Protein AF-0000000080611337 (afdb_homodimer)

InterPro domains:
  IPR013216 Methyltransferase type 11 [PF08241] (47-143)
  IPR029063 S-adenosyl-L-methionine-dependent methyltransferase superfamily [G3DSA:3.40.50.150] (23-252)
  IPR029063 S-adenosyl-L-methionine-dependent methyltransferase superfamily [SSF53335] (32-244)

Sequence (506 aa):
MTTQQQVNQAQYQNKSEAYLNSQVHAQGIEFEKMQNLIQQHQFKRVLDLGCGGGHVTYQIAAFTEQVIAYDITPEMVNLVTTQSQQKGFDHVIGQVGAAEQLDFPVEHFDCVISRYSAHHWQSITQAIHEIYRVLRADGKVILFDIIGNSNPILDTFIQTIETIRDPSHVRNYSLAEWVKIVEQAGFKVETIEKQSLQLNFQSWVERMQTPVESIHTIRYLQSKAADQVRQYYQIQQDGTFTSEAVYLVLSKTMTTQQQVNQAQYQNKSEAYLNSQVHAQGIEFEKMQNLIQQHQFKRVLDLGCGGGHVTYQIAAFTEQVIAYDITPEMVNLVTTQSQQKGFDHVIGQVGAAEQLDFPVEHFDCVISRYSAHHWQSITQAIHEIYRVLRADGKVILFDIIGNSNPILDTFIQTIETIRDPSHVRNYSLAEWVKIVEQAGFKVETIEKQSLQLNFQSWVERMQTPVESIHTIRYLQSKAADQVRQYYQIQQDGTFTSEAVYLVLSKT

Solvent-accessible surface area (backbone atoms only — not comparable to full-atom values): 25635 Å² total; per-residue (Å²): 131,49,41,58,67,51,32,38,31,64,62,47,61,85,30,47,67,47,54,54,62,31,60,72,73,70,49,54,82,59,54,59,56,53,40,49,53,34,56,75,67,62,35,38,37,32,35,27,45,41,29,52,62,20,61,66,51,70,67,40,49,90,62,37,70,29,34,38,35,25,16,66,32,61,61,33,23,50,49,31,35,52,53,31,46,74,73,68,38,76,48,46,42,59,41,69,40,49,70,59,55,62,96,62,58,71,48,62,25,37,28,41,36,33,54,73,34,68,38,46,45,88,44,59,68,48,20,49,42,37,50,54,45,26,34,27,77,89,18,42,34,38,42,33,36,58,42,37,45,89,50,51,62,52,22,45,51,56,50,29,48,46,30,63,46,36,72,40,52,27,46,47,52,20,70,68,52,49,54,50,53,44,44,72,62,47,38,38,80,76,41,81,42,77,44,81,42,76,43,56,36,67,64,58,37,56,47,58,64,38,51,69,42,32,52,54,32,46,52,51,49,60,73,54,47,24,40,68,47,36,60,71,28,50,54,43,94,80,55,25,30,37,48,43,29,38,42,37,34,33,31,61,109,134,48,40,57,66,50,32,40,32,65,63,46,61,85,32,48,67,49,55,55,63,30,61,72,73,68,49,55,82,60,55,59,55,53,41,49,53,35,58,75,69,61,36,38,37,34,36,27,44,40,28,50,62,20,61,66,50,68,68,39,49,88,62,37,69,31,35,38,35,25,15,66,35,59,60,35,23,51,50,32,34,53,52,30,44,75,71,67,39,77,48,47,41,59,41,71,41,49,69,59,55,62,96,63,57,70,48,62,24,37,29,40,36,31,54,73,34,69,38,45,45,88,45,59,67,49,21,49,41,38,51,56,46,27,35,26,77,88,18,39,35,38,42,34,36,60,41,37,45,90,51,51,61,53,22,44,51,56,49,28,49,48,29,62,45,35,71,40,52,27,47,46,51,20,69,68,52,49,53,50,54,46,44,73,62,46,37,38,82,76,43,80,44,78,43,81,43,78,41,55,34,66,62,59,38,55,50,59,64,38,53,68,43,34,53,51,31,45,52,52,48,61,72,54,48,24,42,71,46,36,61,72,28,50,53,44,95,82,55,25,29,38,50,44,28,36,43,36,33,32,32,58,109

Secondary structure (DSSP, 8-state):
---HHHHHHHHHTT-HHHHHT-HHHH--HHHHHHHHHHHHHT--EEEEET-TTSHHHHHHGGG-SEEEEEES-HHHHHHHHHHHHHTT-TTEEEEE--TT---S-TT-EEEEEEES-GGG-S-HHHHHHHHHHHEEEEEEEEEEEE---SSHHHHHHHHHHHHHH-TT------HHHHHHHHHHTTEEEEEEEEEEEEE-HHHHHHHTT--HHHHHHHHHHHHH--HHHHHHHT--TTS-EEEEEEEEEEEE-/---HHHHHHHHHTT-HHHHHT-HHHH--HHHHHHHHHHHHHT--EEEEET-TTSHHHHHHGGG-SEEEEEES-HHHHHHHHHHHHHTT-TTEEEEE--TT---S-TT-EEEEEEES-GGG-S-HHHHHHHHHHHEEEEEEEEEEEE---SSHHHHHHHHHHHHHH-TT------HHHHHHHHHHTTEEEEEEEEEEEEE-HHHHHHHTT--HHHHHHHHHHHHH--HHHHHHHT--TTS-EEEEEEEEEEEE-

Foldseek 3Di:
DQDLLNLVQVQQVPLQVLVLPDPLLLDDPCLVVVQCVCQVVQWAEEEAAQCRQNSNVVSRLVSYNAYEDEEQYPNNQVNNCVVCVVVVRPRYHYDHDALLDDPAAFQAGQEYEYAAPLQLHPDNLSSLLVVNRNHHQNHKYKYKHFAADPPCLQRVLVQVLVCQLRVSGRGRHHPVRVVVSNVVSQKDWDDKDKDKDWDDLVSSSVSSVRDPVSSVVNVVCLVVRDPVNCVVQVQDPNRITMTMMIIIMIHGD/DQDLLNLVQVQQVPLQVLVLPDPLLLDDPCLVVVQCVCQVVQWAEEEAAQCRNNSNVVSRLVSYNAYEDEEQYPNNQVNNCVVCVVVVRPRYHYDHDALLDDPAAFQAGQEYEYAAPLQLHPDNLSSLLVVNRNHHQNHKYKYKHFAADPPCLQRVLVQVLVCQLRVSGRGRHHPVRVVVSNVVSQKDWDDKDKDKDWADLVSSSVSSVRDPVSSVVNVVCLVVRDPVNCVVQVQDPNRITMTMMIIIMIHGD

Structure (mmCIF, N/CA/C/O backbone):
data_AF-0000000080611337-model_v1
#
loop_
_entity.id
_entity.type
_entity.pdbx_description
1 polymer 'Methyltransferase type 11 domain-containing protein'
#
loop_
_atom_site.group_PDB
_atom_site.id
_atom_site.type_symbol
_atom_site.label_atom_id
_atom_site.label_alt_id
_atom_site.label_comp_id
_atom_site.label_asym_id
_atom_site.label_entity_id
_atom_site.label_seq_id
_atom_site.pdbx_PDB_ins_code
_atom_site.Cartn_x
_atom_site.Cartn_y
_atom_site.Cartn_z
_atom_site.occupancy
_atom_site.B_iso_or_equiv
_atom_site.auth_seq_id
_atom_site.auth_comp_id
_atom_site.auth_asym_id
_atom_site.auth_atom_id
_atom_site.pdbx_PDB_model_num
ATOM 1 N N . MET A 1 1 ? 7.766 -0.625 -24.719 1 70.44 1 MET A N 1
ATOM 2 C CA . MET A 1 1 ? 6.918 -0.298 -23.578 1 70.44 1 MET A CA 1
ATOM 3 C C . MET A 1 1 ? 6.941 -1.419 -22.547 1 70.44 1 MET A C 1
ATOM 5 O O . MET A 1 1 ? 6.727 -2.584 -22.891 1 70.44 1 MET A O 1
ATOM 9 N N . THR A 1 2 ? 7.492 -1.121 -21.453 1 81.25 2 THR A N 1
ATOM 10 C CA . THR A 1 2 ? 7.602 -2.141 -20.422 1 81.25 2 THR A CA 1
ATOM 11 C C . THR A 1 2 ? 6.301 -2.258 -19.641 1 81.25 2 THR A C 1
ATOM 13 O O . THR A 1 2 ? 5.891 -1.312 -18.953 1 81.25 2 THR A O 1
ATOM 16 N N . THR A 1 3 ? 5.559 -3.367 -19.766 1 78.62 3 THR A N 1
ATOM 17 C CA . THR A 1 3 ? 4.328 -3.664 -19.047 1 78.62 3 THR A CA 1
ATOM 18 C C . THR A 1 3 ? 4.637 -4.332 -17.703 1 78.62 3 THR A C 1
ATOM 20 O O . THR A 1 3 ? 5.773 -4.734 -17.453 1 78.62 3 THR A O 1
ATOM 23 N N . GLN A 1 4 ? 3.672 -4.336 -16.828 1 78.38 4 GLN A N 1
ATOM 24 C CA . GLN A 1 4 ? 3.846 -5.074 -15.578 1 78.38 4 GLN A CA 1
ATOM 25 C C . GLN A 1 4 ? 4.168 -6.539 -15.852 1 78.38 4 GLN A C 1
ATOM 27 O O . GLN A 1 4 ? 4.934 -7.16 -15.109 1 78.38 4 GLN A O 1
ATOM 32 N N . GLN A 1 5 ? 3.549 -7.047 -16.906 1 77 5 GLN A N 1
ATOM 33 C CA . GLN A 1 5 ? 3.863 -8.414 -17.297 1 77 5 GLN A CA 1
ATOM 34 C C . GLN A 1 5 ? 5.34 -8.562 -17.656 1 77 5 GLN A C 1
ATOM 36 O O . GLN A 1 5 ? 5.977 -9.547 -17.281 1 77 5 GLN A O 1
ATOM 41 N N . GLN A 1 6 ? 5.781 -7.555 -18.312 1 77.69 6 GLN A N 1
ATOM 42 C CA . GLN A 1 6 ? 7.188 -7.594 -18.688 1 77.69 6 GLN A CA 1
ATOM 43 C C . GLN A 1 6 ? 8.094 -7.449 -17.469 1 77.69 6 GLN A C 1
ATOM 45 O O . GLN A 1 6 ? 9.164 -8.055 -17.422 1 77.69 6 GLN A O 1
ATOM 50 N N . VAL A 1 7 ? 7.68 -6.711 -16.562 1 80.69 7 VAL A N 1
ATOM 51 C CA . VAL A 1 7 ? 8.422 -6.602 -15.305 1 80.69 7 VAL A CA 1
ATOM 52 C C . VAL A 1 7 ? 8.477 -7.965 -14.617 1 80.69 7 VAL A C 1
ATOM 54 O O . VAL A 1 7 ? 9.531 -8.383 -14.148 1 80.69 7 VAL A O 1
ATOM 57 N N . ASN A 1 8 ? 7.336 -8.648 -14.555 1 77.56 8 ASN A N 1
ATOM 58 C CA . ASN A 1 8 ? 7.262 -9.984 -13.977 1 77.56 8 ASN A CA 1
ATOM 59 C C . ASN A 1 8 ? 8.195 -10.953 -14.688 1 77.56 8 ASN A C 1
ATOM 61 O O . ASN A 1 8 ? 8.93 -11.711 -14.039 1 77.56 8 ASN A O 1
ATOM 65 N N . GLN A 1 9 ? 8.156 -10.859 -15.953 1 75.88 9 GLN A N 1
ATOM 66 C CA . GLN A 1 9 ? 9 -11.742 -16.75 1 75.88 9 GLN A CA 1
ATOM 67 C C . GLN A 1 9 ? 10.477 -11.5 -16.469 1 75.88 9 GLN A C 1
ATOM 69 O O . GLN A 1 9 ? 11.25 -12.445 -16.281 1 75.88 9 GLN A O 1
ATOM 74 N N . ALA A 1 10 ? 10.781 -10.289 -16.469 1 78.38 10 ALA A N 1
ATOM 75 C CA . ALA A 1 10 ? 12.18 -9.93 -16.234 1 78.38 10 ALA A CA 1
ATOM 76 C C . ALA A 1 10 ? 12.625 -10.375 -14.844 1 78.38 10 ALA A C 1
ATOM 78 O O . ALA A 1 10 ? 13.773 -10.789 -14.656 1 78.38 10 ALA A O 1
ATOM 79 N N . GLN A 1 11 ? 11.727 -10.305 -13.938 1 76.31 11 GLN A N 1
ATOM 80 C CA . GLN A 1 11 ? 12.047 -10.633 -12.555 1 76.31 11 GLN A CA 1
ATOM 81 C C . GLN A 1 11 ? 12.289 -12.133 -12.383 1 76.31 11 GLN A C 1
ATOM 83 O O . GLN A 1 11 ? 13.172 -12.531 -11.625 1 76.31 11 GLN A O 1
ATOM 88 N N . TYR A 1 12 ? 11.617 -12.961 -13.07 1 74.38 12 TYR A N 1
ATOM 89 C CA . TYR A 1 12 ? 11.625 -14.383 -12.75 1 74.38 12 TYR A CA 1
ATOM 90 C C . TYR A 1 12 ? 12.391 -15.172 -13.812 1 74.38 12 TYR A C 1
ATOM 92 O O . TYR A 1 12 ? 12.648 -16.359 -13.641 1 74.38 12 TYR A O 1
ATOM 100 N N . GLN A 1 13 ? 12.688 -14.516 -14.828 1 61.69 13 GLN A N 1
ATOM 101 C CA . GLN A 1 13 ? 13.391 -15.203 -15.906 1 61.69 13 GLN A CA 1
ATOM 102 C C . GLN A 1 13 ? 14.664 -15.875 -15.398 1 61.69 13 GLN A C 1
ATOM 104 O O . GLN A 1 13 ? 14.969 -17 -15.781 1 61.69 13 GLN A O 1
ATOM 109 N N . ASN A 1 14 ? 15.484 -15.258 -14.516 1 57.78 14 ASN A N 1
ATOM 110 C CA . ASN A 1 14 ? 16.766 -15.82 -14.117 1 57.78 14 ASN A CA 1
ATOM 111 C C . ASN A 1 14 ? 16.703 -16.406 -12.711 1 57.78 14 ASN A C 1
ATOM 113 O O . ASN A 1 14 ? 17.734 -16.781 -12.141 1 57.78 14 ASN A O 1
ATOM 117 N N . LYS A 1 15 ? 15.523 -16.547 -12.211 1 63.66 15 LYS A N 1
ATOM 118 C CA . LYS A 1 15 ? 15.414 -16.984 -10.82 1 63.66 15 LYS A CA 1
ATOM 119 C C . LYS A 1 15 ? 14.789 -18.375 -10.742 1 63.66 15 LYS A C 1
ATOM 121 O O . LYS A 1 15 ? 14.555 -18.906 -9.648 1 63.66 15 LYS A O 1
ATOM 126 N N . SER A 1 16 ? 14.68 -19.031 -11.789 1 53.75 16 SER A N 1
ATOM 127 C CA . SER A 1 16 ? 13.883 -20.25 -11.906 1 53.75 16 SER A CA 1
ATOM 128 C C . SER A 1 16 ? 14.43 -21.344 -11 1 53.75 16 SER A C 1
ATOM 130 O O . SER A 1 16 ? 13.664 -22.016 -10.305 1 53.75 16 SER A O 1
ATOM 132 N N . GLU A 1 17 ? 15.75 -21.438 -10.906 1 49.56 17 GLU A N 1
ATOM 133 C CA . GLU A 1 17 ? 16.297 -22.562 -10.141 1 49.56 17 GLU A CA 1
ATOM 134 C C . GLU A 1 17 ? 16.188 -22.312 -8.641 1 49.56 17 GLU A C 1
ATOM 136 O O . GLU A 1 17 ? 15.906 -23.234 -7.875 1 49.56 17 GLU A O 1
ATOM 141 N N . ALA A 1 18 ? 16.438 -21.141 -8.258 1 51.47 18 ALA A N 1
ATOM 142 C CA . ALA A 1 18 ? 16.375 -20.812 -6.832 1 51.47 18 ALA A CA 1
ATOM 143 C C . ALA A 1 18 ? 14.953 -20.922 -6.309 1 51.47 18 ALA A C 1
ATOM 145 O O . ALA A 1 18 ? 14.727 -21.375 -5.184 1 51.47 18 ALA A O 1
ATOM 146 N N . TYR A 1 19 ? 14.172 -20.609 -7.09 1 50.97 19 TYR A N 1
ATOM 147 C CA . TYR A 1 19 ? 12.758 -20.719 -6.75 1 50.97 19 TYR A CA 1
ATOM 148 C C . TYR A 1 19 ? 12.336 -22.172 -6.609 1 50.97 19 TYR A C 1
ATOM 150 O O . TYR A 1 19 ? 11.547 -22.516 -5.727 1 50.97 19 TYR A O 1
ATOM 158 N N . LEU A 1 20 ? 12.898 -23 -7.406 1 46.81 20 LEU A N 1
ATOM 159 C CA . LEU A 1 20 ? 12.617 -24.438 -7.363 1 46.81 20 LEU A CA 1
ATOM 160 C C . LEU A 1 20 ? 13.055 -25.031 -6.031 1 46.81 20 LEU A C 1
ATOM 162 O O . LEU A 1 20 ? 12.398 -25.938 -5.508 1 46.81 20 LEU A O 1
ATOM 166 N N . ASN A 1 21 ? 14.102 -24.359 -5.484 1 45.72 21 ASN A N 1
ATOM 167 C CA . ASN A 1 21 ? 14.695 -24.984 -4.312 1 45.72 21 ASN A CA 1
ATOM 168 C C . ASN A 1 21 ? 14.25 -24.312 -3.02 1 45.72 21 ASN A C 1
ATOM 170 O O . ASN A 1 21 ? 14.758 -24.625 -1.942 1 45.72 21 ASN A O 1
ATOM 174 N N . SER A 1 22 ? 13.273 -23.5 -3.246 1 52.31 22 SER A N 1
ATOM 175 C CA . SER A 1 22 ? 12.906 -22.844 -1.996 1 52.31 22 SER A CA 1
ATOM 176 C C . SER A 1 22 ? 12.07 -23.766 -1.11 1 52.31 22 SER A C 1
ATOM 178 O O . SER A 1 22 ? 11.039 -24.266 -1.538 1 52.31 22 SER A O 1
ATOM 180 N N . GLN A 1 23 ? 12.695 -24.219 0.014 1 48.44 23 GLN A N 1
ATOM 181 C CA . GLN A 1 23 ? 12.07 -25.125 0.982 1 48.44 23 GLN A CA 1
ATOM 182 C C . GLN A 1 23 ? 10.703 -24.594 1.413 1 48.44 23 GLN A C 1
ATOM 184 O O . GLN A 1 23 ? 9.758 -25.375 1.555 1 48.44 23 GLN A O 1
ATOM 189 N N . VAL A 1 24 ? 10.578 -23.297 1.526 1 49.25 24 VAL A N 1
ATOM 190 C CA . VAL A 1 24 ? 9.336 -22.734 2.037 1 49.25 24 VAL A CA 1
ATOM 191 C C . VAL A 1 24 ? 8.211 -22.969 1.036 1 49.25 24 VAL A C 1
ATOM 193 O O . VAL A 1 24 ? 7.086 -23.312 1.427 1 49.25 24 VAL A O 1
ATOM 196 N N . HIS A 1 25 ? 8.578 -22.938 -0.204 1 54.62 25 HIS A N 1
ATOM 197 C CA . HIS A 1 25 ? 7.559 -23.125 -1.226 1 54.62 25 HIS A CA 1
ATOM 198 C C . HIS A 1 25 ? 7.309 -24.609 -1.48 1 54.62 25 HIS A C 1
ATOM 200 O O . HIS A 1 25 ? 6.203 -25 -1.866 1 54.62 25 HIS A O 1
ATOM 206 N N . ALA A 1 26 ? 8.352 -25.312 -1.218 1 53.81 26 ALA A N 1
ATOM 207 C CA . ALA A 1 26 ? 8.266 -26.75 -1.532 1 53.81 26 ALA A CA 1
ATOM 208 C C . ALA A 1 26 ? 7.543 -27.5 -0.424 1 53.81 26 ALA A C 1
ATOM 210 O O . ALA A 1 26 ? 7.082 -28.625 -0.634 1 53.81 26 ALA A O 1
ATOM 211 N N . GLN A 1 27 ? 7.543 -26.766 0.723 1 63 27 GLN A N 1
ATOM 212 C CA . GLN A 1 27 ? 6.918 -27.422 1.866 1 63 27 GLN A CA 1
ATOM 213 C C . GLN A 1 27 ? 5.719 -26.625 2.371 1 63 27 GLN A C 1
ATOM 215 O O . GLN A 1 27 ? 5.742 -25.391 2.363 1 63 27 GLN A O 1
ATOM 220 N N . GLY A 1 28 ? 4.484 -27.219 2.145 1 70.12 28 GLY A N 1
ATOM 221 C CA . GLY A 1 28 ? 3.295 -26.531 2.609 1 70.12 28 GLY A CA 1
ATOM 222 C C . GLY A 1 28 ? 2.16 -27.469 2.973 1 70.12 28 GLY A C 1
ATOM 223 O O . GLY A 1 28 ? 1.841 -28.391 2.215 1 70.12 28 GLY A O 1
ATOM 224 N N . ILE A 1 29 ? 1.697 -27.219 4.047 1 81.19 29 ILE A N 1
ATOM 225 C CA . ILE A 1 29 ? 0.606 -28.047 4.531 1 81.19 29 ILE A CA 1
ATOM 226 C C . ILE A 1 29 ? -0.584 -27.953 3.582 1 81.19 29 ILE A C 1
ATOM 228 O O . ILE A 1 29 ? -1.453 -28.828 3.57 1 81.19 29 ILE A O 1
ATOM 232 N N . GLU A 1 30 ? -0.509 -26.938 2.645 1 90.62 30 GLU A N 1
ATOM 233 C CA . GLU A 1 30 ? -1.649 -26.703 1.761 1 90.62 30 GLU A CA 1
ATOM 234 C C . GLU A 1 30 ? -1.658 -27.703 0.606 1 90.62 30 GLU A C 1
ATOM 236 O O . GLU A 1 30 ? -2.691 -27.922 -0.034 1 90.62 30 GLU A O 1
ATOM 241 N N . PHE A 1 31 ? -0.544 -28.359 0.285 1 94.19 31 PHE A N 1
ATOM 242 C CA . PHE A 1 31 ? -0.482 -29.297 -0.833 1 94.19 31 PHE A CA 1
ATOM 243 C C . PHE A 1 31 ? -1.383 -30.5 -0.583 1 94.19 31 PHE A C 1
ATOM 245 O O . PHE A 1 31 ? -2.059 -30.984 -1.497 1 94.19 31 PHE A O 1
ATOM 252 N N . GLU A 1 32 ? -1.329 -30.938 0.642 1 93.88 32 GLU A N 1
ATOM 253 C CA . GLU A 1 32 ? -2.197 -32.062 0.99 1 93.88 32 GLU A CA 1
ATOM 254 C C . GLU A 1 32 ? -3.666 -31.703 0.779 1 93.88 32 GLU A C 1
ATOM 256 O O . GLU A 1 32 ? -4.449 -32.531 0.305 1 93.88 32 GLU A O 1
ATOM 261 N N . LYS A 1 33 ? -4.008 -30.531 1.148 1 95.88 33 LYS A N 1
ATOM 262 C CA . LYS A 1 33 ? -5.383 -30.078 0.967 1 95.88 33 LYS A CA 1
ATOM 263 C C . LYS A 1 33 ? -5.746 -30 -0.513 1 95.88 33 LYS A C 1
ATOM 265 O O . LYS A 1 33 ? -6.863 -30.359 -0.9 1 95.88 33 LYS A O 1
ATOM 270 N N . MET A 1 34 ? -4.82 -29.562 -1.353 1 97.5 34 MET A N 1
ATOM 271 C CA . MET A 1 34 ? -5.039 -29.5 -2.795 1 97.5 34 MET A CA 1
ATOM 272 C C . MET A 1 34 ? -5.273 -30.906 -3.367 1 97.5 34 MET A C 1
ATOM 274 O O . MET A 1 34 ? -6.227 -31.125 -4.117 1 97.5 34 MET A O 1
ATOM 278 N N . GLN A 1 35 ? -4.426 -31.828 -2.951 1 97.12 35 GLN A N 1
ATOM 279 C CA . GLN A 1 35 ? -4.52 -33.188 -3.432 1 97.12 35 GLN A CA 1
ATOM 280 C C . GLN A 1 35 ? -5.844 -33.844 -3.025 1 97.12 35 GLN A C 1
ATOM 282 O O . GLN A 1 35 ? -6.512 -34.469 -3.846 1 97.12 35 GLN A O 1
ATOM 287 N N . ASN A 1 36 ? -6.191 -33.625 -1.783 1 96.75 36 ASN A N 1
ATOM 288 C CA . ASN A 1 36 ? -7.426 -34.219 -1.268 1 96.75 36 ASN A CA 1
ATOM 289 C C . ASN A 1 36 ? -8.648 -33.688 -2.029 1 96.75 36 ASN A C 1
ATOM 291 O O . ASN A 1 36 ? -9.555 -34.469 -2.346 1 96.75 36 ASN A O 1
ATOM 295 N N . LEU A 1 37 ? -8.648 -32.438 -2.297 1 97.75 37 LEU A N 1
ATOM 296 C CA . LEU A 1 37 ? -9.773 -31.828 -3.01 1 97.75 37 LEU A CA 1
ATOM 297 C C . LEU A 1 37 ? -9.891 -32.406 -4.418 1 97.75 37 LEU A C 1
ATOM 299 O O . LEU A 1 37 ? -10.992 -32.75 -4.863 1 97.75 37 LEU A O 1
ATOM 303 N N . ILE A 1 38 ? -8.789 -32.562 -5.109 1 97.81 38 ILE A N 1
ATOM 304 C CA . ILE A 1 38 ? -8.758 -33.094 -6.473 1 97.81 38 ILE A CA 1
ATOM 305 C C . ILE A 1 38 ? -9.242 -34.531 -6.477 1 97.81 38 ILE A C 1
ATOM 307 O O . ILE A 1 38 ? -10.07 -34.906 -7.309 1 97.81 38 ILE A O 1
ATOM 311 N N . GLN A 1 39 ? -8.773 -35.281 -5.516 1 97.69 39 GLN A N 1
ATOM 312 C CA . GLN A 1 39 ? -9.109 -36.688 -5.445 1 97.69 39 GLN A CA 1
ATOM 313 C C . GLN A 1 39 ? -10.578 -36.875 -5.062 1 97.69 39 GLN A C 1
ATOM 315 O O . GLN A 1 39 ? -11.266 -37.719 -5.641 1 97.69 39 GLN A O 1
ATOM 320 N N . GLN A 1 40 ? -10.984 -36.125 -4.102 1 97.5 40 GLN A N 1
ATOM 321 C CA . GLN A 1 40 ? -12.359 -36.219 -3.627 1 97.5 40 GLN A CA 1
ATOM 322 C C . GLN A 1 40 ? -13.352 -35.969 -4.762 1 97.5 40 GLN A C 1
ATOM 324 O O . GLN A 1 40 ? -14.398 -36.625 -4.832 1 97.5 40 GLN A O 1
ATOM 329 N N . HIS A 1 41 ? -13.023 -35.094 -5.676 1 97.94 41 HIS A N 1
ATOM 330 C CA . HIS A 1 41 ? -13.953 -34.719 -6.73 1 97.94 41 HIS A CA 1
ATOM 331 C C . HIS A 1 41 ? -13.594 -35.375 -8.055 1 97.94 41 HIS A C 1
ATOM 333 O O . HIS A 1 41 ? -14.289 -35.188 -9.055 1 97.94 41 HIS A O 1
ATOM 339 N N . GLN A 1 42 ? -12.445 -36.062 -8.094 1 97.88 42 GLN A N 1
ATOM 340 C CA . GLN A 1 42 ? -11.953 -36.781 -9.281 1 97.88 42 GLN A CA 1
ATOM 341 C C . GLN A 1 42 ? -11.758 -35.812 -10.445 1 97.88 42 GLN A C 1
ATOM 343 O O . GLN A 1 42 ? -12.195 -36.094 -11.562 1 97.88 42 GLN A O 1
ATOM 348 N N . PHE A 1 43 ? -11.18 -34.656 -10.102 1 98.44 43 PHE A N 1
ATOM 349 C CA . PHE A 1 43 ? -10.914 -33.688 -11.148 1 98.44 43 PHE A CA 1
ATOM 350 C C . PHE A 1 43 ? -9.859 -34.188 -12.117 1 98.44 43 PHE A C 1
ATOM 352 O O . PHE A 1 43 ? -8.852 -34.781 -11.703 1 98.44 43 PHE A O 1
ATOM 359 N N . LYS A 1 44 ? -10.133 -34.031 -13.391 1 98.06 44 LYS A N 1
ATOM 360 C CA . LYS A 1 44 ? -9.297 -34.625 -14.43 1 98.06 44 LYS A CA 1
ATOM 361 C C . LYS A 1 44 ? -8.43 -33.562 -15.109 1 98.06 44 LYS A C 1
ATOM 363 O O . LYS A 1 44 ? -7.242 -33.781 -15.344 1 98.06 44 LYS A O 1
ATOM 368 N N . ARG A 1 45 ? -8.922 -32.406 -15.484 1 98.75 45 ARG A N 1
ATOM 369 C CA . ARG A 1 45 ? -8.219 -31.328 -16.156 1 98.75 45 ARG A CA 1
ATOM 370 C C . ARG A 1 45 ? -8.008 -30.141 -15.219 1 98.75 45 ARG A C 1
ATOM 372 O O . ARG A 1 45 ? -8.961 -29.453 -14.859 1 98.75 45 ARG A O 1
ATOM 379 N N . VAL A 1 46 ? -6.773 -29.859 -14.859 1 98.88 46 VAL A N 1
ATOM 380 C CA . VAL A 1 46 ? -6.457 -28.859 -13.852 1 98.88 46 VAL A CA 1
ATOM 381 C C . VAL A 1 46 ? -5.508 -27.812 -14.438 1 98.88 46 VAL A C 1
ATOM 383 O O . VAL A 1 46 ? -4.566 -28.156 -15.156 1 98.88 46 VAL A O 1
ATOM 386 N N . LEU A 1 47 ? -5.84 -26.547 -14.203 1 98.94 47 LEU A N 1
ATOM 387 C CA . LEU A 1 47 ? -4.973 -25.438 -14.578 1 98.94 47 LEU A CA 1
ATOM 388 C C . LEU A 1 47 ? -4.117 -24.984 -13.398 1 98.94 47 LEU A C 1
ATOM 390 O O . LEU A 1 47 ? -4.645 -24.625 -12.352 1 98.94 47 LEU A O 1
ATOM 394 N N . ASP A 1 48 ? -2.811 -25.141 -13.484 1 98.81 48 ASP A N 1
ATOM 395 C CA . ASP A 1 48 ? -1.864 -24.516 -12.562 1 98.81 48 ASP A CA 1
ATOM 396 C C . ASP A 1 48 ? -1.486 -23.109 -13.039 1 98.81 48 ASP A C 1
ATOM 398 O O . ASP A 1 48 ? -0.542 -22.953 -13.812 1 98.81 48 ASP A O 1
ATOM 402 N N . LEU A 1 49 ? -2.227 -22.125 -12.578 1 98.88 49 LEU A N 1
ATOM 403 C CA . LEU A 1 49 ? -2.135 -20.734 -13.047 1 98.88 49 LEU A CA 1
ATOM 404 C C . LEU A 1 49 ? -1.043 -19.984 -12.297 1 98.88 49 LEU A C 1
ATOM 406 O O . LEU A 1 49 ? -1.157 -19.75 -11.094 1 98.88 49 LEU A O 1
ATOM 410 N N . GLY A 1 50 ? -0.048 -19.516 -13.016 1 97.69 50 GLY A N 1
ATOM 411 C CA . GLY A 1 50 ? 1.168 -19.062 -12.367 1 97.69 50 GLY A CA 1
ATOM 412 C C . GLY A 1 50 ? 1.994 -20.188 -11.773 1 97.69 50 GLY A C 1
ATOM 413 O O . GLY A 1 50 ? 2.326 -20.156 -10.586 1 97.69 50 GLY A O 1
ATOM 414 N N . CYS A 1 51 ? 2.447 -21.078 -12.609 1 96.75 51 CYS A N 1
ATOM 415 C CA . CYS A 1 51 ? 2.971 -22.359 -12.133 1 96.75 51 CYS A CA 1
ATOM 416 C C . CYS A 1 51 ? 4.352 -22.188 -11.508 1 96.75 51 CYS A C 1
ATOM 418 O O . CYS A 1 51 ? 4.805 -23.031 -10.742 1 96.75 51 CYS A O 1
ATOM 420 N N . GLY A 1 52 ? 5.082 -21.094 -11.875 1 92.62 52 GLY A N 1
ATOM 421 C CA . GLY A 1 52 ? 6.438 -20.953 -11.367 1 92.62 52 GLY A CA 1
ATOM 422 C C . GLY A 1 52 ? 7.277 -22.203 -11.555 1 92.62 52 GLY A C 1
ATOM 423 O O . GLY A 1 52 ? 7.344 -22.75 -12.656 1 92.62 52 GLY A O 1
ATOM 424 N N . GLY A 1 53 ? 7.902 -22.672 -10.508 1 90.06 53 GLY A N 1
ATOM 425 C CA . GLY A 1 53 ? 8.766 -23.844 -10.555 1 90.06 53 GLY A CA 1
ATOM 426 C C . GLY A 1 53 ? 7.992 -25.156 -10.594 1 90.06 53 GLY A C 1
ATOM 427 O O . GLY A 1 53 ? 8.594 -26.234 -10.633 1 90.06 53 GLY A O 1
ATOM 428 N N . GLY A 1 54 ? 6.723 -25.094 -10.555 1 94.56 54 GLY A N 1
ATOM 429 C CA . GLY A 1 54 ? 5.902 -26.266 -10.82 1 94.56 54 GLY A CA 1
ATOM 430 C C . GLY A 1 54 ? 5.531 -27.031 -9.562 1 94.56 54 GLY A C 1
ATOM 431 O O . GLY A 1 54 ? 5.074 -28.172 -9.641 1 94.56 54 GLY A O 1
ATOM 432 N N . HIS A 1 55 ? 5.68 -26.391 -8.398 1 92.56 55 HIS A N 1
ATOM 433 C CA . HIS A 1 55 ? 5.422 -27.078 -7.141 1 92.56 55 HIS A CA 1
ATOM 434 C C . HIS A 1 55 ? 4 -27.625 -7.094 1 92.56 55 HIS A C 1
ATOM 436 O O . HIS A 1 55 ? 3.783 -28.766 -6.691 1 92.56 55 HIS A O 1
ATOM 442 N N . VAL A 1 56 ? 3.037 -26.812 -7.512 1 96.94 56 VAL A N 1
ATOM 443 C CA . VAL A 1 56 ? 1.652 -27.281 -7.547 1 96.94 56 VAL A CA 1
ATOM 444 C C . VAL A 1 56 ? 1.503 -28.391 -8.586 1 96.94 56 VAL A C 1
ATOM 446 O O . VAL A 1 56 ? 0.956 -29.453 -8.289 1 96.94 56 VAL A O 1
ATOM 449 N N . THR A 1 57 ? 2.02 -28.203 -9.758 1 97.62 57 THR A N 1
ATOM 450 C CA . THR A 1 57 ? 1.927 -29.141 -10.859 1 97.62 57 THR A CA 1
ATOM 451 C C . THR A 1 57 ? 2.393 -30.531 -10.422 1 97.62 57 THR A C 1
ATOM 453 O O . THR A 1 57 ? 1.675 -31.516 -10.602 1 97.62 57 THR A O 1
ATOM 456 N N . TYR A 1 58 ? 3.541 -30.609 -9.734 1 95.81 58 TYR A N 1
ATOM 457 C CA . TYR A 1 58 ? 4.141 -31.891 -9.367 1 95.81 58 TYR A CA 1
ATOM 458 C C . TYR A 1 58 ? 3.328 -32.562 -8.273 1 95.81 58 TYR A C 1
ATOM 460 O O . TYR A 1 58 ? 3.314 -33.812 -8.188 1 95.81 58 TYR A O 1
ATOM 468 N N . GLN A 1 59 ? 2.672 -31.781 -7.473 1 94.81 59 GLN A N 1
ATOM 469 C CA . GLN A 1 59 ? 1.91 -32.312 -6.352 1 94.81 59 GLN A CA 1
ATOM 470 C C . GLN A 1 59 ? 0.603 -32.938 -6.824 1 94.81 59 GLN A C 1
ATOM 472 O O . GLN A 1 59 ? 0.094 -33.875 -6.195 1 94.81 59 GLN A O 1
ATOM 477 N N . ILE A 1 60 ? 0.099 -32.531 -8.008 1 97.12 60 ILE A N 1
ATOM 478 C CA . ILE A 1 60 ? -1.265 -32.938 -8.328 1 97.12 60 ILE A CA 1
ATOM 479 C C . ILE A 1 60 ? -1.264 -33.812 -9.578 1 97.12 60 ILE A C 1
ATOM 481 O O . ILE A 1 60 ? -2.27 -34.438 -9.906 1 97.12 60 ILE A O 1
ATOM 485 N N . ALA A 1 61 ? -0.188 -33.906 -10.312 1 97.81 61 ALA A N 1
ATOM 486 C CA . ALA A 1 61 ? -0.118 -34.562 -11.617 1 97.81 61 ALA A CA 1
ATOM 487 C C . ALA A 1 61 ? -0.552 -36.031 -11.523 1 97.81 61 ALA A C 1
ATOM 489 O O . ALA A 1 61 ? -1.263 -36.531 -12.398 1 97.81 61 ALA A O 1
ATOM 490 N N . ALA A 1 62 ? -0.206 -36.688 -10.445 1 96.06 62 ALA A N 1
ATOM 491 C CA . ALA A 1 62 ? -0.47 -38.125 -10.312 1 96.06 62 ALA A CA 1
ATOM 492 C C . ALA A 1 62 ? -1.967 -38.375 -10.18 1 96.06 62 ALA A C 1
ATOM 494 O O . ALA A 1 62 ? -2.416 -39.5 -10.375 1 96.06 62 ALA A O 1
ATOM 495 N N . PHE A 1 63 ? -2.721 -37.344 -9.891 1 96.25 63 PHE A N 1
ATOM 496 C CA . PHE A 1 63 ? -4.133 -37.531 -9.586 1 96.25 63 PHE A CA 1
ATOM 497 C C . PHE A 1 63 ? -5.012 -37 -10.703 1 96.25 63 PHE A C 1
ATOM 499 O O . PHE A 1 63 ? -6.23 -36.906 -10.555 1 96.25 63 PHE A O 1
ATOM 506 N N . THR A 1 64 ? -4.402 -36.562 -11.812 1 98.12 64 THR A N 1
ATOM 507 C CA . THR A 1 64 ? -5.156 -35.875 -12.859 1 98.12 64 THR A CA 1
ATOM 508 C C . THR A 1 64 ? -4.875 -36.531 -14.219 1 98.12 64 THR A C 1
ATOM 510 O O . THR A 1 64 ? -3.932 -37.312 -14.359 1 98.12 64 THR A O 1
ATOM 513 N N . GLU A 1 65 ? -5.727 -36.312 -15.203 1 98.38 65 GLU A N 1
ATOM 514 C CA . GLU A 1 65 ? -5.523 -36.75 -16.578 1 98.38 65 GLU A CA 1
ATOM 515 C C . GLU A 1 65 ? -4.742 -35.75 -17.391 1 98.38 65 GLU A C 1
ATOM 517 O O . GLU A 1 65 ? -4.074 -36.094 -18.359 1 98.38 65 GLU A O 1
ATOM 522 N N . GLN A 1 66 ? -4.855 -34.438 -16.969 1 98.69 66 GLN A N 1
ATOM 523 C CA . GLN A 1 66 ? -4.141 -33.344 -17.641 1 98.69 66 GLN A CA 1
ATOM 524 C C . GLN A 1 66 ? -3.904 -32.156 -16.703 1 98.69 66 GLN A C 1
ATOM 526 O O . GLN A 1 66 ? -4.805 -31.766 -15.961 1 98.69 66 GLN A O 1
ATOM 531 N N . VAL A 1 67 ? -2.723 -31.719 -16.688 1 98.81 67 VAL A N 1
ATOM 532 C CA . VAL A 1 67 ? -2.377 -30.469 -16 1 98.81 67 VAL A CA 1
ATOM 533 C C . VAL A 1 67 ? -1.821 -29.469 -17 1 98.81 67 VAL A C 1
ATOM 535 O O . VAL A 1 67 ? -0.935 -29.797 -17.797 1 98.81 67 VAL A O 1
ATOM 538 N N . ILE A 1 68 ? -2.395 -28.266 -17.062 1 98.88 68 ILE A N 1
ATOM 539 C CA . ILE A 1 68 ? -1.8 -27.172 -17.828 1 98.88 68 ILE A CA 1
ATOM 540 C C . ILE A 1 68 ? -0.988 -26.281 -16.891 1 98.88 68 ILE A C 1
ATOM 542 O O . ILE A 1 68 ? -1.547 -25.609 -16.016 1 98.88 68 ILE A O 1
ATOM 546 N N . ALA A 1 69 ? 0.294 -26.359 -17.031 1 98.69 69 ALA A N 1
ATOM 547 C CA . ALA A 1 69 ? 1.188 -25.422 -16.344 1 98.69 69 ALA A CA 1
ATOM 548 C C . ALA A 1 69 ? 1.277 -24.094 -17.094 1 98.69 69 ALA A C 1
ATOM 550 O O . ALA A 1 69 ? 1.785 -24.047 -18.219 1 98.69 69 ALA A O 1
ATOM 551 N N . TYR A 1 70 ? 0.757 -23.062 -16.484 1 98.56 70 TYR A N 1
ATOM 552 C CA . TYR A 1 70 ? 0.558 -21.766 -17.141 1 98.56 70 TYR A CA 1
ATOM 553 C C . TYR A 1 70 ? 1.341 -20.672 -16.422 1 98.56 70 TYR A C 1
ATOM 555 O O . TYR A 1 70 ? 1.204 -20.5 -15.211 1 98.56 70 TYR A O 1
ATOM 563 N N . ASP A 1 71 ? 2.197 -19.984 -17.125 1 96.69 71 ASP A N 1
ATOM 564 C CA . ASP A 1 71 ? 2.994 -18.906 -16.547 1 96.69 71 ASP A CA 1
ATOM 565 C C . ASP A 1 71 ? 3.311 -17.844 -17.594 1 96.69 71 ASP A C 1
ATOM 567 O O . ASP A 1 71 ? 3.299 -18.125 -18.797 1 96.69 71 ASP A O 1
ATOM 571 N N . ILE A 1 72 ? 3.514 -16.656 -17.125 1 94.62 72 ILE A N 1
ATOM 572 C CA . ILE A 1 72 ? 3.799 -15.547 -18.031 1 94.62 72 ILE A CA 1
ATOM 573 C C . ILE A 1 72 ? 5.215 -15.68 -18.578 1 94.62 72 ILE A C 1
ATOM 575 O O . ILE A 1 72 ? 5.527 -15.141 -19.641 1 94.62 72 ILE A O 1
ATOM 579 N N . THR A 1 73 ? 6.09 -16.438 -17.906 1 90.25 73 THR A N 1
ATOM 580 C CA . THR A 1 73 ? 7.496 -16.609 -18.266 1 90.25 73 THR A CA 1
ATOM 581 C C . THR A 1 73 ? 7.715 -17.906 -19.016 1 90.25 73 THR A C 1
ATOM 583 O O . THR A 1 73 ? 7.492 -19 -18.469 1 90.25 73 THR A O 1
ATOM 586 N N . PRO A 1 74 ? 8.211 -17.828 -20.234 1 93.5 74 PRO A N 1
ATOM 587 C CA . PRO A 1 74 ? 8.469 -19.062 -21 1 93.5 74 PRO A CA 1
ATOM 588 C C . PRO A 1 74 ? 9.453 -19.984 -20.297 1 93.5 74 PRO A C 1
ATOM 590 O O . PRO A 1 74 ? 9.305 -21.219 -20.375 1 93.5 74 PRO A O 1
ATOM 593 N N . GLU A 1 75 ? 10.414 -19.453 -19.609 1 89.44 75 GLU A N 1
ATOM 594 C CA . GLU A 1 75 ? 11.422 -20.25 -18.906 1 89.44 75 GLU A CA 1
ATOM 595 C C . GLU A 1 75 ? 10.797 -21.125 -17.844 1 89.44 75 GLU A C 1
ATOM 597 O O . GLU A 1 75 ? 11.172 -22.297 -17.688 1 89.44 75 GLU A O 1
ATOM 602 N N . MET A 1 76 ? 9.883 -20.562 -17.094 1 90.56 76 MET A N 1
ATOM 603 C CA . MET A 1 76 ? 9.211 -21.328 -16.062 1 90.56 76 MET A CA 1
ATOM 604 C C . MET A 1 76 ? 8.375 -22.453 -16.672 1 90.56 76 MET A C 1
ATOM 606 O O . MET A 1 76 ? 8.398 -23.594 -16.188 1 90.56 76 MET A O 1
ATOM 610 N N . VAL A 1 77 ? 7.676 -22.156 -17.734 1 95.19 77 VAL A N 1
ATOM 611 C CA . VAL A 1 77 ? 6.844 -23.141 -18.406 1 95.19 77 VAL A CA 1
ATOM 612 C C . VAL A 1 77 ? 7.715 -24.281 -18.938 1 95.19 77 VAL A C 1
ATOM 614 O O . VAL A 1 77 ? 7.398 -25.453 -18.719 1 95.19 77 VAL A O 1
ATOM 617 N N . ASN A 1 78 ? 8.805 -23.906 -19.547 1 95.5 78 ASN A N 1
ATOM 618 C CA . ASN A 1 78 ? 9.727 -24.906 -20.062 1 95.5 78 ASN A CA 1
ATOM 619 C C . ASN A 1 78 ? 10.305 -25.781 -18.953 1 95.5 78 ASN A C 1
ATOM 621 O O . ASN A 1 78 ? 10.398 -27 -19.094 1 95.5 78 ASN A O 1
ATOM 625 N N . LEU A 1 79 ? 10.656 -25.141 -17.875 1 92.19 79 LEU A N 1
ATOM 626 C CA . LEU A 1 79 ? 11.195 -25.859 -16.719 1 92.19 79 LEU A CA 1
ATOM 627 C C . LEU A 1 79 ? 10.195 -26.875 -16.203 1 92.19 79 LEU A C 1
ATOM 629 O O . LEU A 1 79 ? 10.555 -28.047 -15.992 1 92.19 79 LEU A O 1
ATOM 633 N N . VAL A 1 80 ? 8.969 -26.5 -16.031 1 94.94 80 VAL A N 1
ATOM 634 C CA . VAL A 1 80 ? 7.949 -27.359 -15.43 1 94.94 80 VAL A CA 1
ATOM 635 C C . VAL A 1 80 ? 7.625 -28.516 -16.375 1 94.94 80 VAL A C 1
ATOM 637 O O . VAL A 1 80 ? 7.469 -29.656 -15.938 1 94.94 80 VAL A O 1
ATOM 640 N N . THR A 1 81 ? 7.52 -28.25 -17.641 1 96.81 81 THR A N 1
ATOM 641 C CA . THR A 1 81 ? 7.184 -29.297 -18.609 1 96.81 81 THR A CA 1
ATOM 642 C C . THR A 1 81 ? 8.312 -30.312 -18.719 1 96.81 81 THR A C 1
ATOM 644 O O . THR A 1 81 ? 8.07 -31.531 -18.734 1 96.81 81 THR A O 1
ATOM 647 N N . THR A 1 82 ? 9.547 -29.844 -18.734 1 96.31 82 THR A N 1
ATOM 648 C CA . THR A 1 82 ? 10.703 -30.734 -18.812 1 96.31 82 THR A CA 1
ATOM 649 C C . THR A 1 82 ? 10.812 -31.594 -17.562 1 96.31 82 THR A C 1
ATOM 651 O O . THR A 1 82 ? 10.984 -32.812 -17.656 1 96.31 82 THR A O 1
ATOM 654 N N . GLN A 1 83 ? 10.719 -30.953 -16.453 1 94.5 83 GLN A N 1
ATOM 655 C CA . GLN A 1 83 ? 10.805 -31.688 -15.195 1 94.5 83 GLN A CA 1
ATOM 656 C C . GLN A 1 83 ? 9.656 -32.688 -15.062 1 94.5 83 GLN A C 1
ATOM 658 O O . GLN A 1 83 ? 9.844 -33.781 -14.531 1 94.5 83 GLN A O 1
ATOM 663 N N . SER A 1 84 ? 8.516 -32.312 -15.516 1 96.06 84 SER A N 1
ATOM 664 C CA . SER A 1 84 ? 7.363 -33.219 -15.461 1 96.06 84 SER A CA 1
ATOM 665 C C . SER A 1 84 ? 7.59 -34.469 -16.312 1 96.06 84 SER A C 1
ATOM 667 O O . SER A 1 84 ? 7.266 -35.594 -15.906 1 96.06 84 SER A O 1
ATOM 669 N N . GLN A 1 85 ? 8.109 -34.25 -17.438 1 95.56 85 GLN A N 1
ATOM 670 C CA . GLN A 1 85 ? 8.438 -35.375 -18.312 1 95.56 85 GLN A CA 1
ATOM 671 C C . GLN A 1 85 ? 9.43 -36.312 -17.641 1 95.56 85 GLN A C 1
ATOM 673 O O . GLN A 1 85 ? 9.273 -37.531 -17.703 1 95.56 85 GLN A O 1
ATOM 678 N N . GLN A 1 86 ? 10.391 -35.75 -16.969 1 95.56 86 GLN A N 1
ATOM 679 C CA . GLN A 1 86 ? 11.398 -36.531 -16.266 1 95.56 86 GLN A CA 1
ATOM 680 C C . GLN A 1 86 ? 10.773 -37.344 -15.133 1 95.56 86 GLN A C 1
ATOM 682 O O . GLN A 1 86 ? 11.234 -38.438 -14.82 1 95.56 86 GLN A O 1
ATOM 687 N N . LYS A 1 87 ? 9.734 -36.812 -14.641 1 94.94 87 LYS A N 1
ATOM 688 C CA . LYS A 1 87 ? 9.047 -37.5 -13.539 1 94.94 87 LYS A CA 1
ATOM 689 C C . LYS A 1 87 ? 8.016 -38.5 -14.047 1 94.94 87 LYS A C 1
ATOM 691 O O . LYS A 1 87 ? 7.363 -39.156 -13.258 1 94.94 87 LYS A O 1
ATOM 696 N N . GLY A 1 88 ? 7.82 -38.531 -15.367 1 96.38 88 GLY A N 1
ATOM 697 C CA . GLY A 1 88 ? 6.906 -39.469 -15.969 1 96.38 88 GLY A CA 1
ATOM 698 C C . GLY A 1 88 ? 5.504 -38.938 -16.172 1 96.38 88 GLY A C 1
ATOM 699 O O . GLY A 1 88 ? 4.562 -39.688 -16.391 1 96.38 88 GLY A O 1
ATOM 700 N N . PHE A 1 89 ? 5.387 -37.656 -15.969 1 97 89 PHE A N 1
ATOM 701 C CA . PHE A 1 89 ? 4.09 -37.031 -16.156 1 97 89 PHE A CA 1
ATOM 702 C C . PHE A 1 89 ? 3.971 -36.438 -17.562 1 97 89 PHE A C 1
ATOM 704 O O . PHE A 1 89 ? 4.039 -35.219 -17.734 1 97 89 PHE A O 1
ATOM 711 N N . ASP A 1 90 ? 3.611 -37.188 -18.516 1 96.19 90 ASP A N 1
ATOM 712 C CA . ASP A 1 90 ? 3.545 -36.812 -19.922 1 96.19 90 ASP A CA 1
ATOM 713 C C . ASP A 1 90 ? 2.283 -36 -20.219 1 96.19 90 ASP A C 1
ATOM 715 O O . ASP A 1 90 ? 2.182 -35.344 -21.25 1 96.19 90 ASP A O 1
ATOM 719 N N . HIS A 1 91 ? 1.435 -36.062 -19.266 1 97.94 91 HIS A N 1
ATOM 720 C CA . HIS A 1 91 ? 0.156 -35.375 -19.484 1 97.94 91 HIS A CA 1
ATOM 721 C C . HIS A 1 91 ? 0.185 -33.969 -18.938 1 97.94 91 HIS A C 1
ATOM 723 O O . HIS A 1 91 ? -0.846 -33.281 -18.891 1 97.94 91 HIS A O 1
ATOM 729 N N . VAL A 1 92 ? 1.353 -33.469 -18.484 1 98.5 92 VAL A N 1
ATOM 730 C CA . VAL A 1 92 ? 1.545 -32.062 -18.125 1 98.5 92 VAL A CA 1
ATOM 731 C C . VAL A 1 92 ? 1.911 -31.25 -19.375 1 98.5 92 VAL A C 1
ATOM 733 O O . VAL A 1 92 ? 2.922 -31.531 -20.016 1 98.5 92 VAL A O 1
ATOM 736 N N . ILE A 1 93 ? 1.091 -30.281 -19.688 1 98.44 93 ILE A N 1
ATOM 737 C CA . ILE A 1 93 ? 1.3 -29.422 -20.844 1 98.44 93 ILE A CA 1
ATOM 738 C C . ILE A 1 93 ? 1.599 -28 -20.391 1 98.44 93 ILE A C 1
ATOM 740 O O . ILE A 1 93 ? 1.003 -27.5 -19.438 1 98.44 93 ILE A O 1
ATOM 744 N N . GLY A 1 94 ? 2.537 -27.375 -21.125 1 98.31 94 GLY A N 1
ATOM 745 C CA . GLY A 1 94 ? 2.906 -26.016 -20.797 1 98.31 94 GLY A CA 1
ATOM 746 C C . GLY A 1 94 ? 2.254 -24.984 -21.719 1 98.31 94 GLY A C 1
ATOM 747 O O . GLY A 1 94 ? 2.111 -25.219 -22.922 1 98.31 94 GLY A O 1
ATOM 748 N N . GLN A 1 95 ? 1.88 -23.844 -21.172 1 98.5 95 GLN A N 1
ATOM 749 C CA . GLN A 1 95 ? 1.396 -22.719 -21.969 1 98.5 95 GLN A CA 1
ATOM 750 C C . GLN A 1 95 ? 1.839 -21.391 -21.359 1 98.5 95 GLN A C 1
ATOM 752 O O . GLN A 1 95 ? 1.753 -21.188 -20.141 1 98.5 95 GLN A O 1
ATOM 757 N N . VAL A 1 96 ? 2.387 -20.531 -22.172 1 97.25 96 VAL A N 1
ATOM 758 C CA . VAL A 1 96 ? 2.838 -19.219 -21.75 1 97.25 96 VAL A CA 1
ATOM 759 C C . VAL A 1 96 ? 1.711 -18.203 -21.938 1 97.25 96 VAL A C 1
ATOM 761 O O . VAL A 1 96 ? 1.049 -18.172 -22.969 1 97.25 96 VAL A O 1
ATOM 764 N N . GLY A 1 97 ? 1.442 -17.406 -20.938 1 96.69 97 GLY A N 1
ATOM 765 C CA . GLY A 1 97 ? 0.445 -16.344 -21.047 1 96.69 97 GLY A CA 1
ATOM 766 C C . GLY A 1 97 ? 0.185 -15.633 -19.734 1 96.69 97 GLY A C 1
ATOM 767 O O . GLY A 1 97 ? 0.716 -16.016 -18.703 1 96.69 97 GLY A O 1
ATOM 768 N N . ALA A 1 98 ? -0.582 -14.594 -19.797 1 96.25 98 ALA A N 1
ATOM 769 C CA . ALA A 1 98 ? -0.959 -13.797 -18.641 1 96.25 98 ALA A CA 1
ATOM 770 C C . ALA A 1 98 ? -2.242 -14.328 -18 1 96.25 98 ALA A C 1
ATOM 772 O O . ALA A 1 98 ? -3.145 -14.789 -18.703 1 96.25 98 ALA A O 1
ATOM 773 N N . ALA A 1 99 ? -2.318 -14.273 -16.719 1 98 99 ALA A N 1
ATOM 774 C CA . ALA A 1 99 ? -3.496 -14.734 -15.984 1 98 99 ALA A CA 1
ATOM 775 C C . ALA A 1 99 ? -4.742 -13.961 -16.406 1 98 99 ALA A C 1
ATOM 777 O O . ALA A 1 99 ? -5.859 -14.469 -16.328 1 98 99 ALA A O 1
ATOM 778 N N . GLU A 1 100 ? -4.574 -12.742 -16.938 1 97.62 100 GLU A N 1
ATOM 779 C CA . GLU A 1 100 ? -5.664 -11.844 -17.312 1 97.62 100 GLU A CA 1
ATOM 780 C C . GLU A 1 100 ? -6.242 -12.211 -18.672 1 97.62 100 GLU A C 1
ATOM 782 O O . GLU A 1 100 ? -7.301 -11.711 -19.062 1 97.62 100 GLU A O 1
ATOM 787 N N . GLN A 1 101 ? -5.559 -13.062 -19.328 1 96.5 101 GLN A N 1
ATOM 788 C CA . GLN A 1 101 ? -6.016 -13.516 -20.641 1 96.5 101 GLN A CA 1
ATOM 789 C C . GLN A 1 101 ? -5.758 -15.008 -20.828 1 96.5 101 GLN A C 1
ATOM 791 O O . GLN A 1 101 ? -4.684 -15.406 -21.281 1 96.5 101 GLN A O 1
ATOM 796 N N . LEU A 1 102 ? -6.758 -15.789 -20.609 1 98.44 102 LEU A N 1
ATOM 797 C CA . LEU A 1 102 ? -6.652 -17.234 -20.719 1 98.44 102 LEU A CA 1
ATOM 798 C C . LEU A 1 102 ? -7.238 -1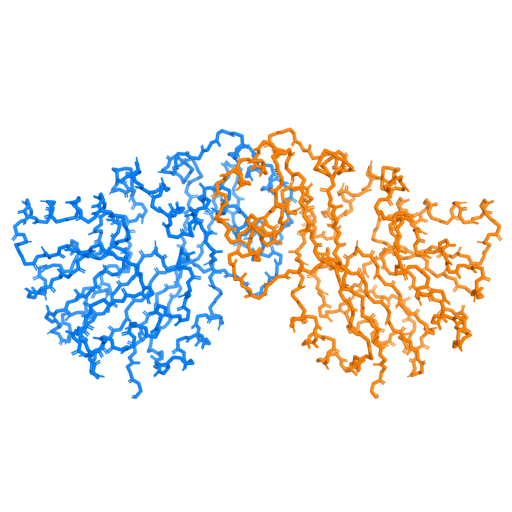7.719 -22.047 1 98.44 102 LEU A C 1
ATOM 800 O O . LEU A 1 102 ? -8.461 -17.766 -22.203 1 98.44 102 LEU A O 1
ATOM 804 N N . ASP A 1 103 ? -6.387 -18.125 -22.875 1 97.75 103 ASP A N 1
ATOM 805 C CA . ASP A 1 103 ? -6.824 -18.594 -24.188 1 97.75 103 ASP A CA 1
ATOM 806 C C . ASP A 1 103 ? -7.348 -20.016 -24.125 1 97.75 103 ASP A C 1
ATOM 808 O O . ASP A 1 103 ? -6.766 -20.922 -24.719 1 97.75 103 ASP A O 1
ATOM 812 N N . PHE A 1 104 ? -8.391 -20.234 -23.406 1 98.62 104 PHE A N 1
ATOM 813 C CA . PHE A 1 104 ? -9.102 -21.5 -23.234 1 98.62 104 PHE A CA 1
ATOM 814 C C . PHE A 1 104 ? -10.602 -21.312 -23.438 1 98.62 104 PHE A C 1
ATOM 816 O O . PHE A 1 104 ? -11.133 -20.219 -23.188 1 98.62 104 PHE A O 1
ATOM 823 N N . PRO A 1 105 ? -11.32 -22.312 -23.938 1 98.25 105 PRO A N 1
ATOM 824 C CA . PRO A 1 105 ? -12.781 -22.219 -24.031 1 98.25 105 PRO A CA 1
ATOM 825 C C . PRO A 1 105 ? -13.453 -22.062 -22.672 1 98.25 105 PRO A C 1
ATOM 827 O O . PRO A 1 105 ? -12.836 -22.344 -21.641 1 98.25 105 PRO A O 1
ATOM 830 N N . VAL A 1 106 ? -14.672 -21.578 -22.719 1 98.25 106 VAL A N 1
ATOM 831 C CA . VAL A 1 106 ? -15.492 -21.5 -21.5 1 98.25 106 VAL A CA 1
ATOM 832 C C . VAL A 1 106 ? -15.641 -22.906 -20.906 1 98.25 106 VAL A C 1
ATOM 834 O O . VAL A 1 106 ? -15.734 -23.891 -21.625 1 98.25 106 VAL A O 1
ATOM 837 N N . GLU A 1 107 ? -15.609 -22.984 -19.578 1 98.25 107 GLU A N 1
ATOM 838 C CA . GLU A 1 107 ? -15.891 -24.219 -18.859 1 98.25 107 GLU A CA 1
ATOM 839 C C . GLU A 1 107 ? -14.984 -25.359 -19.328 1 98.25 107 GLU A C 1
ATOM 841 O O . GLU A 1 107 ? -15.469 -26.453 -19.641 1 98.25 107 GLU A O 1
ATOM 846 N N . HIS A 1 108 ? -13.719 -25.062 -19.281 1 98.44 108 HIS A N 1
ATOM 847 C CA . HIS A 1 108 ? -12.719 -25.953 -19.844 1 98.44 108 HIS A CA 1
ATOM 848 C C . HIS A 1 108 ? -12.039 -26.766 -18.75 1 98.44 108 HIS A C 1
ATOM 850 O O . HIS A 1 108 ? -11.625 -27.906 -18.984 1 98.44 108 HIS A O 1
ATOM 856 N N . PHE A 1 109 ? -11.93 -26.25 -17.547 1 98.88 109 PHE A N 1
ATOM 857 C CA . PHE A 1 109 ? -11.164 -26.891 -16.484 1 98.88 109 PHE A CA 1
ATOM 858 C C . PHE A 1 109 ? -12.078 -27.359 -15.359 1 98.88 109 PHE A C 1
ATOM 860 O O . PHE A 1 109 ? -13.055 -26.672 -15.023 1 98.88 109 PHE A O 1
ATOM 867 N N . ASP A 1 110 ? -11.703 -28.5 -14.734 1 98.81 110 ASP A N 1
ATOM 868 C CA . ASP A 1 110 ? -12.375 -28.969 -13.523 1 98.81 110 ASP A CA 1
ATOM 869 C C . ASP A 1 110 ? -11.906 -28.188 -12.297 1 98.81 110 ASP A C 1
ATOM 871 O O . ASP A 1 110 ? -12.656 -28.031 -11.336 1 98.81 110 ASP A O 1
ATOM 875 N N . CYS A 1 111 ? -10.695 -27.75 -12.336 1 98.88 111 CYS A N 1
ATOM 876 C CA . CYS A 1 111 ? -10.094 -27.047 -11.203 1 98.88 111 CYS A CA 1
ATOM 877 C C . CYS A 1 111 ? -9.016 -26.078 -11.672 1 98.88 111 CYS A C 1
ATOM 879 O O . CYS A 1 111 ? -8.281 -26.375 -12.617 1 98.88 111 CYS A O 1
ATOM 881 N N . VAL A 1 112 ? -8.969 -24.906 -11.094 1 98.94 112 VAL A N 1
ATOM 882 C CA . VAL A 1 112 ? -7.895 -23.938 -11.281 1 98.94 112 VAL A CA 1
ATOM 883 C C . VAL A 1 112 ? -7.184 -23.688 -9.953 1 98.94 112 VAL A C 1
ATOM 885 O O . VAL A 1 112 ? -7.828 -23.438 -8.93 1 98.94 112 VAL A O 1
ATOM 888 N N . ILE A 1 113 ? -5.875 -23.812 -9.953 1 98.88 113 ILE A N 1
ATOM 889 C CA . ILE A 1 113 ? -5.07 -23.594 -8.758 1 98.88 113 ILE A CA 1
ATOM 890 C C . ILE A 1 113 ? -4.039 -22.5 -9.023 1 98.88 113 ILE A C 1
ATOM 892 O O . ILE A 1 113 ? -3.389 -22.484 -10.07 1 98.88 113 ILE A O 1
ATOM 896 N N . SER A 1 114 ? -3.945 -21.562 -8.18 1 98.81 114 SER A N 1
ATOM 897 C CA . SER A 1 114 ? -2.879 -20.578 -8.203 1 98.81 114 SER A CA 1
ATOM 898 C C . SER A 1 114 ? -2.236 -20.406 -6.832 1 98.81 114 SER A C 1
ATOM 900 O O . SER A 1 114 ? -2.932 -20.188 -5.84 1 98.81 114 SER A O 1
ATOM 902 N N . ARG A 1 115 ? -0.98 -20.547 -6.797 1 97.5 115 ARG A N 1
ATOM 903 C CA . ARG A 1 115 ? -0.215 -20.453 -5.559 1 97.5 115 ARG A CA 1
ATOM 904 C C . ARG A 1 115 ? 0.949 -19.484 -5.711 1 97.5 115 ARG A C 1
ATOM 906 O O . ARG A 1 115 ? 1.815 -19.672 -6.566 1 97.5 115 ARG A O 1
ATOM 913 N N . TYR A 1 116 ? 0.984 -18.391 -4.855 1 96.06 116 TYR A N 1
ATOM 914 C CA . TYR A 1 116 ? 2.051 -17.391 -4.809 1 96.06 116 TYR A CA 1
ATOM 915 C C . TYR A 1 116 ? 2.254 -16.75 -6.172 1 96.06 116 TYR A C 1
ATOM 917 O O . TYR A 1 116 ? 3.387 -16.609 -6.641 1 96.06 116 TYR A O 1
ATOM 925 N N . SER A 1 117 ? 1.135 -16.328 -6.812 1 96.94 117 SER A N 1
ATOM 926 C CA . SER A 1 117 ? 1.214 -15.719 -8.133 1 96.94 117 SER A CA 1
ATOM 927 C C . SER A 1 117 ? 0.337 -14.477 -8.219 1 96.94 117 SER A C 1
ATOM 929 O O . SER A 1 117 ? 0.744 -13.461 -8.789 1 96.94 117 SER A O 1
ATOM 931 N N . ALA A 1 118 ? -0.887 -14.516 -7.648 1 98.44 118 ALA A N 1
ATOM 932 C CA . ALA A 1 118 ? -1.928 -13.508 -7.855 1 98.44 118 ALA A CA 1
ATOM 933 C C . ALA A 1 118 ? -1.438 -12.125 -7.449 1 98.44 118 ALA A C 1
ATOM 935 O O . ALA A 1 118 ? -1.824 -11.117 -8.055 1 98.44 118 ALA A O 1
ATOM 936 N N . HIS A 1 119 ? -0.612 -12.031 -6.43 1 98.38 119 HIS A N 1
ATOM 937 C CA . HIS A 1 119 ? -0.136 -10.734 -5.961 1 98.38 119 HIS A CA 1
ATOM 938 C C . HIS A 1 119 ? 0.778 -10.078 -6.992 1 98.38 119 HIS A C 1
ATOM 940 O O . HIS A 1 119 ? 1.179 -8.922 -6.828 1 98.38 119 HIS A O 1
ATOM 946 N N . HIS A 1 120 ? 1.063 -10.727 -8.141 1 97.19 120 HIS A N 1
ATOM 947 C CA . HIS A 1 120 ? 1.86 -10.172 -9.227 1 97.19 120 HIS A CA 1
ATOM 948 C C . HIS A 1 120 ? 0.98 -9.766 -10.406 1 97.19 120 HIS A C 1
ATOM 950 O O . HIS A 1 120 ? 1.456 -9.148 -11.359 1 97.19 120 HIS A O 1
ATOM 956 N N . TRP A 1 121 ? -0.291 -10.195 -10.398 1 97.5 121 TRP A N 1
ATOM 957 C CA . TRP A 1 121 ? -1.138 -9.992 -11.57 1 97.5 121 TRP A CA 1
ATOM 958 C C . TRP A 1 121 ? -1.441 -8.516 -11.773 1 97.5 121 TRP A C 1
ATOM 960 O O . TRP A 1 121 ? -1.684 -7.785 -10.812 1 97.5 121 TRP A O 1
ATOM 970 N N . GLN A 1 122 ? -1.471 -8.133 -13.008 1 94.62 122 GLN A N 1
ATOM 971 C CA . GLN A 1 122 ? -1.716 -6.734 -13.359 1 94.62 122 GLN A CA 1
ATOM 972 C C . GLN A 1 122 ? -3.145 -6.324 -13.008 1 94.62 122 GLN A C 1
ATOM 974 O O . GLN A 1 122 ? -3.381 -5.199 -12.562 1 94.62 122 GLN A O 1
ATOM 979 N N . SER A 1 123 ? -4.023 -7.211 -13.312 1 97.06 123 SER A N 1
ATOM 980 C CA . SER A 1 123 ? -5.426 -6.977 -12.984 1 97.06 123 SER A CA 1
ATOM 981 C C . SER A 1 123 ? -6.043 -8.195 -12.312 1 97.06 123 SER A C 1
ATOM 983 O O . SER A 1 123 ? -6.449 -9.148 -12.984 1 97.06 123 SER A O 1
ATOM 985 N N . ILE A 1 124 ? -6.199 -8.109 -11.047 1 98.38 124 ILE A N 1
ATOM 986 C CA . ILE A 1 124 ? -6.746 -9.211 -10.273 1 98.38 124 ILE A CA 1
ATOM 987 C C . ILE A 1 124 ? -8.195 -9.461 -10.68 1 98.38 124 ILE A C 1
ATOM 989 O O . ILE A 1 124 ? -8.625 -10.609 -10.797 1 98.38 124 ILE A O 1
ATOM 993 N N . THR A 1 125 ? -8.906 -8.406 -10.922 1 98.25 125 THR A N 1
ATOM 994 C CA . THR A 1 125 ? -10.312 -8.523 -11.289 1 98.25 125 THR A CA 1
ATOM 995 C C . THR A 1 125 ? -10.469 -9.242 -12.625 1 98.25 125 THR A C 1
ATOM 997 O O . THR A 1 125 ? -11.266 -10.172 -12.75 1 98.25 125 THR A O 1
ATOM 1000 N N . GLN A 1 126 ? -9.633 -8.844 -13.57 1 98.31 126 GLN A N 1
ATOM 1001 C CA . GLN A 1 126 ? -9.703 -9.477 -14.883 1 98.31 126 GLN A CA 1
ATOM 1002 C C . GLN A 1 126 ? -9.305 -10.945 -14.812 1 98.31 126 GLN A C 1
ATOM 1004 O O . GLN A 1 126 ? -9.922 -11.797 -15.445 1 98.31 126 GLN A O 1
ATOM 1009 N N . ALA A 1 127 ? -8.242 -11.195 -14.062 1 98.81 127 ALA A N 1
ATOM 1010 C CA . ALA A 1 127 ? -7.777 -12.57 -13.922 1 98.81 127 ALA A CA 1
ATOM 1011 C C . ALA A 1 127 ? -8.852 -13.453 -13.289 1 98.81 127 ALA A C 1
ATOM 1013 O O . ALA A 1 127 ? -9.086 -14.578 -13.742 1 98.81 127 ALA A O 1
ATOM 1014 N N . ILE A 1 128 ? -9.539 -12.938 -12.281 1 98.88 128 ILE A N 1
ATOM 1015 C CA . ILE A 1 128 ? -10.562 -13.719 -11.586 1 98.88 128 ILE A CA 1
ATOM 1016 C C . ILE A 1 128 ? -11.758 -13.938 -12.508 1 98.88 128 ILE A C 1
ATOM 1018 O O . ILE A 1 128 ? -12.367 -15.008 -12.492 1 98.88 128 ILE A O 1
ATOM 1022 N N . HIS A 1 129 ? -12.062 -13.016 -13.359 1 98.75 129 HIS A N 1
ATOM 1023 C CA . HIS A 1 129 ? -13.117 -13.203 -14.344 1 98.75 129 HIS A CA 1
ATOM 1024 C C . HIS A 1 129 ? -12.75 -14.273 -15.359 1 98.75 129 HIS A C 1
ATOM 1026 O O . HIS A 1 129 ? -13.594 -15.07 -15.766 1 98.75 129 HIS A O 1
ATOM 1032 N N . GLU A 1 130 ? -11.492 -14.234 -15.789 1 98.88 130 GLU A N 1
ATOM 1033 C CA . GLU A 1 130 ? -11.023 -15.281 -16.703 1 98.88 130 GLU A CA 1
ATOM 1034 C C . GLU A 1 130 ? -11.102 -16.656 -16.047 1 98.88 130 GLU A C 1
ATOM 1036 O O . GLU A 1 130 ? -11.516 -17.625 -16.672 1 98.88 130 GLU A O 1
ATOM 1041 N N . ILE A 1 131 ? -10.703 -16.734 -14.773 1 98.94 131 ILE A N 1
ATOM 1042 C CA . ILE A 1 131 ? -10.781 -17.984 -14.039 1 98.94 131 ILE A CA 1
ATOM 1043 C C . ILE A 1 131 ? -12.234 -18.469 -14 1 98.94 131 ILE A C 1
ATOM 1045 O O . ILE A 1 131 ? -12.508 -19.656 -14.242 1 98.94 131 ILE A O 1
ATOM 1049 N N . TYR A 1 132 ? -13.133 -17.562 -13.703 1 98.88 132 TYR A N 1
ATOM 1050 C CA . TYR A 1 132 ? -14.555 -17.891 -13.672 1 98.88 132 TYR A CA 1
ATOM 1051 C C . TYR A 1 132 ? -15.008 -18.453 -15.016 1 98.88 132 TYR A C 1
ATOM 1053 O O . TYR A 1 132 ? -15.727 -19.453 -15.07 1 98.88 132 TYR A O 1
ATOM 1061 N N . ARG A 1 133 ? -14.602 -17.797 -16.078 1 98.75 133 ARG A N 1
ATOM 1062 C CA . ARG A 1 133 ? -15.023 -18.156 -17.438 1 98.75 133 ARG A CA 1
ATOM 1063 C C . ARG A 1 133 ? -14.555 -19.562 -17.797 1 98.75 133 ARG A C 1
ATOM 1065 O O . ARG A 1 133 ? -15.32 -20.344 -18.344 1 98.75 133 ARG A O 1
ATOM 1072 N N . VAL A 1 134 ? -13.336 -19.938 -17.438 1 98.88 134 VAL A N 1
ATOM 1073 C CA . VAL A 1 134 ? -12.75 -21.172 -17.938 1 98.88 134 VAL A CA 1
ATOM 1074 C C . VAL A 1 134 ? -13.102 -22.328 -17 1 98.88 134 VAL A C 1
ATOM 1076 O O . VAL A 1 134 ? -12.898 -23.5 -17.328 1 98.88 134 VAL A O 1
ATOM 1079 N N . LEU A 1 135 ? -13.594 -22.062 -15.812 1 98.88 135 LEU A N 1
ATOM 1080 C CA . LEU A 1 135 ? -13.945 -23.094 -14.844 1 98.88 135 LEU A CA 1
ATOM 1081 C C . LEU A 1 135 ? -15.297 -23.719 -15.18 1 98.88 135 LEU A C 1
ATOM 1083 O O . LEU A 1 135 ? -16.25 -23.016 -15.5 1 98.88 135 LEU A O 1
ATOM 1087 N N . ARG A 1 136 ? -15.398 -24.984 -15.062 1 98.25 136 ARG A N 1
ATOM 1088 C CA . ARG A 1 136 ? -16.672 -25.703 -15.234 1 98.25 136 ARG A CA 1
ATOM 1089 C C . ARG A 1 136 ? -17.641 -25.359 -14.109 1 98.25 136 ARG A C 1
ATOM 1091 O O . ARG A 1 136 ? -17.219 -24.938 -13.023 1 98.25 136 ARG A O 1
ATOM 1098 N N . ALA A 1 137 ? -18.922 -25.625 -14.297 1 96.81 137 ALA A N 1
ATOM 1099 C CA . ALA A 1 137 ? -19.984 -25.297 -13.336 1 96.81 137 ALA A CA 1
ATOM 1100 C C . ALA A 1 137 ? -19.75 -26.031 -12.016 1 96.81 137 ALA A C 1
ATOM 1102 O O . ALA A 1 137 ? -20 -25.469 -10.938 1 96.81 137 ALA A O 1
ATOM 1103 N N . ASP A 1 138 ? -19.281 -27.234 -12.055 1 96.81 138 ASP A N 1
ATOM 1104 C CA . ASP A 1 138 ? -19.062 -28 -10.836 1 96.81 138 ASP A CA 1
ATOM 1105 C C . ASP A 1 138 ? -17.578 -28 -10.445 1 96.81 138 ASP A C 1
ATOM 1107 O O . ASP A 1 138 ? -17.156 -28.812 -9.625 1 96.81 138 ASP A O 1
ATOM 1111 N N . GLY A 1 139 ? -16.828 -27.062 -11.023 1 98.62 139 GLY A N 1
ATOM 1112 C CA . GLY A 1 139 ? -15.391 -27.016 -10.758 1 98.62 139 GLY A CA 1
ATOM 1113 C C . GLY A 1 139 ? -15.055 -26.25 -9.484 1 98.62 139 GLY A C 1
ATOM 1114 O O . GLY A 1 139 ? -15.945 -25.75 -8.805 1 98.62 139 GLY A O 1
ATOM 1115 N N . LYS A 1 140 ? -13.773 -26.234 -9.117 1 98.88 140 LYS A N 1
ATOM 1116 C CA . LYS A 1 140 ? -13.281 -25.516 -7.941 1 98.88 140 LYS A CA 1
ATOM 1117 C C . LYS A 1 140 ? -12.062 -24.656 -8.289 1 98.88 140 LYS A C 1
ATOM 1119 O O . LYS A 1 140 ? -11.367 -24.938 -9.273 1 98.88 140 LYS A O 1
ATOM 1124 N N . VAL A 1 141 ? -11.938 -23.641 -7.566 1 98.94 141 VAL A N 1
ATOM 1125 C CA . VAL A 1 141 ? -10.727 -22.828 -7.613 1 98.94 141 VAL A CA 1
ATOM 1126 C C . VAL A 1 141 ? -10.016 -22.891 -6.266 1 98.94 141 VAL A C 1
ATOM 1128 O O . VAL A 1 141 ? -10.648 -22.812 -5.211 1 98.94 141 VAL A O 1
ATOM 1131 N N . ILE A 1 142 ? -8.727 -23.094 -6.289 1 98.81 142 ILE A N 1
ATOM 1132 C CA . ILE A 1 142 ? -7.891 -23.016 -5.098 1 98.81 142 ILE A CA 1
ATOM 1133 C C . ILE A 1 142 ? -6.895 -21.875 -5.246 1 98.81 142 ILE A C 1
ATOM 1135 O O . ILE A 1 142 ? -6.055 -21.875 -6.148 1 98.81 142 ILE A O 1
ATOM 1139 N N . LEU A 1 143 ? -7.004 -20.922 -4.41 1 98.75 143 LEU A N 1
ATOM 1140 C CA . LEU A 1 143 ? -6.059 -19.812 -4.371 1 98.75 143 LEU A CA 1
ATOM 1141 C C . LEU A 1 143 ? -5.254 -19.828 -3.076 1 98.75 143 LEU A C 1
ATOM 1143 O O . LEU A 1 143 ? -5.816 -20.031 -1.995 1 98.75 143 LEU A O 1
ATOM 1147 N N . PHE A 1 144 ? -3.986 -19.734 -3.182 1 98.06 144 PHE A N 1
ATOM 1148 C CA . PHE A 1 144 ? -3.076 -19.594 -2.051 1 98.06 144 PHE A CA 1
ATOM 1149 C C . PHE A 1 144 ? -2.094 -18.453 -2.277 1 98.06 144 PHE A C 1
ATOM 1151 O O . PHE A 1 144 ? -1.284 -18.5 -3.205 1 98.06 144 PHE A O 1
ATOM 1158 N N . ASP A 1 145 ? -2.148 -17.469 -1.441 1 98.06 145 ASP A N 1
ATOM 1159 C CA . ASP A 1 145 ? -1.285 -16.297 -1.634 1 98.06 145 ASP A CA 1
ATOM 1160 C C . ASP A 1 145 ? -1.046 -15.57 -0.315 1 98.06 145 ASP A C 1
ATOM 1162 O O . ASP A 1 145 ? -1.798 -15.75 0.646 1 98.06 145 ASP A O 1
ATOM 1166 N N . ILE A 1 146 ? 0.048 -14.828 -0.297 1 97.75 146 ILE A N 1
ATOM 1167 C CA . ILE A 1 146 ? 0.317 -13.961 0.842 1 97.75 146 ILE A CA 1
ATOM 1168 C C . ILE A 1 146 ? -0.759 -12.875 0.93 1 97.75 146 ILE A C 1
ATOM 1170 O O . ILE A 1 146 ? -1.182 -12.328 -0.091 1 97.75 146 ILE A O 1
ATOM 1174 N N . ILE A 1 147 ? -1.194 -12.578 2.154 1 98.12 147 ILE A N 1
ATOM 1175 C CA . ILE A 1 147 ? -2.264 -11.586 2.258 1 98.12 147 ILE A CA 1
ATOM 1176 C C . ILE A 1 147 ? -1.724 -10.312 2.896 1 98.12 147 ILE A C 1
ATOM 1178 O O . ILE A 1 147 ? -0.786 -10.352 3.695 1 98.12 147 ILE A O 1
ATOM 1182 N N . GLY A 1 148 ? -2.279 -9.164 2.471 1 98.25 148 GLY A N 1
ATOM 1183 C CA . GLY A 1 148 ? -2.09 -7.895 3.152 1 98.25 148 GLY A CA 1
ATOM 1184 C C . GLY A 1 148 ? -2.961 -7.742 4.383 1 98.25 148 GLY A C 1
ATOM 1185 O O . GLY A 1 148 ? -3.312 -8.734 5.027 1 98.25 148 GLY A O 1
ATOM 1186 N N . ASN A 1 149 ? -3.127 -6.48 4.793 1 98.25 149 ASN A N 1
ATOM 1187 C CA . ASN A 1 149 ? -3.871 -6.172 6.008 1 98.25 149 ASN A CA 1
ATOM 1188 C C . ASN A 1 149 ? -4.809 -4.984 5.801 1 98.25 149 ASN A C 1
ATOM 1190 O O . ASN A 1 149 ? -4.535 -4.105 4.984 1 98.25 149 ASN A O 1
ATOM 1194 N N . SER A 1 150 ? -5.938 -5 6.523 1 97.06 150 SER A N 1
ATOM 1195 C CA . SER A 1 150 ? -6.859 -3.871 6.445 1 97.06 150 SER A CA 1
ATOM 1196 C C . SER A 1 150 ? -6.344 -2.676 7.238 1 97.06 150 SER A C 1
ATOM 1198 O O . SER A 1 150 ? -6.793 -1.547 7.031 1 97.06 150 SER A O 1
ATOM 1200 N N . ASN A 1 151 ? -5.449 -2.904 8.227 1 97.56 151 ASN A N 1
ATOM 1201 C CA . ASN A 1 151 ? -4.77 -1.825 8.938 1 97.56 151 ASN A CA 1
ATOM 1202 C C . ASN A 1 151 ? -3.686 -1.185 8.078 1 97.56 151 ASN A C 1
ATOM 1204 O O . ASN A 1 151 ? -2.721 -1.846 7.695 1 97.56 151 ASN A O 1
ATOM 1208 N N . PRO A 1 152 ? -3.787 0.079 7.809 1 97.81 152 PRO A N 1
ATOM 1209 C CA . PRO A 1 152 ? -2.879 0.703 6.844 1 97.81 152 PRO A CA 1
ATOM 1210 C C . PRO A 1 152 ? -1.42 0.656 7.289 1 97.81 152 PRO A C 1
ATOM 1212 O O . PRO A 1 152 ? -0.518 0.561 6.453 1 97.81 152 PRO A O 1
ATOM 1215 N N . ILE A 1 153 ? -1.116 0.751 8.594 1 97.62 153 ILE A N 1
ATOM 1216 C CA . ILE A 1 153 ? 0.255 0.718 9.094 1 97.62 153 ILE A CA 1
ATOM 1217 C C . ILE A 1 153 ? 0.885 -0.636 8.773 1 97.62 153 ILE A C 1
ATOM 1219 O O . ILE A 1 153 ? 1.989 -0.703 8.234 1 97.62 153 ILE A O 1
ATOM 1223 N N . LEU A 1 154 ? 0.136 -1.7 9.07 1 98.56 154 LEU A N 1
ATOM 1224 C CA . LEU A 1 154 ? 0.603 -3.059 8.812 1 98.56 154 LEU A CA 1
ATOM 1225 C C . LEU A 1 154 ? 0.702 -3.32 7.312 1 98.56 154 LEU A C 1
ATOM 1227 O O . LEU A 1 154 ? 1.688 -3.893 6.844 1 98.56 154 LEU A O 1
ATOM 1231 N N . ASP A 1 155 ? -0.309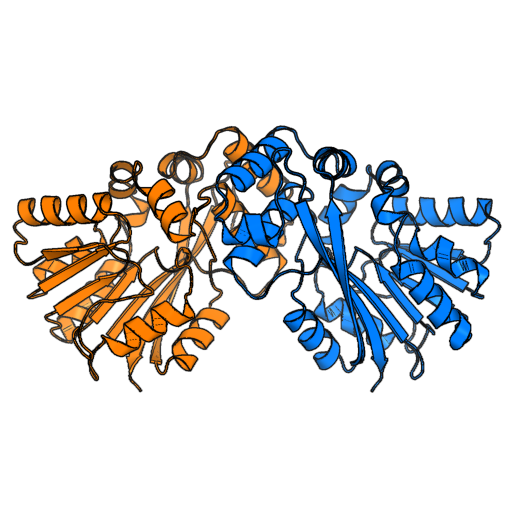 -2.895 6.586 1 98.75 155 ASP A N 1
ATOM 1232 C CA . ASP A 1 155 ? -0.4 -3.174 5.156 1 98.75 155 ASP A CA 1
ATOM 1233 C C . ASP A 1 155 ? 0.724 -2.48 4.387 1 98.75 155 ASP A C 1
ATOM 1235 O O . ASP A 1 155 ? 1.364 -3.09 3.529 1 98.75 155 ASP A O 1
ATOM 1239 N N . THR A 1 156 ? 0.941 -1.193 4.66 1 98.69 156 THR A N 1
ATOM 1240 C CA . THR A 1 156 ? 1.967 -0.428 3.959 1 98.69 156 THR A CA 1
ATOM 1241 C C . THR A 1 156 ? 3.348 -1.033 4.195 1 98.69 156 THR A C 1
ATOM 1243 O O . THR A 1 156 ? 4.164 -1.104 3.275 1 98.69 156 THR A O 1
ATOM 1246 N N . PHE A 1 157 ? 3.576 -1.5 5.422 1 98.69 157 PHE A N 1
ATOM 1247 C CA . PHE A 1 157 ? 4.867 -2.102 5.734 1 98.69 157 PHE A CA 1
ATOM 1248 C C . PHE A 1 157 ? 5.102 -3.348 4.887 1 98.69 157 PHE A C 1
ATOM 1250 O O . PHE A 1 157 ? 6.117 -3.453 4.199 1 98.69 157 PHE A O 1
ATOM 1257 N N . ILE A 1 158 ? 4.137 -4.262 4.871 1 98.81 158 ILE A N 1
ATOM 1258 C CA . ILE A 1 158 ? 4.352 -5.543 4.207 1 98.81 158 ILE A CA 1
ATOM 1259 C C . ILE A 1 158 ? 4.441 -5.332 2.697 1 98.81 158 ILE A C 1
ATOM 1261 O O . ILE A 1 158 ? 5.266 -5.961 2.023 1 98.81 158 ILE A O 1
ATOM 1265 N N . GLN A 1 159 ? 3.592 -4.461 2.1 1 98.81 159 GLN A N 1
ATOM 1266 C CA . GLN A 1 159 ? 3.695 -4.156 0.676 1 98.81 159 GLN A CA 1
ATOM 1267 C C . GLN A 1 159 ? 5.074 -3.605 0.331 1 98.81 159 GLN A C 1
ATOM 1269 O O . GLN A 1 159 ? 5.648 -3.957 -0.703 1 98.81 159 GLN A O 1
ATOM 1274 N N . THR A 1 160 ? 5.594 -2.752 1.19 1 98.88 160 THR A N 1
ATOM 1275 C CA . THR A 1 160 ? 6.852 -2.062 0.933 1 98.88 160 THR A CA 1
ATOM 1276 C C . THR A 1 160 ? 8.008 -3.053 0.882 1 98.88 160 THR A C 1
ATOM 1278 O O . THR A 1 160 ? 8.773 -3.08 -0.09 1 98.88 160 THR A O 1
ATOM 1281 N N . ILE A 1 161 ? 8.125 -3.922 1.871 1 98.88 161 ILE A N 1
ATOM 1282 C CA . ILE A 1 161 ? 9.297 -4.789 1.901 1 98.88 161 ILE A CA 1
ATOM 1283 C C . ILE A 1 161 ? 9.195 -5.84 0.799 1 98.88 161 ILE A C 1
ATOM 1285 O O . ILE A 1 161 ? 10.203 -6.254 0.225 1 98.88 161 ILE A O 1
ATOM 1289 N N . GLU A 1 162 ? 7.992 -6.27 0.467 1 98.56 162 GLU A N 1
ATOM 1290 C CA . GLU A 1 162 ? 7.809 -7.191 -0.652 1 98.56 162 GLU A CA 1
ATOM 1291 C C . GLU A 1 162 ? 8.234 -6.547 -1.97 1 98.56 162 GLU A C 1
ATOM 1293 O O . GLU A 1 162 ? 8.867 -7.191 -2.805 1 98.56 162 GLU A O 1
ATOM 1298 N N . THR A 1 163 ? 7.852 -5.301 -2.166 1 98.69 163 THR A N 1
ATOM 1299 C CA . THR A 1 163 ? 8.18 -4.594 -3.398 1 98.69 163 THR A CA 1
ATOM 1300 C C . THR A 1 163 ? 9.688 -4.379 -3.512 1 98.69 163 THR A C 1
ATOM 1302 O O . THR A 1 163 ? 10.258 -4.523 -4.594 1 98.69 163 THR A O 1
ATOM 1305 N N . ILE A 1 164 ? 10.312 -4 -2.387 1 98.75 164 ILE A N 1
ATOM 1306 C CA . ILE A 1 164 ? 11.758 -3.822 -2.387 1 98.75 164 ILE A CA 1
ATOM 1307 C C . ILE A 1 164 ? 12.438 -5.137 -2.756 1 98.75 164 ILE A C 1
ATOM 1309 O O . ILE A 1 164 ? 13.367 -5.156 -3.564 1 98.75 164 ILE A O 1
ATOM 1313 N N . ARG A 1 165 ? 11.953 -6.227 -2.195 1 97.38 165 ARG A N 1
ATOM 1314 C CA . ARG A 1 165 ? 12.508 -7.555 -2.443 1 97.38 165 ARG A CA 1
ATOM 1315 C C . ARG A 1 165 ? 12.297 -7.977 -3.893 1 97.38 165 ARG A C 1
ATOM 1317 O O . ARG A 1 165 ? 13.188 -8.555 -4.516 1 97.38 165 ARG A O 1
ATOM 1324 N N . ASP A 1 166 ? 11.109 -7.781 -4.406 1 94.56 166 ASP A N 1
ATOM 1325 C CA . ASP A 1 166 ? 10.648 -8.219 -5.723 1 94.56 166 ASP A CA 1
ATOM 1326 C C . ASP A 1 166 ? 9.883 -7.102 -6.43 1 94.56 166 ASP A C 1
ATOM 1328 O O . ASP A 1 166 ? 8.664 -6.969 -6.25 1 94.56 166 ASP A O 1
ATOM 1332 N N . PRO A 1 167 ? 10.5 -6.363 -7.293 1 94.44 167 PRO A N 1
ATOM 1333 C CA . PRO A 1 167 ? 9.883 -5.199 -7.926 1 94.44 167 PRO A CA 1
ATOM 1334 C C . PRO A 1 167 ? 8.703 -5.57 -8.82 1 94.44 167 PRO A C 1
ATOM 1336 O O . PRO A 1 167 ? 7.969 -4.691 -9.281 1 94.44 167 PRO A O 1
ATOM 1339 N N . SER A 1 168 ? 8.492 -6.859 -9.078 1 93.88 168 SER A N 1
ATOM 1340 C CA . SER A 1 168 ? 7.332 -7.266 -9.859 1 93.88 168 SER A CA 1
ATOM 1341 C C . SER A 1 168 ? 6.094 -7.414 -8.977 1 93.88 168 SER A C 1
ATOM 1343 O O . SER A 1 168 ? 4.996 -7.656 -9.477 1 93.88 168 SER A O 1
ATOM 1345 N N . HIS A 1 169 ? 6.289 -7.289 -7.652 1 97.5 169 HIS A N 1
ATOM 1346 C CA . HIS A 1 169 ? 5.18 -7.324 -6.703 1 97.5 169 HIS A CA 1
ATOM 1347 C C . HIS A 1 169 ? 4.148 -6.246 -7.02 1 97.5 169 HIS A C 1
ATOM 1349 O O . HIS A 1 169 ? 4.508 -5.094 -7.266 1 97.5 169 HIS A O 1
ATOM 1355 N N . VAL A 1 170 ? 2.91 -6.625 -7.043 1 97.94 170 VAL A N 1
ATOM 1356 C CA . VAL A 1 170 ? 1.835 -5.668 -7.273 1 97.94 170 VAL A CA 1
ATOM 1357 C C . VAL A 1 170 ? 1.106 -5.379 -5.965 1 97.94 170 VAL A C 1
ATOM 1359 O O . VAL A 1 170 ? 1.093 -4.238 -5.492 1 97.94 170 VAL A O 1
ATOM 1362 N N . ARG A 1 171 ? 0.52 -6.484 -5.359 1 98.69 171 ARG A N 1
ATOM 1363 C CA . ARG A 1 171 ? -0.249 -6.223 -4.145 1 98.69 171 ARG A CA 1
ATOM 1364 C C . ARG A 1 171 ? -0.584 -7.523 -3.418 1 98.69 171 ARG A C 1
ATOM 1366 O O . ARG A 1 171 ? -1.073 -8.477 -4.031 1 98.69 171 ARG A O 1
ATOM 1373 N N . ASN A 1 172 ? -0.255 -7.574 -2.121 1 98.75 172 ASN A N 1
ATOM 1374 C CA . ASN A 1 172 ? -0.903 -8.547 -1.245 1 98.75 172 ASN A CA 1
ATOM 1375 C C . ASN A 1 172 ? -2.301 -8.086 -0.837 1 98.75 172 ASN A C 1
ATOM 1377 O O . ASN A 1 172 ? -2.445 -7.152 -0.046 1 98.75 172 ASN A O 1
ATOM 1381 N N . TYR A 1 173 ? -3.287 -8.742 -1.322 1 98.69 173 TYR A N 1
ATOM 1382 C CA . TYR A 1 173 ? -4.648 -8.336 -0.999 1 98.69 173 TYR A CA 1
ATOM 1383 C C . TYR A 1 173 ? -5.051 -8.82 0.389 1 98.69 173 TYR A C 1
ATOM 1385 O O . TYR A 1 173 ? -4.727 -9.945 0.778 1 98.69 173 TYR A O 1
ATOM 1393 N N . SER A 1 174 ? -5.727 -7.969 1.155 1 98.25 174 SER A N 1
ATOM 1394 C CA . SER A 1 174 ? -6.266 -8.398 2.441 1 98.25 174 SER A CA 1
ATOM 1395 C C . SER A 1 174 ? -7.344 -9.461 2.262 1 98.25 174 SER A C 1
ATOM 1397 O O . SER A 1 174 ? -7.863 -9.648 1.159 1 98.25 174 SER A O 1
ATOM 1399 N N . LEU A 1 175 ? -7.656 -10.125 3.369 1 97.94 175 LEU A N 1
ATOM 1400 C CA . LEU A 1 175 ? -8.719 -11.125 3.322 1 97.94 175 LEU A CA 1
ATOM 1401 C C . LEU A 1 175 ? -10.039 -10.492 2.883 1 97.94 175 LEU A C 1
ATOM 1403 O O . LEU A 1 175 ? -10.773 -11.078 2.092 1 97.94 175 LEU A O 1
ATOM 1407 N N . ALA A 1 176 ? -10.305 -9.305 3.361 1 97.62 176 ALA A N 1
ATOM 1408 C CA . ALA A 1 176 ? -11.531 -8.602 2.984 1 97.62 176 ALA A CA 1
ATOM 1409 C C . ALA A 1 176 ? -11.555 -8.297 1.489 1 97.62 176 ALA A C 1
ATOM 1411 O O . ALA A 1 176 ? -12.594 -8.43 0.837 1 97.62 176 ALA A O 1
ATOM 1412 N N . GLU A 1 177 ? -10.469 -7.887 0.945 1 98.19 177 GLU A N 1
ATOM 1413 C CA . GLU A 1 177 ? -10.375 -7.613 -0.486 1 98.19 177 GLU A CA 1
ATOM 1414 C C . GLU A 1 177 ? -10.578 -8.883 -1.306 1 98.19 177 GLU A C 1
ATOM 1416 O O . GLU A 1 177 ? -11.281 -8.875 -2.314 1 98.19 177 GLU A O 1
ATOM 1421 N N . TRP A 1 178 ? -9.914 -9.984 -0.881 1 98.56 178 TRP A N 1
ATOM 1422 C CA . TRP A 1 178 ? -10.086 -11.266 -1.567 1 98.56 178 TRP A CA 1
ATOM 1423 C C . TRP A 1 178 ? -11.555 -11.648 -1.647 1 98.56 178 TRP A C 1
ATOM 1425 O O . TRP A 1 178 ? -12.07 -11.953 -2.729 1 98.56 178 TRP A O 1
ATOM 1435 N N . VAL A 1 179 ? -12.227 -11.609 -0.539 1 98.44 179 VAL A N 1
ATOM 1436 C CA . VAL A 1 179 ? -13.625 -12.016 -0.476 1 98.44 179 VAL A CA 1
ATOM 1437 C C . VAL A 1 179 ? -14.461 -11.125 -1.387 1 98.44 179 VAL A C 1
ATOM 1439 O O . VAL A 1 179 ? -15.289 -11.617 -2.156 1 98.44 179 VAL A O 1
ATOM 1442 N N . LYS A 1 180 ? -14.195 -9.844 -1.335 1 98.25 180 LYS A N 1
ATOM 1443 C CA . LYS A 1 180 ? -14.922 -8.898 -2.176 1 98.25 180 LYS A CA 1
ATOM 1444 C C . LYS A 1 180 ? -14.703 -9.195 -3.656 1 98.25 180 LYS A C 1
ATOM 1446 O O . LYS A 1 180 ? -15.656 -9.25 -4.438 1 98.25 180 LYS A O 1
ATOM 1451 N N . ILE A 1 181 ? -13.5 -9.398 -4.051 1 98.56 181 ILE A N 1
ATOM 1452 C CA . ILE A 1 181 ? -13.109 -9.586 -5.441 1 98.56 181 ILE A CA 1
ATOM 1453 C C . ILE A 1 181 ? -13.75 -10.859 -5.988 1 98.56 181 ILE A C 1
ATOM 1455 O O . ILE A 1 181 ? -14.367 -10.844 -7.055 1 98.56 181 ILE A O 1
ATOM 1459 N N . VAL A 1 182 ? -13.664 -11.977 -5.273 1 98.69 182 VAL A N 1
ATOM 1460 C CA . VAL A 1 182 ? -14.109 -13.258 -5.805 1 98.69 182 VAL A CA 1
ATOM 1461 C C . VAL A 1 182 ? -15.633 -13.305 -5.816 1 98.69 182 VAL A C 1
ATOM 1463 O O . VAL A 1 182 ? -16.234 -13.875 -6.73 1 98.69 182 VAL A O 1
ATOM 1466 N N . GLU A 1 183 ? -16.297 -12.648 -4.812 1 98.5 183 GLU A N 1
ATOM 1467 C CA . GLU A 1 183 ? -17.75 -12.617 -4.801 1 98.5 183 GLU A CA 1
ATOM 1468 C C . GLU A 1 183 ? -18.297 -11.742 -5.922 1 98.5 183 GLU A C 1
ATOM 1470 O O . GLU A 1 183 ? -19.312 -12.07 -6.535 1 98.5 183 GLU A O 1
ATOM 1475 N N . GLN A 1 184 ? -17.641 -10.688 -6.168 1 98.19 184 GLN A N 1
ATOM 1476 C CA . GLN A 1 184 ? -18.062 -9.805 -7.25 1 98.19 184 GLN A CA 1
ATOM 1477 C C . GLN A 1 184 ? -17.969 -10.508 -8.602 1 98.19 184 GLN A C 1
ATOM 1479 O O . GLN A 1 184 ? -18.75 -10.234 -9.508 1 98.19 184 GLN A O 1
ATOM 1484 N N . ALA A 1 185 ? -17.016 -11.422 -8.727 1 98.44 185 ALA A N 1
ATOM 1485 C CA . ALA A 1 185 ? -16.844 -12.164 -9.969 1 98.44 185 ALA A CA 1
ATOM 1486 C C . ALA A 1 185 ? -17.875 -13.273 -10.102 1 98.44 185 ALA A C 1
ATOM 1488 O O . ALA A 1 185 ? -18.016 -13.883 -11.164 1 98.44 185 ALA A O 1
ATOM 1489 N N . GLY A 1 186 ? -18.594 -13.625 -8.992 1 98.25 186 GLY A N 1
ATOM 1490 C CA . GLY A 1 186 ? -19.672 -14.602 -9.047 1 98.25 186 GLY A CA 1
ATOM 1491 C C . GLY A 1 186 ? -19.344 -15.891 -8.312 1 98.25 186 GLY A C 1
ATOM 1492 O O . GLY A 1 186 ? -20.125 -16.844 -8.328 1 98.25 186 GLY A O 1
ATOM 1493 N N . PHE A 1 187 ? -18.219 -15.922 -7.613 1 98.81 187 PHE A N 1
ATOM 1494 C CA . PHE A 1 187 ? -17.828 -17.141 -6.902 1 98.81 187 PHE A CA 1
ATOM 1495 C C . PHE A 1 187 ? -18.484 -17.188 -5.527 1 98.81 187 PHE A C 1
ATOM 1497 O O . PHE A 1 187 ? -18.75 -16.156 -4.922 1 98.81 187 PHE A O 1
ATOM 1504 N N . LYS A 1 188 ? -18.688 -18.359 -5.078 1 98.38 188 LYS A N 1
ATOM 1505 C CA . LYS A 1 188 ? -18.969 -18.672 -3.678 1 98.38 188 LYS A CA 1
ATOM 1506 C C . LYS A 1 188 ? -17.703 -19.078 -2.941 1 98.38 188 LYS A C 1
ATOM 1508 O O . LYS A 1 188 ? -16.938 -19.906 -3.436 1 98.38 188 LYS A O 1
ATOM 1513 N N . VAL A 1 189 ? -17.5 -18.578 -1.771 1 98.62 189 VAL A N 1
ATOM 1514 C CA . VAL A 1 189 ? -16.359 -18.969 -0.953 1 98.62 189 VAL A CA 1
ATOM 1515 C C . VAL A 1 189 ? -16.719 -20.172 -0.09 1 98.62 189 VAL A C 1
ATOM 1517 O O . VAL A 1 189 ? -17.594 -20.078 0.77 1 98.62 189 VAL A O 1
ATOM 1520 N N . GLU A 1 190 ? -16.016 -21.234 -0.318 1 98.38 190 GLU A N 1
ATOM 1521 C CA . GLU A 1 190 ? -16.297 -22.453 0.438 1 98.38 190 GLU A CA 1
ATOM 1522 C C . GLU A 1 190 ? -15.367 -22.578 1.646 1 98.38 190 GLU A C 1
ATOM 1524 O O . GLU A 1 190 ? -15.766 -23.094 2.691 1 98.38 190 GLU A O 1
ATOM 1529 N N . THR A 1 191 ? -14.148 -22.266 1.458 1 97.94 191 THR A N 1
ATOM 1530 C CA . THR A 1 191 ? -13.133 -22.406 2.494 1 97.94 191 THR A CA 1
ATOM 1531 C C . THR A 1 191 ? -12.266 -21.156 2.572 1 97.94 191 THR A C 1
ATOM 1533 O O . THR A 1 191 ? -11.906 -20.578 1.545 1 97.94 191 THR A O 1
ATOM 1536 N N . ILE A 1 192 ? -12.047 -20.672 3.723 1 98.12 192 ILE A N 1
ATOM 1537 C CA . ILE A 1 192 ? -11.023 -19.688 4.035 1 98.12 192 ILE A CA 1
ATOM 1538 C C . ILE A 1 192 ? -10.164 -20.172 5.199 1 98.12 192 ILE A C 1
ATOM 1540 O O . ILE A 1 192 ? -10.664 -20.359 6.312 1 98.12 192 ILE A O 1
ATOM 1544 N N . GLU A 1 193 ? -8.906 -20.391 4.945 1 96.62 193 GLU A N 1
ATOM 1545 C CA . GLU A 1 193 ? -7.969 -20.797 5.988 1 96.62 193 GLU A CA 1
ATOM 1546 C C . GLU A 1 193 ? -6.691 -19.969 5.93 1 96.62 193 GLU A C 1
ATOM 1548 O O . GLU A 1 193 ? -6.09 -19.812 4.863 1 96.62 193 GLU A O 1
ATOM 1553 N N . LYS A 1 194 ? -6.328 -19.484 6.984 1 95.38 194 LYS A N 1
ATOM 1554 C CA . LYS A 1 194 ? -5.082 -18.719 7.051 1 95.38 194 LYS A CA 1
ATOM 1555 C C . LYS A 1 194 ? -3.916 -19.625 7.465 1 95.38 194 LYS A C 1
ATOM 1557 O O . LYS A 1 194 ? -4.105 -20.609 8.18 1 95.38 194 LYS A O 1
ATOM 1562 N N . GLN A 1 195 ? -2.799 -19.281 6.988 1 93.06 195 GLN A N 1
ATOM 1563 C CA . GLN A 1 195 ? -1.548 -19.938 7.363 1 93.06 195 GLN A CA 1
ATOM 1564 C C . GLN A 1 195 ? -0.477 -18.906 7.711 1 93.06 195 GLN A C 1
ATOM 1566 O O . GLN A 1 195 ? -0.33 -17.891 7.02 1 93.06 195 GLN A O 1
ATOM 1571 N N . SER A 1 196 ? 0.178 -19.109 8.852 1 93.5 196 SER A N 1
ATOM 1572 C CA . SER A 1 196 ? 1.313 -18.281 9.227 1 93.5 196 SER A CA 1
ATOM 1573 C C . SER A 1 196 ? 2.621 -18.844 8.68 1 93.5 196 SER A C 1
ATOM 1575 O O . SER A 1 196 ? 2.893 -20.031 8.805 1 93.5 196 SER A O 1
ATOM 1577 N N . LEU A 1 197 ? 3.375 -18.016 8.062 1 93.19 197 LEU A N 1
ATOM 1578 C CA . LEU A 1 197 ? 4.633 -18.438 7.449 1 93.19 197 LEU A CA 1
ATOM 1579 C C . LEU A 1 197 ? 5.809 -17.672 8.055 1 93.19 197 LEU A C 1
ATOM 1581 O O . LEU A 1 197 ? 5.914 -16.453 7.906 1 93.19 197 LEU A O 1
ATOM 1585 N N . GLN A 1 198 ? 6.637 -18.375 8.75 1 94.19 198 GLN A N 1
ATOM 1586 C CA . GLN A 1 198 ? 7.879 -17.766 9.195 1 94.19 198 GLN A CA 1
ATOM 1587 C C . GLN A 1 198 ? 8.914 -17.734 8.07 1 94.19 198 GLN A C 1
ATOM 1589 O O . GLN A 1 198 ? 9.242 -18.766 7.492 1 94.19 198 GLN A O 1
ATOM 1594 N N . LEU A 1 199 ? 9.383 -16.594 7.781 1 96 199 LEU A N 1
ATOM 1595 C CA . LEU A 1 199 ? 10.305 -16.406 6.672 1 96 199 LEU A CA 1
ATOM 1596 C C . LEU A 1 199 ? 11.688 -15.992 7.18 1 96 199 LEU A C 1
ATOM 1598 O O . LEU A 1 199 ? 11.836 -14.922 7.762 1 96 199 LEU A O 1
ATOM 1602 N N . ASN A 1 200 ? 12.625 -16.906 6.953 1 96.62 200 ASN A N 1
ATOM 1603 C CA . ASN A 1 200 ? 14.008 -16.547 7.238 1 96.62 200 ASN A CA 1
ATOM 1604 C C . ASN A 1 200 ? 14.492 -15.414 6.332 1 96.62 200 ASN A C 1
ATOM 1606 O O . ASN A 1 200 ? 14.461 -15.539 5.105 1 96.62 200 ASN A O 1
ATOM 1610 N N . PHE A 1 201 ? 15.016 -14.391 6.906 1 97.5 201 PHE A N 1
ATOM 1611 C CA . PHE A 1 201 ? 15.289 -13.172 6.152 1 97.5 201 PHE A CA 1
ATOM 1612 C C . PHE A 1 201 ? 16.344 -13.414 5.086 1 97.5 201 PHE A C 1
ATOM 1614 O O . PHE A 1 201 ? 16.172 -13.047 3.926 1 97.5 201 PHE A O 1
ATOM 1621 N N . GLN A 1 202 ? 17.406 -14.016 5.461 1 96.62 202 GLN A N 1
ATOM 1622 C CA . GLN A 1 202 ? 18.516 -14.242 4.535 1 96.62 202 GLN A CA 1
ATOM 1623 C C . GLN A 1 202 ? 18.062 -15.062 3.33 1 96.62 202 GLN A C 1
ATOM 1625 O O . GLN A 1 202 ? 18.328 -14.695 2.184 1 96.62 202 GLN A O 1
ATOM 1630 N N . SER A 1 203 ? 17.406 -16.188 3.568 1 94.38 203 SER A N 1
ATOM 1631 C CA . SER A 1 203 ? 16.922 -17.031 2.48 1 94.38 203 SER A CA 1
ATOM 1632 C C . SER A 1 203 ? 15.898 -16.297 1.62 1 94.38 203 SER A C 1
ATOM 1634 O O . SER A 1 203 ? 15.859 -16.469 0.4 1 94.38 203 SER A O 1
ATOM 1636 N N . TRP A 1 204 ? 15.102 -15.477 2.307 1 94.69 204 TRP A N 1
ATOM 1637 C CA . TRP A 1 204 ? 14.023 -14.75 1.659 1 94.69 204 TRP A CA 1
ATOM 1638 C C . TRP A 1 204 ? 14.57 -13.75 0.644 1 94.69 204 TRP A C 1
ATOM 1640 O O . TRP A 1 204 ? 14.094 -13.688 -0.492 1 94.69 204 TRP A O 1
ATOM 1650 N N . VAL A 1 205 ? 15.609 -13.039 0.945 1 96.06 205 VAL A N 1
ATOM 1651 C CA . VAL A 1 205 ? 16.156 -12.039 0.035 1 96.06 205 VAL A CA 1
ATOM 1652 C C . VAL A 1 205 ? 17.094 -12.703 -0.97 1 96.06 205 VAL A C 1
ATOM 1654 O O . VAL A 1 205 ? 17.172 -12.281 -2.125 1 96.06 205 VAL A O 1
ATOM 1657 N N . GLU A 1 206 ? 17.75 -13.781 -0.572 1 91.94 206 GLU A N 1
ATOM 1658 C CA . GLU A 1 206 ? 18.688 -14.477 -1.461 1 91.94 206 GLU A CA 1
ATOM 1659 C C . GLU A 1 206 ? 17.938 -15.156 -2.609 1 91.94 206 GLU A C 1
ATOM 1661 O O . GLU A 1 206 ? 18.406 -15.141 -3.75 1 91.94 206 GLU A O 1
ATOM 1666 N N . ARG A 1 207 ? 16.828 -15.688 -2.289 1 86.75 207 ARG A N 1
ATOM 1667 C CA . ARG A 1 207 ? 16.031 -16.406 -3.285 1 86.75 207 ARG A CA 1
ATOM 1668 C C . ARG A 1 207 ? 15.656 -15.484 -4.445 1 86.75 207 ARG A C 1
ATOM 1670 O O . ARG A 1 207 ? 15.594 -15.93 -5.598 1 86.75 207 ARG A O 1
ATOM 1677 N N . MET A 1 208 ? 15.508 -14.203 -4.152 1 90.12 208 MET A N 1
ATOM 1678 C CA . MET A 1 208 ? 15.062 -13.258 -5.172 1 90.12 208 MET A CA 1
ATOM 1679 C C . MET A 1 208 ? 16.234 -12.438 -5.703 1 90.12 208 MET A C 1
ATOM 1681 O O . MET A 1 208 ? 16.047 -11.555 -6.539 1 90.12 208 MET A O 1
ATOM 1685 N N . GLN A 1 209 ? 17.422 -12.781 -5.188 1 91.19 209 GLN A N 1
ATOM 1686 C CA . GLN A 1 209 ? 18.625 -12.031 -5.566 1 91.19 209 GLN A CA 1
ATOM 1687 C C . GLN A 1 209 ? 18.406 -10.531 -5.387 1 91.19 209 GLN A C 1
ATOM 1689 O O . GLN A 1 209 ? 18.703 -9.742 -6.293 1 91.19 209 GLN A O 1
ATOM 1694 N N . THR A 1 210 ? 17.875 -10.203 -4.285 1 95 210 THR A N 1
ATOM 1695 C CA . THR A 1 210 ? 17.609 -8.805 -3.941 1 95 210 THR A CA 1
ATOM 1696 C C . THR A 1 210 ? 18.922 -8.031 -3.838 1 95 210 THR A C 1
ATOM 1698 O O . THR A 1 210 ? 19.891 -8.5 -3.225 1 95 210 THR A O 1
ATOM 1701 N N . PRO A 1 211 ? 18.984 -6.848 -4.418 1 96.81 211 PRO A N 1
ATOM 1702 C CA . PRO A 1 211 ? 20.219 -6.059 -4.352 1 96.81 211 PRO A CA 1
ATOM 1703 C C . PRO A 1 211 ? 20.609 -5.707 -2.918 1 96.81 211 PRO A C 1
ATOM 1705 O O . PRO A 1 211 ? 19.75 -5.508 -2.064 1 96.81 211 PRO A O 1
ATOM 1708 N N . VAL A 1 212 ? 21.922 -5.539 -2.668 1 98.19 212 VAL A N 1
ATOM 1709 C CA . VAL A 1 212 ? 22.484 -5.332 -1.334 1 98.19 212 VAL A CA 1
ATOM 1710 C C . VAL A 1 212 ? 21.906 -4.055 -0.725 1 98.19 212 VAL A C 1
ATOM 1712 O O . VAL A 1 212 ? 21.531 -4.035 0.451 1 98.19 212 VAL A O 1
ATOM 1715 N N . GLU A 1 213 ? 21.844 -2.939 -1.502 1 98.44 213 GLU A N 1
ATOM 1716 C CA . GLU A 1 213 ? 21.297 -1.687 -1.001 1 98.44 213 GLU A CA 1
ATOM 1717 C C . GLU A 1 213 ? 19.828 -1.855 -0.592 1 98.44 213 GLU A C 1
ATOM 1719 O O . GLU A 1 213 ? 19.375 -1.246 0.378 1 98.44 213 GLU A O 1
ATOM 1724 N N . SER A 1 214 ? 19.109 -2.658 -1.322 1 98.5 214 SER A N 1
ATOM 1725 C CA . SER A 1 214 ? 17.719 -2.957 -1.019 1 98.5 214 SER A CA 1
ATOM 1726 C C . SER A 1 214 ? 17.594 -3.764 0.27 1 98.5 214 SER A C 1
ATOM 1728 O O . SER A 1 214 ? 16.672 -3.531 1.067 1 98.5 214 SER A O 1
ATOM 1730 N N . ILE A 1 215 ? 18.5 -4.688 0.424 1 98.69 215 ILE A N 1
ATOM 1731 C CA . ILE A 1 215 ? 18.516 -5.484 1.647 1 98.69 215 ILE A CA 1
ATOM 1732 C C . ILE A 1 215 ? 18.734 -4.57 2.852 1 98.69 215 ILE A C 1
ATOM 1734 O O . ILE A 1 215 ? 18.016 -4.668 3.854 1 98.69 215 ILE A O 1
ATOM 1738 N N . HIS A 1 216 ? 19.703 -3.633 2.756 1 98.69 216 HIS A N 1
ATOM 1739 C CA . HIS A 1 216 ? 19.953 -2.666 3.818 1 98.69 216 HIS A CA 1
ATOM 1740 C C . HIS A 1 216 ? 18.719 -1.812 4.098 1 98.69 216 HIS A C 1
ATOM 1742 O O . HIS A 1 216 ? 18.438 -1.499 5.254 1 98.69 216 HIS A O 1
ATOM 1748 N N . THR A 1 217 ? 18.031 -1.452 3.047 1 98.81 217 THR A N 1
ATOM 1749 C CA . THR A 1 217 ? 16.859 -0.613 3.189 1 98.81 217 THR A CA 1
ATOM 1750 C C . THR A 1 217 ? 15.742 -1.363 3.92 1 98.81 217 THR A C 1
ATOM 1752 O O . THR A 1 217 ? 15.062 -0.795 4.777 1 98.81 217 THR A O 1
ATOM 1755 N N . ILE A 1 218 ? 15.516 -2.652 3.568 1 98.88 218 ILE A N 1
ATOM 1756 C CA . ILE A 1 218 ? 14.508 -3.434 4.27 1 98.88 218 ILE A CA 1
ATOM 1757 C C . ILE A 1 218 ? 14.852 -3.502 5.758 1 98.88 218 ILE A C 1
ATOM 1759 O O . ILE A 1 218 ? 13.977 -3.299 6.609 1 98.88 218 ILE A O 1
ATOM 1763 N N . ARG A 1 219 ? 16.094 -3.756 6.098 1 98.81 219 ARG A N 1
ATOM 1764 C CA . ARG A 1 219 ? 16.516 -3.832 7.492 1 98.81 219 ARG A CA 1
ATOM 1765 C C . ARG A 1 219 ? 16.344 -2.488 8.195 1 98.81 219 ARG A C 1
ATOM 1767 O O . ARG A 1 219 ? 15.93 -2.434 9.352 1 98.81 219 ARG A O 1
ATOM 1774 N N . TYR A 1 220 ? 16.703 -1.41 7.473 1 98.38 220 TYR A N 1
ATOM 1775 C CA . TYR A 1 220 ? 16.5 -0.066 7.996 1 98.38 220 TYR A CA 1
ATOM 1776 C C . TYR A 1 220 ? 15.023 0.159 8.336 1 98.38 220 TYR A C 1
ATOM 1778 O O . TYR A 1 220 ? 14.703 0.612 9.438 1 98.38 220 TYR A O 1
ATOM 1786 N N . LEU A 1 221 ? 14.109 -0.236 7.453 1 98.62 221 LEU A N 1
ATOM 1787 C CA . LEU A 1 221 ? 12.68 -0.062 7.684 1 98.62 221 LEU A CA 1
ATOM 1788 C C . LEU A 1 221 ? 12.211 -0.919 8.852 1 98.62 221 LEU A C 1
ATOM 1790 O O . LEU A 1 221 ? 11.375 -0.484 9.656 1 98.62 221 LEU A O 1
ATOM 1794 N N . GLN A 1 222 ? 12.734 -2.146 8.93 1 98.5 222 GLN A N 1
ATOM 1795 C CA . GLN A 1 222 ? 12.414 -3 10.07 1 98.5 222 GLN A CA 1
ATOM 1796 C C . GLN A 1 222 ? 12.836 -2.344 11.375 1 98.5 222 GLN A C 1
ATOM 1798 O O . GLN A 1 222 ? 12.117 -2.422 12.375 1 98.5 222 GLN A O 1
ATOM 1803 N N . SER A 1 223 ? 13.969 -1.689 11.398 1 97.62 223 SER A N 1
ATOM 1804 C CA . SER A 1 223 ? 14.492 -1.078 12.617 1 97.62 223 SER A CA 1
ATOM 1805 C C . SER A 1 223 ? 13.664 0.137 13.023 1 97.62 223 SER A C 1
ATOM 1807 O O . SER A 1 223 ? 13.633 0.508 14.195 1 97.62 223 SER A O 1
ATOM 1809 N N . LYS A 1 224 ? 12.977 0.755 12.07 1 95 224 LYS A N 1
ATOM 1810 C CA . LYS A 1 224 ? 12.203 1.969 12.328 1 95 224 LYS A CA 1
ATOM 1811 C C . LYS A 1 224 ? 10.734 1.646 12.578 1 95 224 LYS A C 1
ATOM 1813 O O . LYS A 1 224 ? 9.961 2.523 12.969 1 95 224 LYS A O 1
ATOM 1818 N N . ALA A 1 225 ? 10.359 0.355 12.375 1 94.44 225 ALA A N 1
ATOM 1819 C CA . ALA A 1 225 ? 8.953 -0.036 12.422 1 94.44 225 ALA A CA 1
ATOM 1820 C C . ALA A 1 225 ? 8.375 0.165 13.82 1 94.44 225 ALA A C 1
ATOM 1822 O O . ALA A 1 225 ? 9.047 -0.091 14.82 1 94.44 225 ALA A O 1
ATOM 1823 N N . ALA A 1 226 ? 7.117 0.632 13.922 1 94.12 226 ALA A N 1
ATOM 1824 C CA . ALA A 1 226 ? 6.383 0.716 15.18 1 94.12 226 ALA A CA 1
ATOM 1825 C C . ALA A 1 226 ? 6.219 -0.663 15.812 1 94.12 226 ALA A C 1
ATOM 1827 O O . ALA A 1 226 ? 6.277 -1.681 15.117 1 94.12 226 ALA A O 1
ATOM 1828 N N . ASP A 1 227 ? 5.953 -0.721 17.062 1 95.44 227 ASP A N 1
ATOM 1829 C CA . ASP A 1 227 ? 5.805 -1.976 17.797 1 95.44 227 ASP A CA 1
ATOM 1830 C C . ASP A 1 227 ? 4.66 -2.811 17.234 1 95.44 227 ASP A C 1
ATOM 1832 O O . ASP A 1 227 ? 4.734 -4.039 17.203 1 95.44 227 ASP A O 1
ATOM 1836 N N . GLN A 1 228 ? 3.652 -2.088 16.844 1 96 228 GLN A N 1
ATOM 1837 C CA . GLN A 1 228 ? 2.514 -2.812 16.281 1 96 228 GLN A CA 1
ATOM 1838 C C . GLN A 1 228 ? 2.924 -3.643 15.07 1 96 228 GLN A C 1
ATOM 1840 O O . GLN A 1 228 ? 2.453 -4.77 14.898 1 96 228 GLN A O 1
ATOM 1845 N N . VAL A 1 229 ? 3.809 -3.125 14.25 1 97.81 229 VAL A N 1
ATOM 1846 C CA . VAL A 1 229 ? 4.301 -3.834 13.078 1 97.81 229 VAL A CA 1
ATOM 1847 C C . VAL A 1 229 ? 5.223 -4.973 13.508 1 97.81 229 VAL A C 1
ATOM 1849 O O . VAL A 1 229 ? 5.066 -6.109 13.062 1 97.81 229 VAL A O 1
ATOM 1852 N N . ARG A 1 230 ? 6.145 -4.691 14.391 1 97.12 230 ARG A N 1
ATOM 1853 C CA . ARG A 1 230 ? 7.109 -5.676 14.875 1 97.12 230 ARG A CA 1
ATOM 1854 C C . ARG A 1 230 ? 6.402 -6.863 15.516 1 97.12 230 ARG A C 1
ATOM 1856 O O . ARG A 1 230 ? 6.766 -8.016 15.266 1 97.12 230 ARG A O 1
ATOM 1863 N N . GLN A 1 231 ? 5.418 -6.547 16.328 1 97.56 231 GLN A N 1
ATOM 1864 C CA . GLN A 1 231 ? 4.703 -7.594 17.047 1 97.56 231 GLN A CA 1
ATOM 1865 C C . GLN A 1 231 ? 3.822 -8.406 16.109 1 97.56 231 GLN A C 1
ATOM 1867 O O . GLN A 1 231 ? 3.807 -9.641 16.172 1 97.56 231 GLN A O 1
ATOM 1872 N N . TYR A 1 232 ? 3.16 -7.727 15.258 1 98.06 232 TYR A N 1
ATOM 1873 C CA . TYR A 1 232 ? 2.246 -8.43 14.367 1 98.06 232 TYR A CA 1
ATOM 1874 C C . TYR A 1 232 ? 3.004 -9.375 13.445 1 98.06 232 TYR A C 1
ATOM 1876 O O . TYR A 1 232 ? 2.617 -10.539 13.289 1 98.06 232 TYR A O 1
ATOM 1884 N N . TYR A 1 233 ? 4.094 -8.875 12.875 1 98.5 233 TYR A N 1
ATOM 1885 C CA . TYR A 1 233 ? 4.844 -9.68 11.914 1 98.5 233 TYR A CA 1
ATOM 1886 C C . TYR A 1 233 ? 5.973 -10.438 12.609 1 98.5 233 TYR A C 1
ATOM 1888 O O . TYR A 1 233 ? 6.758 -11.125 11.953 1 98.5 233 TYR A O 1
ATOM 1896 N N . GLN A 1 234 ? 6.102 -10.281 13.922 1 98.5 234 GLN A N 1
ATOM 1897 C CA . GLN A 1 234 ? 7.082 -11.008 14.727 1 98.5 234 GLN A CA 1
ATOM 1898 C C . GLN A 1 234 ? 8.492 -10.836 14.164 1 98.5 234 GLN A C 1
ATOM 1900 O O . GLN A 1 234 ? 9.195 -11.812 13.922 1 98.5 234 GLN A O 1
ATOM 1905 N N . ILE A 1 235 ? 8.859 -9.617 13.961 1 98.5 235 ILE A N 1
ATOM 1906 C CA . ILE A 1 235 ? 10.164 -9.312 13.375 1 98.5 235 ILE A CA 1
ATOM 1907 C C . ILE A 1 235 ? 11.266 -9.609 14.391 1 98.5 235 ILE A C 1
ATOM 1909 O O . ILE A 1 235 ? 11.258 -9.078 15.508 1 98.5 235 ILE A O 1
ATOM 1913 N N . GLN A 1 236 ? 12.195 -10.406 13.984 1 98.44 236 GLN A N 1
ATOM 1914 C CA . GLN A 1 236 ? 13.297 -10.805 14.852 1 98.44 236 GLN A CA 1
ATOM 1915 C C . GLN A 1 236 ? 14.531 -9.945 14.609 1 98.44 236 GLN A C 1
ATOM 1917 O O . GLN A 1 236 ? 14.555 -9.125 13.688 1 98.44 236 GLN A O 1
ATOM 1922 N N . GLN A 1 237 ? 15.539 -10.094 15.352 1 97.88 237 GLN A N 1
ATOM 1923 C CA . GLN A 1 237 ? 16.75 -9.289 15.30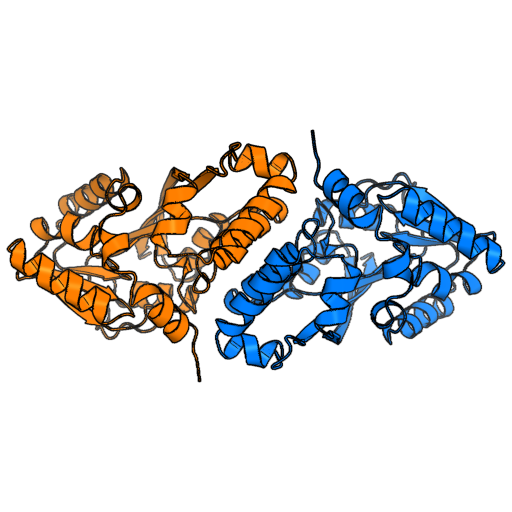5 1 97.88 237 GLN A CA 1
ATOM 1924 C C . GLN A 1 237 ? 17.469 -9.445 13.969 1 97.88 237 GLN A C 1
ATOM 1926 O O . GLN A 1 237 ? 18.047 -8.492 13.445 1 97.88 237 GLN A O 1
ATOM 1931 N N . ASP A 1 238 ? 17.391 -10.625 13.398 1 98.19 238 ASP A N 1
ATOM 1932 C CA . ASP A 1 238 ? 18.109 -10.875 12.148 1 98.19 238 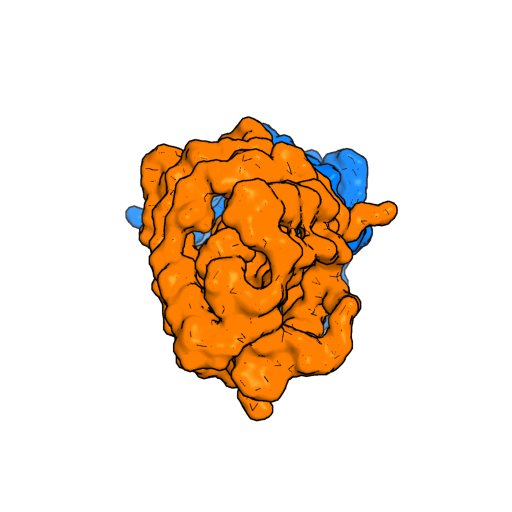ASP A CA 1
ATOM 1933 C C . ASP A 1 238 ? 17.25 -10.516 10.938 1 98.19 238 ASP A C 1
ATOM 1935 O O . ASP A 1 238 ? 17.641 -10.766 9.797 1 98.19 238 ASP A O 1
ATOM 1939 N N . GLY A 1 239 ? 16.031 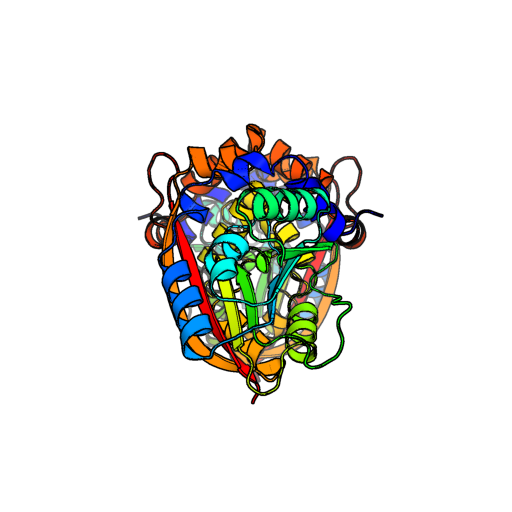-10.047 11.18 1 98.5 239 GLY A N 1
ATOM 1940 C CA . GLY A 1 239 ? 15.148 -9.617 10.102 1 98.5 239 GLY A CA 1
ATOM 1941 C C . GLY A 1 239 ? 14.094 -10.648 9.75 1 98.5 239 GLY A C 1
ATOM 1942 O O . GLY A 1 239 ? 13.156 -10.352 8.992 1 98.5 239 GLY A O 1
ATOM 1943 N N . THR A 1 240 ? 14.281 -11.859 10.273 1 98.44 240 THR A N 1
ATOM 1944 C CA . THR A 1 240 ? 13.273 -12.891 10.07 1 98.44 240 THR A CA 1
ATOM 1945 C C . THR A 1 240 ? 11.906 -12.43 10.555 1 98.44 240 THR A C 1
ATOM 1947 O O . THR A 1 240 ? 11.812 -11.719 11.562 1 98.44 240 THR A O 1
ATOM 1950 N N . PHE A 1 241 ? 10.914 -12.773 9.844 1 98.44 241 PHE A N 1
ATOM 1951 C CA . PHE A 1 241 ? 9.578 -12.305 10.203 1 98.44 241 PHE A CA 1
ATOM 1952 C C . PHE A 1 241 ? 8.523 -13.328 9.805 1 98.44 241 PHE A C 1
ATOM 1954 O O . PHE A 1 241 ? 8.836 -14.344 9.172 1 98.44 241 PHE A O 1
ATOM 1961 N N . THR A 1 242 ? 7.293 -13.086 10.242 1 97.5 242 THR A N 1
ATOM 1962 C CA . THR A 1 242 ? 6.172 -13.969 9.938 1 97.5 242 THR A CA 1
ATOM 1963 C C . THR A 1 242 ? 5.121 -13.25 9.102 1 97.5 242 THR A C 1
ATOM 1965 O O . THR A 1 242 ? 4.711 -12.133 9.438 1 97.5 242 THR A O 1
ATOM 1968 N N . SER A 1 243 ? 4.812 -13.812 8 1 96.19 243 SER A N 1
ATOM 1969 C CA . SER A 1 243 ? 3.713 -13.32 7.18 1 96.19 243 SER A CA 1
ATOM 1970 C C . SER A 1 243 ? 2.539 -14.297 7.191 1 96.19 243 SER A C 1
ATOM 1972 O O . SER A 1 243 ? 2.639 -15.391 7.746 1 96.19 243 SER A O 1
ATOM 1974 N N . GLU A 1 244 ? 1.428 -13.844 6.633 1 96.44 244 GLU A N 1
ATOM 1975 C CA . GLU A 1 244 ? 0.243 -14.695 6.547 1 96.44 244 GLU A CA 1
ATOM 1976 C C . GLU A 1 244 ? -0.143 -14.961 5.094 1 96.44 244 GLU A C 1
ATOM 1978 O O . GLU A 1 244 ? 0.052 -14.102 4.23 1 96.44 244 GLU A O 1
ATOM 1983 N N . ALA A 1 245 ? -0.583 -16.125 4.848 1 96.88 245 ALA A N 1
ATOM 1984 C CA . ALA A 1 245 ? -1.157 -16.516 3.562 1 96.88 245 ALA A CA 1
ATOM 1985 C C . ALA A 1 245 ? -2.576 -17.047 3.734 1 96.88 245 ALA A C 1
ATOM 1987 O O . ALA A 1 245 ? -2.975 -17.422 4.84 1 96.88 245 ALA A O 1
ATOM 1988 N N . VAL A 1 246 ? -3.326 -16.984 2.699 1 97.81 246 VAL A N 1
ATOM 1989 C CA . VAL A 1 246 ? -4.688 -17.516 2.748 1 97.81 246 VAL A CA 1
ATOM 1990 C C . VAL A 1 246 ? -4.836 -18.672 1.757 1 97.81 246 VAL A C 1
ATOM 1992 O O . VAL A 1 246 ? -4.273 -18.625 0.661 1 97.81 246 VAL A O 1
ATOM 1995 N N . TYR A 1 247 ? -5.449 -19.703 2.17 1 97.81 247 TYR A N 1
ATOM 1996 C CA . TYR A 1 247 ? -5.961 -20.797 1.351 1 97.81 247 TYR A CA 1
ATOM 1997 C C . TYR A 1 247 ? -7.461 -20.656 1.11 1 97.81 247 TYR A C 1
ATOM 1999 O O . TYR A 1 247 ? -8.258 -20.781 2.039 1 97.81 247 TYR A O 1
ATOM 2007 N N . LEU A 1 248 ? -7.867 -20.359 -0.133 1 98.56 248 LEU A N 1
ATOM 2008 C CA . LEU A 1 248 ? -9.258 -20.156 -0.526 1 98.56 248 LEU A CA 1
ATOM 2009 C C . LEU A 1 248 ? -9.727 -21.266 -1.465 1 98.56 248 LEU A C 1
ATOM 2011 O O . LEU A 1 248 ? -9.008 -21.625 -2.404 1 98.56 248 LEU A O 1
ATOM 2015 N N . VAL A 1 249 ? -10.828 -21.797 -1.195 1 98.81 249 VAL A N 1
ATOM 2016 C CA . VAL A 1 249 ? -11.516 -22.656 -2.146 1 98.81 249 VAL A CA 1
ATOM 2017 C C . VAL A 1 249 ? -12.812 -22 -2.605 1 98.81 249 VAL A C 1
ATOM 2019 O O . VAL A 1 249 ? -13.633 -21.578 -1.782 1 98.81 249 VAL A O 1
ATOM 2022 N N . LEU A 1 250 ? -12.906 -21.891 -3.863 1 98.88 250 LEU A N 1
ATOM 2023 C CA . LEU A 1 250 ? -14.055 -21.219 -4.457 1 98.88 250 LEU A CA 1
ATOM 2024 C C . LEU A 1 250 ? -14.844 -22.172 -5.359 1 98.88 250 LEU A C 1
ATOM 2026 O O . LEU A 1 250 ? -14.266 -23.094 -5.938 1 98.88 250 LEU A O 1
ATOM 2030 N N . SER A 1 251 ? -16.109 -21.953 -5.504 1 98.5 251 SER A N 1
ATOM 2031 C CA . SER A 1 251 ? -17 -22.609 -6.461 1 98.5 251 SER A CA 1
ATOM 2032 C C . SER A 1 251 ? -17.875 -21.594 -7.184 1 98.5 251 SER A C 1
ATOM 2034 O O . SER A 1 251 ? -17.938 -20.438 -6.801 1 98.5 251 SER A O 1
ATOM 2036 N N . LYS A 1 252 ? -18.484 -22.062 -8.312 1 96.38 252 LYS A N 1
ATOM 2037 C CA . LYS A 1 252 ? -19.438 -21.188 -9 1 96.38 252 LYS A CA 1
ATOM 2038 C C . LYS A 1 252 ? -20.781 -21.172 -8.289 1 96.38 252 LYS A C 1
ATOM 2040 O O . LYS A 1 252 ? -21.188 -22.172 -7.68 1 96.38 252 LYS A O 1
ATOM 2045 N N . THR A 1 253 ? -21.422 -20 -8.25 1 84.94 253 THR A N 1
ATOM 2046 C CA . THR A 1 253 ? -22.781 -19.891 -7.719 1 84.94 253 THR A CA 1
ATOM 2047 C C . THR A 1 253 ? -23.797 -20.453 -8.711 1 84.94 253 THR A C 1
ATOM 2049 O O . THR A 1 253 ? -23.578 -20.406 -9.922 1 84.94 253 THR A O 1
ATOM 2052 N N . MET B 1 1 ? 7.82 0.76 24.406 1 70.44 1 MET B N 1
ATOM 2053 C CA . MET B 1 1 ? 6.977 0.378 23.281 1 70.44 1 MET B CA 1
ATOM 2054 C C . MET B 1 1 ? 6.91 1.499 22.25 1 70.44 1 MET B C 1
ATOM 2056 O O . MET B 1 1 ? 6.625 2.648 22.594 1 70.44 1 MET B O 1
ATOM 2060 N N . THR B 1 2 ? 7.465 1.246 21.156 1 81.44 2 THR B N 1
ATOM 2061 C CA . THR B 1 2 ? 7.492 2.271 20.109 1 81.44 2 THR B CA 1
ATOM 2062 C C . THR B 1 2 ? 6.18 2.293 19.344 1 81.44 2 THR B C 1
ATOM 2064 O O . THR B 1 2 ? 5.836 1.323 18.656 1 81.44 2 THR B O 1
ATOM 2067 N N . THR B 1 3 ? 5.352 3.342 19.5 1 78.69 3 THR B N 1
ATOM 2068 C CA . THR B 1 3 ? 4.094 3.545 18.781 1 78.69 3 THR B CA 1
ATOM 2069 C C . THR B 1 3 ? 4.336 4.234 17.453 1 78.69 3 THR B C 1
ATOM 2071 O O . THR B 1 3 ? 5.438 4.723 17.188 1 78.69 3 THR B O 1
ATOM 2074 N N . GLN B 1 4 ? 3.371 4.164 16.562 1 77.38 4 GLN B N 1
ATOM 2075 C CA . GLN B 1 4 ? 3.473 4.914 15.32 1 77.38 4 GLN B CA 1
ATOM 2076 C C . GLN B 1 4 ? 3.686 6.402 15.586 1 77.38 4 GLN B C 1
ATOM 2078 O O . GLN B 1 4 ? 4.395 7.078 14.836 1 77.38 4 GLN B O 1
ATOM 2083 N N . GLN B 1 5 ? 3.029 6.859 16.625 1 76.81 5 GLN B N 1
ATOM 2084 C CA . GLN B 1 5 ? 3.24 8.25 17.016 1 76.81 5 GLN B CA 1
ATOM 2085 C C . GLN B 1 5 ? 4.703 8.508 17.359 1 76.81 5 GLN B C 1
ATOM 2087 O O . GLN B 1 5 ? 5.262 9.547 16.984 1 76.81 5 GLN B O 1
ATOM 2092 N N . GLN B 1 6 ? 5.227 7.551 18.016 1 77.38 6 GLN B N 1
ATOM 2093 C CA . GLN B 1 6 ? 6.633 7.695 18.391 1 77.38 6 GLN B CA 1
ATOM 2094 C C . GLN B 1 6 ? 7.535 7.625 17.172 1 77.38 6 GLN B C 1
ATOM 2096 O O . GLN B 1 6 ? 8.562 8.312 17.094 1 77.38 6 GLN B O 1
ATOM 2101 N N . VAL B 1 7 ? 7.184 6.848 16.25 1 80.31 7 VAL B N 1
ATOM 2102 C CA . VAL B 1 7 ? 7.918 6.797 14.992 1 80.31 7 VAL B CA 1
ATOM 2103 C C . VAL B 1 7 ? 7.863 8.156 14.305 1 80.31 7 VAL B C 1
ATOM 2105 O O . VAL B 1 7 ? 8.883 8.664 13.828 1 80.31 7 VAL B O 1
ATOM 2108 N N . ASN B 1 8 ? 6.672 8.75 14.242 1 77.25 8 ASN B N 1
ATOM 2109 C CA . ASN B 1 8 ? 6.488 10.078 13.664 1 77.25 8 ASN B CA 1
ATOM 2110 C C . ASN B 1 8 ? 7.348 11.117 14.367 1 77.25 8 ASN B C 1
ATOM 2112 O O . ASN B 1 8 ? 8.016 11.93 13.719 1 77.25 8 ASN B O 1
ATOM 2116 N N . GLN B 1 9 ? 7.312 11.023 15.633 1 75.69 9 GLN B N 1
ATOM 2117 C CA . GLN B 1 9 ? 8.086 11.969 16.422 1 75.69 9 GLN B CA 1
ATOM 2118 C C . GLN B 1 9 ? 9.578 11.836 16.125 1 75.69 9 GLN B C 1
ATOM 2120 O O . GLN B 1 9 ? 10.273 12.836 15.938 1 75.69 9 GLN B O 1
ATOM 2125 N N . ALA B 1 10 ? 9.984 10.656 16.156 1 77.5 10 ALA B N 1
ATOM 2126 C CA . ALA B 1 10 ? 11.406 10.398 15.906 1 77.5 10 ALA B CA 1
ATOM 2127 C C . ALA B 1 10 ? 11.812 10.875 14.516 1 77.5 10 ALA B C 1
ATOM 2129 O O . ALA B 1 10 ? 12.922 11.383 14.328 1 77.5 10 ALA B O 1
ATOM 2130 N N . GLN B 1 11 ? 10.914 10.75 13.609 1 75.5 11 GLN B N 1
ATOM 2131 C CA . GLN B 1 11 ? 11.211 11.102 12.227 1 75.5 11 GLN B CA 1
ATOM 2132 C C . GLN B 1 11 ? 11.344 12.609 12.047 1 75.5 11 GLN B C 1
ATOM 2134 O O . GLN B 1 11 ? 12.188 13.078 11.289 1 75.5 11 GLN B O 1
ATOM 2139 N N . TYR B 1 12 ? 10.617 13.383 12.734 1 74.12 12 TYR B N 1
ATOM 2140 C CA . TYR B 1 12 ? 10.516 14.805 12.422 1 74.12 12 TYR B CA 1
ATOM 2141 C C . TYR B 1 12 ? 11.219 15.648 13.477 1 74.12 12 TYR B C 1
ATOM 2143 O O . TYR B 1 12 ? 11.383 16.859 13.305 1 74.12 12 TYR B O 1
ATOM 2151 N N . GLN B 1 13 ? 11.562 15.016 14.5 1 61.19 13 GLN B N 1
ATOM 2152 C CA . GLN B 1 13 ? 12.203 15.75 15.586 1 61.19 13 GLN B CA 1
ATOM 2153 C C . GLN B 1 13 ? 13.414 16.531 15.078 1 61.19 13 GLN B C 1
ATOM 2155 O O . GLN B 1 13 ? 13.617 17.688 15.461 1 61.19 13 GLN B O 1
ATOM 2160 N N . ASN B 1 14 ? 14.281 16 14.195 1 57.75 14 ASN B N 1
ATOM 2161 C CA . ASN B 1 14 ? 15.508 16.672 13.797 1 57.75 14 ASN B CA 1
ATOM 2162 C C . ASN B 1 14 ? 15.398 17.25 12.391 1 57.75 14 ASN B C 1
ATOM 2164 O O . ASN B 1 14 ? 16.391 17.703 11.82 1 57.75 14 ASN B O 1
ATOM 2168 N N . LYS B 1 15 ? 14.195 17.297 11.906 1 63.56 15 LYS B N 1
ATOM 2169 C CA . LYS B 1 15 ? 14.039 17.734 10.523 1 63.56 15 LYS B CA 1
ATOM 2170 C C . LYS B 1 15 ? 13.32 19.062 10.445 1 63.56 15 LYS B C 1
ATOM 2172 O O . LYS B 1 15 ? 13.047 19.578 9.352 1 63.56 15 LYS B O 1
ATOM 2177 N N . SER B 1 16 ? 13.148 19.719 11.477 1 53.84 16 SER B N 1
ATOM 2178 C CA . SER B 1 16 ? 12.273 20.875 11.594 1 53.84 16 SER B CA 1
ATOM 2179 C C . SER B 1 16 ? 12.727 22.016 10.68 1 53.84 16 SER B C 1
ATOM 2181 O O . SER B 1 16 ? 11.914 22.609 9.969 1 53.84 16 SER B O 1
ATOM 2183 N N . GLU B 1 17 ? 14.031 22.219 10.578 1 49.44 17 GLU B N 1
ATOM 2184 C CA . GLU B 1 17 ? 14.492 23.359 9.812 1 49.44 17 GLU B CA 1
ATOM 2185 C C . GLU B 1 17 ? 14.406 23.094 8.312 1 49.44 17 GLU B C 1
ATOM 2187 O O . GLU B 1 17 ? 14.062 23.984 7.535 1 49.44 17 GLU B O 1
ATOM 2192 N N . ALA B 1 18 ? 14.734 21.953 7.941 1 51.5 18 ALA B N 1
ATOM 2193 C CA . ALA B 1 18 ? 14.703 21.625 6.52 1 51.5 18 ALA B CA 1
ATOM 2194 C C . ALA B 1 18 ? 13.266 21.609 5.992 1 51.5 18 ALA B C 1
ATOM 2196 O O . ALA B 1 18 ? 13.016 22.031 4.855 1 51.5 18 ALA B O 1
ATOM 2197 N N . TYR B 1 19 ? 12.508 21.25 6.781 1 51.25 19 TYR B N 1
ATOM 2198 C CA . TYR B 1 19 ? 11.094 21.25 6.43 1 51.25 19 TYR B CA 1
ATOM 2199 C C . TYR B 1 19 ? 10.562 22.672 6.281 1 51.25 19 TYR B C 1
ATOM 2201 O O . TYR B 1 19 ? 9.734 22.938 5.41 1 51.25 19 TYR B O 1
ATOM 2209 N N . LEU B 1 20 ? 11.062 23.531 7.066 1 46.31 20 LEU B N 1
ATOM 2210 C CA . LEU B 1 20 ? 10.68 24.938 7.016 1 46.31 20 LEU B CA 1
ATOM 2211 C C . LEU B 1 20 ? 11.062 25.562 5.676 1 46.31 20 LEU B C 1
ATOM 2213 O O . LEU B 1 20 ? 10.344 26.406 5.148 1 46.31 20 LEU B O 1
ATOM 2217 N N . ASN B 1 21 ? 12.164 24.953 5.129 1 45.59 21 ASN B N 1
ATOM 2218 C CA . ASN B 1 21 ? 12.711 25.625 3.953 1 45.59 21 ASN B CA 1
ATOM 2219 C C . ASN B 1 21 ? 12.312 24.922 2.664 1 45.59 21 ASN B C 1
ATOM 2221 O O . ASN B 1 21 ? 12.797 25.25 1.585 1 45.59 21 ASN B O 1
ATOM 2225 N N . SER B 1 22 ? 11.414 24.016 2.898 1 52.28 22 SER B N 1
ATOM 2226 C CA . SER B 1 22 ? 11.102 23.344 1.646 1 52.28 22 SER B CA 1
ATOM 2227 C C . SER B 1 22 ? 10.18 24.188 0.77 1 52.28 22 SER B C 1
ATOM 2229 O O . SER B 1 22 ? 9.109 24.594 1.206 1 52.28 22 SER B O 1
ATOM 2231 N N . GLN B 1 23 ? 10.75 24.703 -0.361 1 48.75 23 GLN B N 1
ATOM 2232 C CA . GLN B 1 23 ? 10.047 25.547 -1.325 1 48.75 23 GLN B CA 1
ATOM 2233 C C . GLN B 1 23 ? 8.719 24.906 -1.737 1 48.75 23 GLN B C 1
ATOM 2235 O O . GLN B 1 23 ? 7.715 25.609 -1.871 1 48.75 23 GLN B O 1
ATOM 2240 N N . VAL B 1 24 ? 8.703 23.578 -1.829 1 49 24 VAL B N 1
ATOM 2241 C CA . VAL B 1 24 ? 7.5 22.922 -2.322 1 49 24 VAL B CA 1
ATOM 2242 C C . VAL B 1 24 ? 6.367 23.094 -1.314 1 49 24 VAL B C 1
ATOM 2244 O O . VAL B 1 24 ? 5.219 23.328 -1.695 1 49 24 VAL B O 1
ATOM 2247 N N . HIS B 1 25 ? 6.758 23.109 -0.077 1 54.38 25 HIS B N 1
ATOM 2248 C CA . HIS B 1 25 ? 5.734 23.219 0.956 1 54.38 25 HIS B CA 1
ATOM 2249 C C . HIS B 1 25 ? 5.379 24.688 1.214 1 54.38 25 HIS B C 1
ATOM 2251 O O . HIS B 1 25 ? 4.254 25 1.614 1 54.38 25 HIS B O 1
ATOM 2257 N N . ALA B 1 26 ? 6.355 25.469 0.922 1 52.91 26 ALA B N 1
ATOM 2258 C CA . ALA B 1 26 ? 6.172 26.891 1.242 1 52.91 26 ALA B CA 1
ATOM 2259 C C . ALA B 1 26 ? 5.395 27.594 0.143 1 52.91 26 ALA B C 1
ATOM 2261 O O . ALA B 1 26 ? 4.863 28.688 0.36 1 52.91 26 ALA B O 1
ATOM 2262 N N . GLN B 1 27 ? 5.43 26.859 -0.993 1 62.47 27 GLN B N 1
ATOM 2263 C CA . GLN B 1 27 ? 4.75 27.469 -2.129 1 62.47 27 GLN B CA 1
ATOM 2264 C C . GLN B 1 27 ? 3.629 26.578 -2.648 1 62.47 27 GLN B C 1
ATOM 2266 O O . GLN B 1 27 ? 3.754 25.359 -2.652 1 62.47 27 GLN B O 1
ATOM 2271 N N . GLY B 1 28 ? 2.352 27.062 -2.434 1 69.81 28 GLY B N 1
ATOM 2272 C CA . GLY B 1 28 ? 1.225 26.281 -2.912 1 69.81 28 GLY B CA 1
ATOM 2273 C C . GLY B 1 28 ? 0.017 27.125 -3.268 1 69.81 28 GLY B C 1
ATOM 2274 O O . GLY B 1 28 ? -0.367 28.016 -2.508 1 69.81 28 GLY B O 1
ATOM 2275 N N . ILE B 1 29 ? -0.422 26.828 -4.336 1 80.81 29 ILE B N 1
ATOM 2276 C CA . ILE B 1 29 ? -1.578 27.578 -4.816 1 80.81 29 ILE B CA 1
ATOM 2277 C C . ILE B 1 29 ? -2.754 27.391 -3.863 1 80.81 29 ILE B C 1
ATOM 2279 O O . ILE B 1 29 ? -3.689 28.188 -3.848 1 80.81 29 ILE B O 1
ATOM 2283 N N . GLU B 1 30 ? -2.59 26.375 -2.924 1 90.38 30 GLU B N 1
ATOM 2284 C CA . GLU B 1 30 ? -3.707 26.062 -2.037 1 90.38 30 GLU B CA 1
ATOM 2285 C C . GLU B 1 30 ? -3.795 27.062 -0.886 1 90.38 30 GLU B C 1
ATOM 2287 O O . GLU B 1 30 ? -4.844 27.188 -0.247 1 90.38 30 GLU B O 1
ATOM 2292 N N . PHE B 1 31 ? -2.734 27.797 -0.567 1 94.06 31 PHE B N 1
ATOM 2293 C CA . PHE B 1 31 ? -2.748 28.734 0.549 1 94.06 31 PHE B CA 1
ATOM 2294 C C . PHE B 1 31 ? -3.74 29.875 0.296 1 94.06 31 PHE B C 1
ATOM 2296 O O . PHE B 1 31 ? -4.453 30.297 1.209 1 94.06 31 PHE B O 1
ATOM 2303 N N . GLU B 1 32 ? -3.725 30.312 -0.926 1 93.75 32 GLU B N 1
ATOM 2304 C CA . GLU B 1 32 ? -4.676 31.359 -1.276 1 93.75 32 GLU B CA 1
ATOM 2305 C C . GLU B 1 32 ? -6.113 30.891 -1.067 1 93.75 32 GLU B C 1
ATOM 2307 O O . GLU B 1 32 ? -6.961 31.656 -0.595 1 93.75 32 GLU B O 1
ATOM 2312 N N . LYS B 1 33 ? -6.363 29.688 -1.432 1 95.75 33 LYS B N 1
ATOM 2313 C CA . LYS B 1 33 ? -7.699 29.125 -1.251 1 95.75 33 LYS B CA 1
ATOM 2314 C C . LYS B 1 33 ? -8.055 29.016 0.229 1 95.75 33 LYS B C 1
ATOM 2316 O O . LYS B 1 33 ? -9.195 29.297 0.615 1 95.75 33 LYS B O 1
ATOM 2321 N N . MET B 1 34 ? -7.098 28.656 1.064 1 97.44 34 MET B N 1
ATOM 2322 C CA . MET B 1 34 ? -7.309 28.578 2.506 1 97.44 34 MET B CA 1
ATOM 2323 C C . MET B 1 34 ? -7.648 29.953 3.078 1 97.44 34 MET B C 1
ATOM 2325 O O . MET B 1 34 ? -8.617 30.094 3.83 1 97.44 34 MET B O 1
ATOM 2329 N N . GLN B 1 35 ? -6.887 30.938 2.662 1 97 35 GLN B N 1
ATOM 2330 C CA . GLN B 1 35 ? -7.086 32.312 3.143 1 97 35 GLN B CA 1
ATOM 2331 C C . GLN B 1 35 ? -8.461 32.844 2.736 1 97 35 GLN B C 1
ATOM 2333 O O . GLN B 1 35 ? -9.172 33.406 3.557 1 97 35 GLN B O 1
ATOM 2338 N N . ASN B 1 36 ? -8.789 32.594 1.49 1 96.69 36 ASN B N 1
ATOM 2339 C CA . ASN B 1 36 ? -10.062 33.094 0.976 1 96.69 36 ASN B CA 1
ATOM 2340 C C . ASN B 1 36 ? -11.242 32.469 1.739 1 96.69 36 ASN B C 1
ATOM 2342 O O . ASN B 1 36 ? -12.203 33.188 2.055 1 96.69 36 ASN B O 1
ATOM 2346 N N . LEU B 1 37 ? -11.141 31.203 2.004 1 97.69 37 LEU B N 1
ATOM 2347 C CA . LEU B 1 37 ? -12.219 30.531 2.719 1 97.69 37 LEU B CA 1
ATOM 2348 C C . LEU B 1 37 ? -12.375 31.094 4.125 1 97.69 37 LEU B C 1
ATOM 2350 O O . LEU B 1 37 ? -13.5 31.359 4.574 1 97.69 37 LEU B O 1
ATOM 2354 N N . ILE B 1 38 ? -11.281 31.328 4.816 1 97.75 38 ILE B N 1
ATOM 2355 C CA . ILE B 1 38 ? -11.289 31.859 6.176 1 97.75 38 ILE B CA 1
ATOM 2356 C C . ILE B 1 38 ? -11.883 33.25 6.184 1 97.75 38 ILE B C 1
ATOM 2358 O O . ILE B 1 38 ? -12.734 33.562 7.02 1 97.75 38 ILE B O 1
ATOM 2362 N N . GLN B 1 39 ? -11.484 34.031 5.227 1 97.69 39 GLN B N 1
ATOM 2363 C CA . GLN B 1 39 ? -11.93 35.406 5.152 1 97.69 39 GLN B CA 1
ATOM 2364 C C . GLN B 1 39 ? -13.406 35.5 4.773 1 97.69 39 GLN B C 1
ATOM 2366 O O . GLN B 1 39 ? -14.164 36.281 5.352 1 97.69 39 GLN B O 1
ATOM 2371 N N . GLN B 1 40 ? -13.758 34.719 3.822 1 97.44 40 GLN B N 1
ATOM 2372 C CA . GLN B 1 40 ? -15.141 34.688 3.346 1 97.44 40 GLN B CA 1
ATOM 2373 C C . GLN B 1 40 ? -16.109 34.375 4.48 1 97.44 40 GLN B C 1
ATOM 2375 O O . GLN B 1 40 ? -17.203 34.938 4.547 1 97.44 40 GLN B O 1
ATOM 2380 N N . HIS B 1 41 ? -15.711 33.531 5.398 1 97.94 41 HIS B N 1
ATOM 2381 C CA . HIS B 1 41 ? -16.609 33.062 6.453 1 97.94 41 HIS B CA 1
ATOM 2382 C C . HIS B 1 41 ? -16.297 33.75 7.777 1 97.94 41 HIS B C 1
ATOM 2384 O O . HIS B 1 41 ? -16.984 33.531 8.773 1 97.94 41 HIS B O 1
ATOM 2390 N N . GLN B 1 42 ? -15.195 34.531 7.805 1 97.88 42 GLN B N 1
ATOM 2391 C CA . GLN B 1 42 ? -14.758 35.281 8.984 1 97.88 42 GLN B CA 1
ATOM 2392 C C . GLN B 1 42 ? -14.484 34.344 10.156 1 97.88 42 GLN B C 1
ATOM 2394 O O . GLN B 1 42 ? -14.945 34.562 11.273 1 97.88 42 GLN B O 1
ATOM 2399 N N . PHE B 1 43 ? -13.836 33.219 9.82 1 98.38 43 PHE B N 1
ATOM 2400 C CA . PHE B 1 43 ? -13.492 32.281 10.859 1 98.38 43 PHE B CA 1
ATOM 2401 C C . PHE B 1 43 ? -12.484 32.875 11.836 1 98.38 43 PHE B C 1
ATOM 2403 O O . PHE B 1 43 ? -11.516 33.5 11.422 1 98.38 43 PHE B O 1
ATOM 2410 N N . LYS B 1 44 ? -12.75 32.688 13.109 1 98.06 44 LYS B N 1
ATOM 2411 C CA . LYS B 1 44 ? -11.953 33.344 14.148 1 98.06 44 LYS B CA 1
ATOM 2412 C C . LYS B 1 44 ? -11.008 32.344 14.82 1 98.06 44 LYS B C 1
ATOM 2414 O O . LYS B 1 44 ? -9.836 32.656 15.047 1 98.06 44 LYS B O 1
ATOM 2419 N N . ARG B 1 45 ? -11.398 31.172 15.195 1 98.75 45 ARG B N 1
ATOM 2420 C CA . ARG B 1 45 ? -10.617 30.141 15.867 1 98.75 45 ARG B CA 1
ATOM 2421 C C . ARG B 1 45 ? -10.312 28.969 14.93 1 98.75 45 ARG B C 1
ATOM 2423 O O . ARG B 1 45 ? -11.211 28.203 14.57 1 98.75 45 ARG B O 1
ATOM 2430 N N . VAL B 1 46 ? -9.055 28.797 14.57 1 98.88 46 VAL B N 1
ATOM 2431 C CA . VAL B 1 46 ? -8.664 27.812 13.562 1 98.88 46 VAL B CA 1
ATOM 2432 C C . VAL B 1 46 ? -7.637 26.844 14.148 1 98.88 46 VAL B C 1
ATOM 2434 O O . VAL B 1 46 ? -6.727 27.266 14.859 1 98.88 46 VAL B O 1
ATOM 2437 N N . LEU B 1 47 ? -7.867 25.578 13.906 1 98.94 47 LEU B N 1
ATOM 2438 C CA . LEU B 1 47 ? -6.918 24.531 14.289 1 98.94 47 LEU B CA 1
ATOM 2439 C C . LEU B 1 47 ? -6.027 24.156 13.109 1 98.94 47 LEU B C 1
ATOM 2441 O O . LEU B 1 47 ? -6.527 23.734 12.055 1 98.94 47 LEU B O 1
ATOM 2445 N N . ASP B 1 48 ? -4.738 24.406 13.188 1 98.81 48 ASP B N 1
ATOM 2446 C CA . ASP B 1 48 ? -3.744 23.859 12.273 1 98.81 48 ASP B CA 1
ATOM 2447 C C . ASP B 1 48 ? -3.26 22.484 12.742 1 98.81 48 ASP B C 1
ATOM 2449 O O . ASP B 1 48 ? -2.303 22.391 13.516 1 98.81 48 ASP B O 1
ATOM 2453 N N . LEU B 1 49 ? -3.918 21.438 12.281 1 98.88 49 LEU B N 1
ATOM 2454 C CA . LEU B 1 49 ? -3.719 20.078 12.75 1 98.88 49 LEU B CA 1
ATOM 2455 C C . LEU B 1 49 ? -2.572 19.406 12 1 98.88 49 LEU B C 1
ATOM 2457 O O . LEU B 1 49 ? -2.666 19.172 10.797 1 98.88 49 LEU B O 1
ATOM 2461 N N . GLY B 1 50 ? -1.55 19.016 12.719 1 97.62 50 GLY B N 1
ATOM 2462 C CA . GLY B 1 50 ? -0.301 18.656 12.07 1 97.62 50 GLY B CA 1
ATOM 2463 C C . GLY B 1 50 ? 0.436 19.844 11.477 1 97.62 50 GLY B C 1
ATOM 2464 O O . GLY B 1 50 ? 0.765 19.844 10.289 1 97.62 50 GLY B O 1
ATOM 2465 N N . CYS B 1 51 ? 0.82 20.781 12.312 1 96.69 51 CYS B N 1
ATOM 2466 C CA . CYS B 1 51 ? 1.242 22.094 11.836 1 96.69 51 CYS B CA 1
ATOM 2467 C C . CYS B 1 51 ? 2.633 22.016 11.211 1 96.69 51 CYS B C 1
ATOM 2469 O O . CYS B 1 51 ? 3.021 22.906 10.461 1 96.69 51 CYS B O 1
ATOM 2471 N N . GLY B 1 52 ? 3.447 21 11.578 1 92.69 52 GLY B N 1
ATOM 2472 C CA . GLY B 1 52 ? 4.809 20.953 11.07 1 92.69 52 GLY B CA 1
ATOM 2473 C C . GLY B 1 52 ? 5.551 22.266 11.258 1 92.69 52 GLY B C 1
ATOM 2474 O O . GLY B 1 52 ? 5.574 22.812 12.359 1 92.69 52 GLY B O 1
ATOM 2475 N N . GLY B 1 53 ? 6.133 22.797 10.219 1 90 53 GLY B N 1
ATOM 2476 C CA . GLY B 1 53 ? 6.898 24.031 10.258 1 90 53 GLY B CA 1
ATOM 2477 C C . GLY B 1 53 ? 6.031 25.266 10.297 1 90 53 GLY B C 1
ATOM 2478 O O . GLY B 1 53 ? 6.543 26.391 10.336 1 90 53 GLY B O 1
ATOM 2479 N N . GLY B 1 54 ? 4.766 25.125 10.266 1 94.56 54 GLY B N 1
ATOM 2480 C CA . GLY B 1 54 ? 3.857 26.219 10.531 1 94.56 54 GLY B CA 1
ATOM 2481 C C . GLY B 1 54 ? 3.432 26.969 9.273 1 94.56 54 GLY B C 1
ATOM 2482 O O . GLY B 1 54 ? 2.883 28.062 9.352 1 94.56 54 GLY B O 1
ATOM 2483 N N . HIS B 1 55 ? 3.627 26.328 8.109 1 92.69 55 HIS B N 1
ATOM 2484 C CA . HIS B 1 55 ? 3.316 27 6.859 1 92.69 55 HIS B CA 1
ATOM 2485 C C . HIS B 1 55 ? 1.854 27.438 6.812 1 92.69 55 HIS B C 1
ATOM 2487 O O . HIS B 1 55 ? 1.547 28.562 6.414 1 92.69 55 HIS B O 1
ATOM 2493 N N . VAL B 1 56 ? 0.959 26.547 7.223 1 96.94 56 VAL B N 1
ATOM 2494 C CA . VAL B 1 56 ? -0.458 26.891 7.258 1 96.94 56 VAL B CA 1
ATOM 2495 C C . VAL B 1 56 ? -0.696 27.984 8.297 1 96.94 56 VAL B C 1
ATOM 2497 O O . VAL B 1 56 ? -1.328 29 8 1 96.94 56 VAL B O 1
ATOM 2500 N N . THR B 1 57 ? -0.166 27.844 9.469 1 97.56 57 THR B N 1
ATOM 2501 C CA . THR B 1 57 ? -0.334 28.781 10.57 1 97.56 57 THR B CA 1
ATOM 2502 C C . THR B 1 57 ? 0.021 30.203 10.141 1 97.56 57 THR B C 1
ATOM 2504 O O . THR B 1 57 ? -0.772 31.125 10.32 1 97.56 57 THR B O 1
ATOM 2507 N N . TYR B 1 58 ? 1.159 30.359 9.453 1 95.69 58 TYR B N 1
ATOM 2508 C CA . TYR B 1 58 ? 1.657 31.688 9.086 1 95.69 58 TYR B CA 1
ATOM 2509 C C . TYR B 1 58 ? 0.792 32.312 7.996 1 95.69 58 TYR B C 1
ATOM 2511 O O . TYR B 1 58 ? 0.676 33.531 7.91 1 95.69 58 TYR B O 1
ATOM 2519 N N . GLN B 1 59 ? 0.203 31.453 7.188 1 94.75 59 GLN B N 1
ATOM 2520 C CA . GLN B 1 59 ? -0.598 31.938 6.066 1 94.75 59 GLN B CA 1
ATOM 2521 C C . GLN B 1 59 ? -1.95 32.469 6.539 1 94.75 59 GLN B C 1
ATOM 2523 O O . GLN B 1 59 ? -2.529 33.344 5.91 1 94.75 59 GLN B O 1
ATOM 2528 N N . ILE B 1 60 ? -2.424 32 7.73 1 97.06 60 ILE B N 1
ATOM 2529 C CA . ILE B 1 60 ? -3.814 32.312 8.047 1 97.06 60 ILE B CA 1
ATOM 2530 C C . ILE B 1 60 ? -3.883 33.188 9.297 1 97.06 60 ILE B C 1
ATOM 2532 O O . ILE B 1 60 ? -4.938 33.719 9.617 1 97.06 60 ILE B O 1
ATOM 2536 N N . ALA B 1 61 ? -2.816 33.375 10.023 1 97.75 61 ALA B N 1
ATOM 2537 C CA . ALA B 1 61 ? -2.797 34.031 11.336 1 97.75 61 ALA B CA 1
ATOM 2538 C C . ALA B 1 61 ? -3.344 35.438 11.242 1 97.75 61 ALA B C 1
ATOM 2540 O O . ALA B 1 61 ? -4.09 35.875 12.117 1 97.75 61 ALA B O 1
ATOM 2541 N N . ALA B 1 62 ? -3.051 36.125 10.156 1 96.06 62 ALA B N 1
ATOM 2542 C CA . ALA B 1 62 ? -3.428 37.531 10.031 1 96.06 62 ALA B CA 1
ATOM 2543 C C . ALA B 1 62 ? -4.941 37.688 9.898 1 96.06 62 ALA B C 1
ATOM 2545 O O . ALA B 1 62 ? -5.477 38.781 10.086 1 96.06 62 ALA B O 1
ATOM 2546 N N . PHE B 1 63 ? -5.613 36.594 9.617 1 96.25 63 PHE B N 1
ATOM 2547 C CA . PHE B 1 63 ? -7.039 36.656 9.305 1 96.25 63 PHE B CA 1
ATOM 2548 C C . PHE B 1 63 ? -7.871 36.031 10.422 1 96.25 63 PHE B C 1
ATOM 2550 O O . PHE B 1 63 ? -9.078 35.875 10.273 1 96.25 63 PHE B O 1
ATOM 2557 N N . THR B 1 64 ? -7.23 35.656 11.523 1 98.06 64 THR B N 1
ATOM 2558 C CA . THR B 1 64 ? -7.926 34.938 12.578 1 98.06 64 THR B CA 1
ATOM 2559 C C . THR B 1 64 ? -7.695 35.594 13.938 1 98.06 64 THR B C 1
ATOM 2561 O O . THR B 1 64 ? -6.812 36.438 14.078 1 98.06 64 THR B O 1
ATOM 2564 N N . GLU B 1 65 ? -8.523 35.312 14.914 1 98.31 65 GLU B N 1
ATOM 2565 C CA . GLU B 1 65 ? -8.359 35.781 16.281 1 98.31 65 GLU B CA 1
ATOM 2566 C C . GLU B 1 65 ? -7.5 34.812 17.094 1 98.31 65 GLU B C 1
ATOM 2568 O O . GLU B 1 65 ? -6.859 35.219 18.078 1 98.31 65 GLU B O 1
ATOM 2573 N N . GLN B 1 66 ? -7.508 33.5 16.688 1 98.69 66 GLN B N 1
ATOM 2574 C CA . GLN B 1 66 ? -6.711 32.469 17.359 1 98.69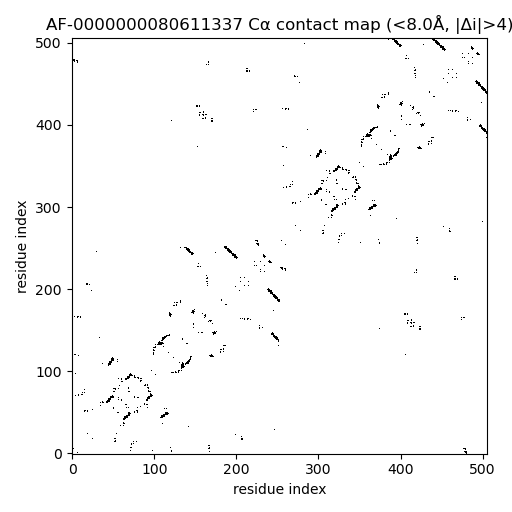 66 GLN B CA 1
ATOM 2575 C C . GLN B 1 66 ? -6.383 31.312 16.406 1 98.69 66 GLN B C 1
ATOM 2577 O O . GLN B 1 66 ? -7.25 30.844 15.672 1 98.69 66 GLN B O 1
ATOM 2582 N N . VAL B 1 67 ? -5.168 30.938 16.391 1 98.81 67 VAL B N 1
ATOM 2583 C CA . VAL B 1 67 ? -4.727 29.734 15.711 1 98.81 67 VAL B CA 1
ATOM 2584 C C . VAL B 1 67 ? -4.094 28.766 16.719 1 98.81 67 VAL B C 1
ATOM 2586 O O . VAL B 1 67 ? -3.236 29.172 17.516 1 98.81 67 VAL B O 1
ATOM 2589 N N . ILE B 1 68 ? -4.566 27.547 16.766 1 98.88 68 ILE B N 1
ATOM 2590 C CA . ILE B 1 68 ? -3.889 26.5 17.531 1 98.88 68 ILE B CA 1
ATOM 2591 C C . ILE B 1 68 ? -3.006 25.672 16.594 1 98.88 68 ILE B C 1
ATOM 2593 O O . ILE B 1 68 ? -3.51 24.969 15.719 1 98.88 68 ILE B O 1
ATOM 2597 N N . ALA B 1 69 ? -1.744 25.844 16.734 1 98.69 69 ALA B N 1
ATOM 2598 C CA . ALA B 1 69 ? -0.777 25 16.062 1 98.69 69 ALA B CA 1
ATOM 2599 C C . ALA B 1 69 ? -0.584 23.688 16.797 1 98.69 69 ALA B C 1
ATOM 2601 O O . ALA B 1 69 ? -0.066 23.656 17.922 1 98.69 69 ALA B O 1
ATOM 2602 N N . TYR B 1 70 ? -1.014 22.609 16.188 1 98.56 70 TYR B N 1
ATOM 2603 C CA . TYR B 1 70 ? -1.11 21.312 16.844 1 98.56 70 TYR B CA 1
ATOM 2604 C C . TYR B 1 70 ? -0.242 20.281 16.125 1 98.56 70 TYR B C 1
ATOM 2606 O O . TYR B 1 70 ? -0.364 20.094 14.906 1 98.56 70 TYR B O 1
ATOM 2614 N N . ASP B 1 71 ? 0.662 19.656 16.828 1 96.62 71 ASP B N 1
ATOM 2615 C CA . ASP B 1 71 ? 1.541 18.656 16.25 1 96.62 71 ASP B CA 1
ATOM 2616 C C . ASP B 1 71 ? 1.941 17.609 17.297 1 96.62 71 ASP B C 1
ATOM 2618 O O . ASP B 1 71 ? 1.911 17.891 18.5 1 96.62 71 ASP B O 1
ATOM 2622 N N . ILE B 1 72 ? 2.242 16.453 16.828 1 94.5 72 ILE B N 1
ATOM 2623 C CA . ILE B 1 72 ? 2.615 15.367 17.734 1 94.5 72 ILE B CA 1
ATOM 2624 C C . ILE B 1 72 ? 4.016 15.617 18.281 1 94.5 72 ILE B C 1
ATOM 2626 O O . ILE B 1 72 ? 4.371 15.102 19.344 1 94.5 72 ILE B O 1
ATOM 2630 N N . THR B 1 73 ? 4.812 16.438 17.609 1 90.06 73 THR B N 1
ATOM 2631 C CA . THR B 1 73 ? 6.199 16.703 17.969 1 90.06 73 THR B CA 1
ATOM 2632 C C . THR B 1 73 ? 6.312 18.031 18.719 1 90.06 73 THR B C 1
ATOM 2634 O O . THR B 1 73 ? 6.008 19.094 18.172 1 90.06 73 THR B O 1
ATOM 2637 N N . PRO B 1 74 ? 6.816 17.984 19.938 1 93.56 74 PRO B N 1
ATOM 2638 C CA . PRO B 1 74 ? 6.98 19.234 20.703 1 93.56 74 PRO B CA 1
ATOM 2639 C C . PRO B 1 74 ? 7.883 20.234 20 1 93.56 74 PRO B C 1
ATOM 2641 O O . PRO B 1 74 ? 7.645 21.453 20.078 1 93.56 74 PRO B O 1
ATOM 2644 N N . GLU B 1 75 ? 8.883 19.781 19.312 1 89.62 75 GLU B N 1
ATOM 2645 C CA . GLU B 1 75 ? 9.828 20.656 18.609 1 89.62 75 GLU B CA 1
ATOM 2646 C C . GLU B 1 75 ? 9.133 21.484 17.547 1 89.62 75 GLU B C 1
ATOM 2648 O O . GLU B 1 75 ? 9.414 22.672 17.391 1 89.62 75 GLU B O 1
ATOM 2653 N N . MET B 1 76 ? 8.266 20.844 16.797 1 90.75 76 MET B N 1
ATOM 2654 C CA . MET B 1 76 ? 7.539 21.562 15.766 1 90.75 76 MET B CA 1
ATOM 2655 C C . MET B 1 76 ? 6.621 22.625 16.375 1 90.75 76 MET B C 1
ATOM 2657 O O . MET B 1 76 ? 6.555 23.75 15.891 1 90.75 76 MET B O 1
ATOM 2661 N N . VAL B 1 77 ? 5.949 22.25 17.453 1 95.19 77 VAL B N 1
ATOM 2662 C CA . VAL B 1 77 ? 5.039 23.188 18.125 1 95.19 77 VAL B CA 1
ATOM 2663 C C . VAL B 1 77 ? 5.82 24.391 18.641 1 95.19 77 VAL B C 1
ATOM 2665 O O . VAL B 1 77 ? 5.41 25.531 18.438 1 95.19 77 VAL B O 1
ATOM 2668 N N . ASN B 1 78 ? 6.93 24.094 19.266 1 95.44 78 ASN B N 1
ATOM 2669 C CA . ASN B 1 78 ? 7.777 25.172 19.781 1 95.44 78 ASN B CA 1
ATOM 2670 C C . ASN B 1 78 ? 8.281 26.078 18.656 1 95.44 78 ASN B C 1
ATOM 2672 O O . ASN B 1 78 ? 8.281 27.312 18.797 1 95.44 78 ASN B O 1
ATOM 2676 N N . LEU B 1 79 ? 8.688 25.469 17.594 1 92.19 79 LEU B N 1
ATOM 2677 C CA . LEU B 1 79 ? 9.172 26.219 16.438 1 92.19 79 LEU B CA 1
ATOM 2678 C C . LEU B 1 79 ? 8.094 27.172 15.906 1 92.19 79 LEU B C 1
ATOM 2680 O O . LEU B 1 79 ? 8.359 28.359 15.703 1 92.19 79 LEU B O 1
ATOM 2684 N N . VAL B 1 80 ? 6.906 26.688 15.742 1 94.88 80 VAL B N 1
ATOM 2685 C CA . VAL B 1 80 ? 5.824 27.469 15.141 1 94.88 80 VAL B CA 1
ATOM 2686 C C . VAL B 1 80 ? 5.402 28.594 16.078 1 94.88 80 VAL B C 1
ATOM 2688 O O . VAL B 1 80 ? 5.156 29.719 15.648 1 94.88 80 VAL B O 1
ATOM 2691 N N . THR B 1 81 ? 5.309 28.312 17.359 1 96.81 81 THR B N 1
ATOM 2692 C CA . THR B 1 81 ? 4.891 29.328 18.312 1 96.81 81 THR B CA 1
ATOM 2693 C C . THR B 1 81 ? 5.934 30.438 18.422 1 96.81 81 THR B C 1
ATOM 2695 O O . THR B 1 81 ? 5.59 31.625 18.453 1 96.81 81 THR B O 1
ATOM 2698 N N . THR B 1 82 ? 7.195 30.078 18.453 1 96.25 82 THR B N 1
ATOM 2699 C CA . THR B 1 82 ? 8.281 31.047 18.531 1 96.25 82 THR B CA 1
ATOM 2700 C C . THR B 1 82 ? 8.32 31.922 17.281 1 96.25 82 THR B C 1
ATOM 2702 O O . THR B 1 82 ? 8.398 33.156 17.375 1 96.25 82 THR B O 1
ATOM 2705 N N . GLN B 1 83 ? 8.281 31.266 16.172 1 94.44 83 GLN B N 1
ATOM 2706 C CA . GLN B 1 83 ? 8.312 32 14.922 1 94.44 83 GLN B CA 1
ATOM 2707 C C . GLN B 1 83 ? 7.094 32.906 14.789 1 94.44 83 GLN B C 1
ATOM 2709 O O . GLN B 1 83 ? 7.191 34.031 14.25 1 94.44 83 GLN B O 1
ATOM 2714 N N . SER B 1 84 ? 5.98 32.469 15.234 1 96.06 84 SER B N 1
ATOM 2715 C CA . SER B 1 84 ? 4.762 33.25 15.18 1 96.06 84 SER B CA 1
ATOM 2716 C C . SER B 1 84 ? 4.891 34.531 16.031 1 96.06 84 SER B C 1
ATOM 2718 O O . SER B 1 84 ? 4.477 35.594 15.625 1 96.06 84 SER B O 1
ATOM 2720 N N . GLN B 1 85 ? 5.422 34.344 17.156 1 95.5 85 GLN B N 1
ATOM 2721 C CA . GLN B 1 85 ? 5.652 35.5 18.031 1 95.5 85 GLN B CA 1
ATOM 2722 C C . GLN B 1 85 ? 6.566 36.531 17.359 1 95.5 85 GLN B C 1
ATOM 2724 O O . GLN B 1 85 ? 6.32 37.719 17.438 1 95.5 85 GLN B O 1
ATOM 2729 N N . GLN B 1 86 ? 7.57 36.031 16.703 1 95.44 86 GLN B N 1
ATOM 2730 C CA . GLN B 1 86 ? 8.516 36.875 16 1 95.44 86 GLN B CA 1
ATOM 2731 C C . GLN B 1 86 ? 7.832 37.625 14.859 1 95.44 86 GLN B C 1
ATOM 2733 O O . GLN B 1 86 ? 8.203 38.781 14.547 1 95.44 86 GLN B O 1
ATOM 2738 N N . LYS B 1 87 ? 6.836 37.062 14.367 1 94.81 87 LYS B N 1
ATOM 2739 C CA . LYS B 1 87 ? 6.098 37.656 13.266 1 94.81 87 LYS B CA 1
ATOM 2740 C C . LYS B 1 87 ? 4.988 38.562 13.781 1 94.81 87 LYS B C 1
ATOM 2742 O O . LYS B 1 87 ? 4.281 39.188 12.992 1 94.81 87 LYS B O 1
ATOM 2747 N N . GLY B 1 88 ? 4.793 38.594 15.094 1 96.25 88 GLY B N 1
ATOM 2748 C CA . GLY B 1 88 ? 3.809 39.469 15.703 1 96.25 88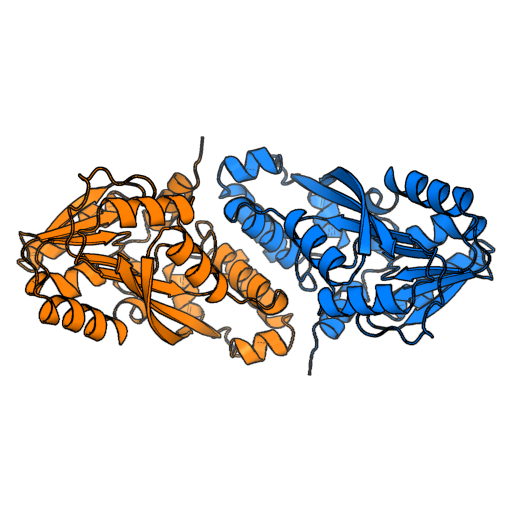 GLY B CA 1
ATOM 2749 C C . GLY B 1 88 ? 2.457 38.812 15.898 1 96.25 88 GLY B C 1
ATOM 2750 O O . GLY B 1 88 ? 1.454 39.469 16.125 1 96.25 88 GLY B O 1
ATOM 2751 N N . PHE B 1 89 ? 2.441 37.531 15.703 1 96.88 89 PHE B N 1
ATOM 2752 C CA . PHE B 1 89 ? 1.2 36.781 15.883 1 96.88 89 PHE B CA 1
ATOM 2753 C C . PHE B 1 89 ? 1.129 36.188 17.281 1 96.88 89 PHE B C 1
ATOM 2755 O O . PHE B 1 89 ? 1.29 34.969 17.469 1 96.88 89 PHE B O 1
ATOM 2762 N N . ASP B 1 90 ? 0.711 36.938 18.25 1 96.12 90 ASP B N 1
ATOM 2763 C CA . ASP B 1 90 ? 0.677 36.531 19.656 1 96.12 90 ASP B CA 1
ATOM 2764 C C . ASP B 1 90 ? -0.517 35.625 19.938 1 96.12 90 ASP B C 1
ATOM 2766 O O . ASP B 1 90 ? -0.564 34.938 20.969 1 96.12 90 ASP B O 1
ATOM 2770 N N . HIS B 1 91 ? -1.364 35.594 19 1 97.94 91 HIS B N 1
ATOM 2771 C CA . HIS B 1 91 ? -2.586 34.844 19.203 1 97.94 91 HIS B CA 1
ATOM 2772 C C . HIS B 1 91 ? -2.445 33.406 18.656 1 97.94 91 HIS B C 1
ATOM 2774 O O . HIS B 1 91 ? -3.418 32.656 18.609 1 97.94 91 HIS B O 1
ATOM 2780 N N . VAL B 1 92 ? -1.255 33 18.188 1 98.5 92 VAL B N 1
ATOM 2781 C CA . VAL B 1 92 ? -0.952 31.625 17.828 1 98.5 92 VAL B CA 1
ATOM 2782 C C . VAL B 1 92 ? -0.52 30.844 19.078 1 98.5 92 VAL B C 1
ATOM 2784 O O . VAL B 1 92 ? 0.468 31.203 19.734 1 98.5 92 VAL B O 1
ATOM 2787 N N . ILE B 1 93 ? -1.247 29.812 19.406 1 98.44 93 ILE B N 1
ATOM 2788 C CA . ILE B 1 93 ? -0.968 28.984 20.562 1 98.44 93 ILE B CA 1
ATOM 2789 C C . ILE B 1 93 ? -0.561 27.578 20.109 1 98.44 93 ILE B C 1
ATOM 2791 O O . ILE B 1 93 ? -1.117 27.047 19.141 1 98.44 93 ILE B O 1
ATOM 2795 N N . GLY B 1 94 ? 0.412 27.031 20.844 1 98.31 94 GLY B N 1
ATOM 2796 C CA . GLY B 1 94 ? 0.885 25.703 20.516 1 98.31 94 GLY B CA 1
ATOM 2797 C C . GLY B 1 94 ? 0.317 24.625 21.438 1 98.31 94 GLY B C 1
ATOM 2798 O O . GLY B 1 94 ? 0.162 24.844 22.641 1 98.31 94 GLY B O 1
ATOM 2799 N N . GLN B 1 95 ? 0.045 23.453 20.891 1 98.5 95 GLN B N 1
ATOM 2800 C CA . GLN B 1 95 ? -0.348 22.297 21.672 1 98.5 95 GLN B CA 1
ATOM 2801 C C . GLN B 1 95 ? 0.198 21.016 21.062 1 98.5 95 GLN B C 1
ATOM 2803 O O . GLN B 1 95 ? 0.124 20.812 19.844 1 98.5 95 GLN B O 1
ATOM 2808 N N . VAL B 1 96 ? 0.801 20.203 21.891 1 97.19 96 VAL B N 1
ATOM 2809 C CA . VAL B 1 96 ? 1.356 18.922 21.453 1 97.19 96 VAL B CA 1
ATOM 2810 C C . VAL B 1 96 ? 0.312 17.828 21.641 1 97.19 96 VAL B C 1
ATOM 2812 O O . VAL B 1 96 ? -0.344 17.75 22.672 1 97.19 96 VAL B O 1
ATOM 2815 N N . GLY B 1 97 ? 0.113 17.016 20.625 1 96.62 97 GLY B N 1
ATOM 2816 C CA . GLY B 1 97 ? -0.801 15.891 20.734 1 96.62 97 GLY B CA 1
ATOM 2817 C C . GLY B 1 97 ? -0.999 15.148 19.422 1 96.62 97 GLY B C 1
ATOM 2818 O O . GLY B 1 97 ? -0.497 15.578 18.375 1 96.62 97 GLY B O 1
ATOM 2819 N N . ALA B 1 98 ? -1.682 14.047 19.484 1 96.31 98 ALA B N 1
ATOM 2820 C CA . ALA B 1 98 ? -1.999 13.227 18.328 1 96.31 98 ALA B CA 1
ATOM 2821 C C . ALA B 1 98 ? -3.322 13.656 17.688 1 96.31 98 ALA B C 1
ATOM 2823 O O . ALA B 1 98 ? -4.254 14.047 18.406 1 96.31 98 ALA B O 1
ATOM 2824 N N . ALA B 1 99 ? -3.4 13.609 16.422 1 98 99 ALA B N 1
ATOM 2825 C CA . ALA B 1 99 ? -4.613 13.977 15.688 1 98 99 ALA B CA 1
ATOM 2826 C C . ALA B 1 99 ? -5.793 13.102 16.109 1 98 99 ALA B C 1
ATOM 2828 O O . ALA B 1 99 ? -6.945 13.531 16.031 1 98 99 ALA B O 1
ATOM 2829 N N . GLU B 1 100 ? -5.52 11.906 16.641 1 97.56 100 GLU B N 1
ATOM 2830 C CA . GLU B 1 100 ? -6.539 10.922 17 1 97.56 100 GLU B CA 1
ATOM 2831 C C . GLU B 1 100 ? -7.145 11.234 18.375 1 97.56 100 GLU B C 1
ATOM 2833 O O . GLU B 1 100 ? -8.156 10.648 18.75 1 97.56 100 GLU B O 1
ATOM 2838 N N . GLN B 1 101 ? -6.531 12.133 19.031 1 96.38 101 GLN B N 1
ATOM 2839 C CA . GLN B 1 101 ? -7.023 12.555 20.344 1 96.38 101 GLN B CA 1
ATOM 2840 C C . GLN B 1 101 ? -6.887 14.062 20.531 1 96.38 101 GLN B C 1
ATOM 2842 O O . GLN B 1 101 ? -5.844 14.539 20.984 1 96.38 101 GLN B O 1
ATOM 2847 N N . LEU B 1 102 ? -7.945 14.758 20.312 1 98.38 102 LEU B N 1
ATOM 2848 C CA . LEU B 1 102 ? -7.953 16.203 20.422 1 98.38 102 LEU B CA 1
ATOM 2849 C C . LEU B 1 102 ? -8.578 16.641 21.75 1 98.38 102 LEU B C 1
ATOM 2851 O O . LEU B 1 102 ? -9.797 16.609 21.906 1 98.38 102 LEU B O 1
ATOM 2855 N N . ASP B 1 103 ? -7.762 17.109 22.578 1 97.69 103 ASP B N 1
ATOM 2856 C CA . ASP B 1 103 ? -8.234 17.531 23.891 1 97.69 103 ASP B CA 1
ATOM 2857 C C . ASP B 1 103 ? -8.859 18.922 23.812 1 97.69 103 ASP B C 1
ATOM 2859 O O . ASP B 1 103 ? -8.352 19.875 24.422 1 97.69 103 ASP B O 1
ATOM 2863 N N . PHE B 1 104 ? -9.914 19.062 23.109 1 98.62 104 PHE B N 1
ATOM 2864 C CA . PHE B 1 104 ? -10.719 20.281 22.953 1 98.62 104 PHE B CA 1
ATOM 2865 C C . PHE B 1 104 ? -12.195 19.969 23.141 1 98.62 104 PHE B C 1
ATOM 2867 O O . PHE B 1 104 ? -12.641 18.844 22.906 1 98.62 104 PHE B O 1
ATOM 2874 N N . PRO B 1 105 ? -12.992 20.922 23.641 1 98.25 105 PRO B N 1
ATOM 2875 C CA . PRO B 1 105 ? -14.445 20.719 23.734 1 98.25 105 PRO B CA 1
ATOM 2876 C C . PRO B 1 105 ? -15.102 20.5 22.375 1 98.25 105 PRO B C 1
ATOM 2878 O O . PRO B 1 105 ? -14.508 20.828 21.344 1 98.25 105 PRO B O 1
ATOM 2881 N N . VAL B 1 106 ? -16.281 19.906 22.422 1 98.25 106 VAL B N 1
ATOM 2882 C CA . VAL B 1 106 ? -17.094 19.766 21.219 1 98.25 106 VAL B CA 1
ATOM 2883 C C . VAL B 1 106 ? -17.359 21.156 20.609 1 98.25 106 VAL B C 1
ATOM 2885 O O . VAL B 1 106 ? -17.531 22.125 21.344 1 98.25 106 VAL B O 1
ATOM 2888 N N . GLU B 1 107 ? -17.344 21.25 19.281 1 98.25 107 GLU B N 1
ATOM 2889 C CA . GLU B 1 107 ? -17.719 22.453 18.562 1 98.25 107 GLU B CA 1
ATOM 2890 C C . GLU B 1 107 ? -16.906 23.656 19.031 1 98.25 107 GLU B C 1
ATOM 2892 O O . GLU B 1 107 ? -17.469 24.719 19.344 1 98.25 107 GLU B O 1
ATOM 2897 N N . HIS B 1 108 ? -15.609 23.453 18.984 1 98.44 108 HIS B N 1
ATOM 2898 C CA . HIS B 1 108 ? -14.688 24.438 19.547 1 98.44 108 HIS B CA 1
ATOM 2899 C C . HIS B 1 108 ? -14.07 25.297 18.453 1 98.44 108 HIS B C 1
ATOM 2901 O O . HIS B 1 108 ? -13.75 26.469 18.688 1 98.44 108 HIS B O 1
ATOM 2907 N N . PHE B 1 109 ? -13.922 24.781 17.25 1 98.88 109 PHE B N 1
ATOM 2908 C CA . PHE B 1 109 ? -13.203 25.484 16.188 1 98.88 109 PHE B CA 1
ATOM 2909 C C . PHE B 1 109 ? -14.156 25.875 15.062 1 98.88 109 PHE B C 1
ATOM 2911 O O . PHE B 1 109 ? -15.07 25.125 14.727 1 98.88 109 PHE B O 1
ATOM 2918 N N . ASP B 1 110 ? -13.867 27.047 14.445 1 98.81 110 ASP B N 1
ATOM 2919 C CA . ASP B 1 110 ? -14.578 27.469 13.242 1 98.81 110 ASP B CA 1
ATOM 2920 C C . ASP B 1 110 ? -14.055 26.719 12.008 1 98.81 110 ASP B C 1
ATOM 2922 O O . ASP B 1 110 ? -14.789 26.516 11.047 1 98.81 110 ASP B O 1
ATOM 2926 N N . CYS B 1 111 ? -12.805 26.375 12.039 1 98.88 111 CYS B N 1
ATOM 2927 C CA . CYS B 1 111 ? -12.148 25.734 10.906 1 98.88 111 CYS B CA 1
ATOM 2928 C C . CYS B 1 111 ? -11 24.844 11.375 1 98.88 111 CYS B C 1
ATOM 2930 O O . CYS B 1 111 ? -10.289 25.188 12.32 1 98.88 111 CYS B O 1
ATOM 2932 N N . VAL B 1 112 ? -10.859 23.688 10.797 1 98.94 112 VAL B N 1
ATOM 2933 C CA . VAL B 1 112 ? -9.719 22.797 10.984 1 98.94 112 VAL B CA 1
ATOM 2934 C C . VAL B 1 112 ? -8.992 22.609 9.656 1 98.94 112 VAL B C 1
ATOM 2936 O O . VAL B 1 112 ? -9.609 22.297 8.633 1 98.94 112 VAL B O 1
ATOM 2939 N N . ILE B 1 113 ? -7.699 22.844 9.656 1 98.88 113 ILE B N 1
ATOM 2940 C CA . ILE B 1 113 ? -6.879 22.688 8.461 1 98.88 113 ILE B CA 1
ATOM 2941 C C . ILE B 1 113 ? -5.766 21.672 8.719 1 98.88 113 ILE B C 1
ATOM 2943 O O . ILE B 1 113 ? -5.121 21.703 9.773 1 98.88 113 ILE B O 1
ATOM 2947 N N . SER B 1 114 ? -5.598 20.766 7.879 1 98.81 114 SER B N 1
ATOM 2948 C CA . SER B 1 114 ? -4.453 19.859 7.906 1 98.81 114 SER B CA 1
ATOM 2949 C C . SER B 1 114 ? -3.803 19.75 6.531 1 98.81 114 SER B C 1
ATOM 2951 O O . SER B 1 114 ? -4.477 19.484 5.535 1 98.81 114 SER B O 1
ATOM 2953 N N . ARG B 1 115 ? -2.557 19.984 6.496 1 97.44 115 ARG B N 1
ATOM 2954 C CA . ARG B 1 115 ? -1.785 19.938 5.258 1 97.44 115 ARG B CA 1
ATOM 2955 C C . ARG B 1 115 ? -0.55 19.062 5.414 1 97.44 115 ARG B C 1
ATOM 2957 O O . ARG B 1 115 ? 0.296 19.312 6.273 1 97.44 115 ARG B O 1
ATOM 2964 N N . TYR B 1 116 ? -0.431 17.984 4.555 1 96.06 116 TYR B N 1
ATOM 2965 C CA . TYR B 1 116 ? 0.712 17.078 4.508 1 96.06 116 TYR B CA 1
ATOM 2966 C C . TYR B 1 116 ? 0.964 16.438 5.871 1 96.06 116 TYR B C 1
ATOM 2968 O O . TYR B 1 116 ? 2.104 16.391 6.336 1 96.06 116 TYR B O 1
ATOM 2976 N N . SER B 1 117 ? -0.115 15.938 6.508 1 96.88 117 SER B N 1
ATOM 2977 C CA . SER B 1 117 ? 0.01 15.336 7.828 1 96.88 117 SER B CA 1
ATOM 2978 C C . SER B 1 117 ? -0.764 14.023 7.91 1 96.88 117 SER B C 1
ATOM 2980 O O . SER B 1 117 ? -0.278 13.039 8.477 1 96.88 117 SER B O 1
ATOM 2982 N N . ALA B 1 118 ? -1.985 13.969 7.344 1 98.44 118 ALA B N 1
ATOM 2983 C CA . ALA B 1 118 ? -2.945 12.883 7.547 1 98.44 118 ALA B CA 1
ATOM 2984 C C . ALA B 1 118 ? -2.35 11.539 7.141 1 98.44 118 ALA B C 1
ATOM 2986 O O . ALA B 1 118 ? -2.654 10.508 7.75 1 98.44 118 ALA B O 1
ATOM 2987 N N . HIS B 1 119 ? -1.521 11.508 6.125 1 98.38 119 HIS B N 1
ATOM 2988 C CA . HIS B 1 119 ? -0.945 10.258 5.656 1 98.38 119 HIS B CA 1
ATOM 2989 C C . HIS B 1 119 ? 0.016 9.672 6.688 1 98.38 119 HIS B C 1
ATOM 2991 O O . HIS B 1 119 ? 0.501 8.547 6.523 1 98.38 119 HIS B O 1
ATOM 2997 N N . HIS B 1 120 ? 0.254 10.344 7.832 1 97.19 120 HIS B N 1
ATOM 2998 C CA . HIS B 1 120 ? 1.092 9.844 8.922 1 97.19 120 HIS B CA 1
ATOM 2999 C C . HIS B 1 120 ? 0.246 9.375 10.094 1 97.19 120 HIS B C 1
ATOM 3001 O O . HIS B 1 120 ? 0.769 8.789 11.047 1 97.19 120 HIS B O 1
ATOM 3007 N N . TRP B 1 121 ? -1.057 9.703 10.086 1 97.5 121 TRP B N 1
ATOM 3008 C CA . TRP B 1 121 ? -1.885 9.43 11.258 1 97.5 121 TRP B CA 1
ATOM 3009 C C . TRP B 1 121 ? -2.07 7.93 11.461 1 97.5 121 TRP B C 1
ATOM 3011 O O . TRP B 1 121 ? -2.25 7.184 10.492 1 97.5 121 TRP B O 1
ATOM 3021 N N . GLN B 1 122 ? -2.068 7.547 12.695 1 94.62 122 GLN B N 1
ATOM 3022 C CA . GLN B 1 122 ? -2.203 6.137 13.047 1 94.62 122 GLN B CA 1
ATOM 3023 C C . GLN B 1 122 ? -3.594 5.613 12.703 1 94.62 122 GLN B C 1
ATOM 3025 O O . GLN B 1 122 ? -3.744 4.473 12.258 1 94.62 122 GLN B O 1
ATOM 3030 N N . SER B 1 123 ? -4.543 6.426 13 1 97.06 123 SER B N 1
ATOM 3031 C CA . SER B 1 123 ? -5.922 6.082 12.672 1 97.06 123 SER B CA 1
ATOM 3032 C C . SER B 1 123 ? -6.637 7.25 12 1 97.06 123 SER B C 1
ATOM 3034 O O . SER B 1 123 ? -7.121 8.164 12.68 1 97.06 123 SER B O 1
ATOM 3036 N N . ILE B 1 124 ? -6.785 7.152 10.742 1 98.38 124 ILE B N 1
ATOM 3037 C CA . ILE B 1 124 ? -7.418 8.219 9.969 1 98.38 124 ILE B CA 1
ATOM 3038 C C . ILE B 1 124 ? -8.883 8.352 10.375 1 98.38 124 ILE B C 1
ATOM 3040 O O . ILE B 1 124 ? -9.406 9.461 10.492 1 98.38 124 ILE B O 1
ATOM 3044 N N . THR B 1 125 ? -9.508 7.234 10.617 1 98.25 125 THR B N 1
ATOM 3045 C CA . THR B 1 125 ? -10.922 7.242 10.984 1 98.25 125 THR B CA 1
ATOM 3046 C C . THR B 1 125 ? -11.133 7.945 12.32 1 98.25 125 THR B C 1
ATOM 3048 O O . THR B 1 125 ? -12 8.812 12.445 1 98.25 125 THR B O 1
ATOM 3051 N N . GLN B 1 126 ? -10.266 7.613 13.258 1 98.31 126 GLN B N 1
ATOM 3052 C CA . GLN B 1 126 ? -10.383 8.234 14.578 1 98.31 126 GLN B CA 1
ATOM 3053 C C . GLN B 1 126 ? -10.094 9.734 14.5 1 98.31 126 GLN B C 1
ATOM 3055 O O . GLN B 1 126 ? -10.781 10.531 15.141 1 98.31 126 GLN B O 1
ATOM 3060 N N . ALA B 1 127 ? -9.07 10.062 13.758 1 98.81 127 ALA B N 1
ATOM 3061 C CA . ALA B 1 127 ? -8.703 11.469 13.617 1 98.81 127 ALA B CA 1
ATOM 3062 C C . ALA B 1 127 ? -9.844 12.266 12.984 1 98.81 127 ALA B C 1
ATOM 3064 O O . ALA B 1 127 ? -10.164 13.367 13.445 1 98.81 127 ALA B O 1
ATOM 3065 N N . ILE B 1 128 ? -10.5 11.711 11.977 1 98.88 128 ILE B N 1
ATOM 3066 C CA . ILE B 1 128 ? -11.578 12.406 11.281 1 98.88 128 ILE B CA 1
ATOM 3067 C C . ILE B 1 128 ? -12.789 12.539 12.211 1 98.88 128 ILE B C 1
ATOM 3069 O O . ILE B 1 128 ? -13.484 13.555 12.195 1 98.88 128 ILE B O 1
ATOM 3073 N N . HIS B 1 129 ? -13.016 11.594 13.055 1 98.75 129 HIS B N 1
ATOM 3074 C CA . HIS B 1 129 ? -14.086 11.688 14.039 1 98.75 129 HIS B CA 1
ATOM 3075 C C . HIS B 1 129 ? -13.797 12.789 15.055 1 98.75 129 HIS B C 1
ATOM 3077 O O . HIS B 1 129 ? -14.703 13.523 15.461 1 98.75 129 HIS B O 1
ATOM 3083 N N . GLU B 1 130 ? -12.539 12.844 15.484 1 98.88 130 GLU B N 1
ATOM 3084 C CA . GLU B 1 130 ? -12.156 13.922 16.391 1 98.88 130 GLU B CA 1
ATOM 3085 C C . GLU B 1 130 ? -12.336 15.289 15.742 1 98.88 130 GLU B C 1
ATOM 3087 O O . GLU B 1 130 ? -12.82 16.234 16.375 1 98.88 130 GLU B O 1
ATOM 3092 N N . ILE B 1 131 ? -11.953 15.398 14.477 1 98.94 131 ILE B N 1
ATOM 3093 C CA . ILE B 1 131 ? -12.133 16.656 13.734 1 98.94 131 ILE B CA 1
ATOM 3094 C C . ILE B 1 131 ? -13.609 17.016 13.695 1 98.94 131 ILE B C 1
ATOM 3096 O O . ILE B 1 131 ? -13.977 18.172 13.945 1 98.94 131 ILE B O 1
ATOM 3100 N N . TYR B 1 132 ? -14.445 16.047 13.398 1 98.88 132 TYR B N 1
ATOM 3101 C CA . TYR B 1 132 ? -15.883 16.266 13.375 1 98.88 132 TYR B CA 1
ATOM 3102 C C . TYR B 1 132 ? -16.375 16.781 14.719 1 98.88 132 TYR B C 1
ATOM 3104 O O . TYR B 1 132 ? -17.172 17.734 14.773 1 98.88 132 TYR B O 1
ATOM 3112 N N . ARG B 1 133 ? -15.93 16.156 15.781 1 98.69 133 ARG B N 1
ATOM 3113 C CA . ARG B 1 133 ? -16.375 16.484 17.125 1 98.69 133 ARG B CA 1
ATOM 3114 C C . ARG B 1 133 ? -16.016 17.922 17.5 1 98.69 133 ARG B C 1
ATOM 3116 O O . ARG B 1 133 ? -16.828 18.641 18.062 1 98.69 133 ARG B O 1
ATOM 3123 N N . VAL B 1 134 ? -14.82 18.391 17.141 1 98.88 134 VAL B N 1
ATOM 3124 C CA . VAL B 1 134 ? -14.336 19.672 17.641 1 98.88 134 VAL B CA 1
ATOM 3125 C C . VAL B 1 134 ? -14.773 20.781 16.688 1 98.88 134 VAL B C 1
ATOM 3127 O O . VAL B 1 134 ? -14.648 21.969 17.031 1 98.88 134 VAL B O 1
ATOM 3130 N N . LEU B 1 135 ? -15.25 20.5 15.516 1 98.88 135 LEU B N 1
ATOM 3131 C CA . LEU B 1 135 ? -15.68 21.5 14.547 1 98.88 135 LEU B CA 1
ATOM 3132 C C . LEU B 1 135 ? -17.078 22.016 14.883 1 98.88 135 LEU B C 1
ATOM 3134 O O . LEU B 1 135 ? -17.969 21.234 15.203 1 98.88 135 LEU B O 1
ATOM 3138 N N . ARG B 1 136 ? -17.281 23.281 14.773 1 98.25 136 ARG B N 1
ATOM 3139 C CA . ARG B 1 136 ? -18.594 23.891 14.945 1 98.25 136 ARG B CA 1
ATOM 3140 C C . ARG B 1 136 ? -19.531 23.484 13.828 1 98.25 136 ARG B C 1
ATOM 3142 O O . ARG B 1 136 ? -19.094 23.109 12.734 1 98.25 136 ARG B O 1
ATOM 3149 N N . ALA B 1 137 ? -20.844 23.641 14.008 1 96.75 137 ALA B N 1
ATOM 3150 C CA . ALA B 1 137 ? -21.875 23.25 13.055 1 96.75 137 ALA B CA 1
ATOM 3151 C C . ALA B 1 137 ? -21.703 23.984 11.727 1 96.75 137 ALA B C 1
ATOM 3153 O O . ALA B 1 137 ? -21.906 23.406 10.656 1 96.75 137 ALA B O 1
ATOM 3154 N N . ASP B 1 138 ? -21.312 25.219 11.773 1 96.69 138 ASP B N 1
ATOM 3155 C CA . ASP B 1 138 ? -21.156 26 10.547 1 96.69 138 ASP B CA 1
ATOM 3156 C C . ASP B 1 138 ? -19.688 26.109 10.156 1 96.69 138 ASP B C 1
ATOM 3158 O O . ASP B 1 138 ? -19.328 26.953 9.328 1 96.69 138 ASP B O 1
ATOM 3162 N N . GLY B 1 139 ? -18.859 25.234 10.75 1 98.56 139 GLY B N 1
ATOM 3163 C CA . GLY B 1 139 ? -17.438 25.297 10.477 1 98.56 139 GLY B CA 1
ATOM 3164 C C . GLY B 1 139 ? -17.031 24.562 9.211 1 98.56 139 GLY B C 1
ATOM 3165 O O . GLY B 1 139 ? -17.891 23.984 8.523 1 98.56 139 GLY B O 1
ATOM 3166 N N . LYS B 1 140 ? -15.766 24.641 8.828 1 98.81 140 LYS B N 1
ATOM 3167 C CA . LYS B 1 140 ? -15.219 23.969 7.66 1 98.81 140 LYS B CA 1
ATOM 3168 C C . LYS B 1 140 ? -13.938 23.203 8.008 1 98.81 140 LYS B C 1
ATOM 3170 O O . LYS B 1 140 ? -13.266 23.531 8.984 1 98.81 140 LYS B O 1
ATOM 3175 N N . VAL B 1 141 ? -13.734 22.203 7.281 1 98.94 141 VAL B N 1
ATOM 3176 C CA . VAL B 1 141 ? -12.461 21.484 7.32 1 98.94 141 VAL B CA 1
ATOM 3177 C C . VAL B 1 141 ? -11.758 21.609 5.977 1 98.94 141 VAL B C 1
ATOM 3179 O O . VAL B 1 141 ? -12.383 21.484 4.922 1 98.94 141 VAL B O 1
ATOM 3182 N N . ILE B 1 142 ? -10.484 21.922 6 1 98.81 142 ILE B N 1
ATOM 3183 C CA . ILE B 1 142 ? -9.648 21.891 4.809 1 98.81 142 ILE B CA 1
ATOM 3184 C C . ILE B 1 142 ? -8.562 20.828 4.953 1 98.81 142 ILE B C 1
ATOM 3186 O O . ILE B 1 142 ? -7.727 20.906 5.855 1 98.81 142 ILE B O 1
ATOM 3190 N N . LEU B 1 143 ? -8.594 19.891 4.113 1 98.75 143 LEU B N 1
ATOM 3191 C CA . LEU B 1 143 ? -7.566 18.859 4.078 1 98.75 143 LEU B CA 1
ATOM 3192 C C . LEU B 1 143 ? -6.766 18.922 2.781 1 98.75 143 LEU B C 1
ATOM 3194 O O . LEU B 1 143 ? -7.34 19.078 1.7 1 98.75 143 LEU B O 1
ATOM 3198 N N . PHE B 1 144 ? -5.492 18.938 2.879 1 98 144 PHE B N 1
ATOM 3199 C CA . PHE B 1 144 ? -4.574 18.875 1.749 1 98 144 PHE B CA 1
ATOM 3200 C C . PHE B 1 144 ? -3.504 17.812 1.978 1 98 144 PHE B C 1
ATOM 3202 O O . PHE B 1 144 ? -2.699 17.922 2.904 1 98 144 PHE B O 1
ATOM 3209 N N . ASP B 1 145 ? -3.48 16.812 1.139 1 98 145 ASP B N 1
ATOM 3210 C CA . ASP B 1 145 ? -2.529 15.727 1.333 1 98 145 ASP B CA 1
ATOM 3211 C C . ASP B 1 145 ? -2.234 15.016 0.014 1 98 145 ASP B C 1
ATOM 3213 O O . ASP B 1 145 ? -2.996 15.141 -0.948 1 98 145 ASP B O 1
ATOM 3217 N N . ILE B 1 146 ? -1.083 14.367 0.003 1 97.75 146 ILE B N 1
ATOM 3218 C CA . ILE B 1 146 ? -0.749 13.516 -1.135 1 97.75 146 ILE B CA 1
ATOM 3219 C C . ILE B 1 146 ? -1.734 12.352 -1.218 1 97.75 146 ILE B C 1
ATOM 3221 O O . ILE B 1 146 ? -2.113 11.781 -0.195 1 97.75 146 ILE B O 1
ATOM 3225 N N . ILE B 1 147 ? -2.141 12.016 -2.453 1 98.12 147 ILE B N 1
ATOM 3226 C CA . ILE B 1 147 ? -3.127 10.945 -2.555 1 98.12 147 ILE B CA 1
ATOM 3227 C C . ILE B 1 147 ? -2.492 9.719 -3.203 1 98.12 147 ILE B C 1
ATOM 3229 O O . ILE B 1 147 ? -1.568 9.836 -4.012 1 98.12 147 ILE B O 1
ATOM 3233 N N . GLY B 1 148 ? -2.953 8.531 -2.777 1 98.31 148 GLY B N 1
ATOM 3234 C CA . GLY B 1 148 ? -2.67 7.277 -3.465 1 98.31 148 GLY B CA 1
ATOM 3235 C C . GLY B 1 148 ? -3.537 7.062 -4.691 1 98.31 148 GLY B C 1
ATOM 3236 O O . GLY B 1 148 ? -3.973 8.023 -5.328 1 98.31 148 GLY B O 1
ATOM 3237 N N . ASN B 1 149 ? -3.602 5.789 -5.102 1 98.31 149 ASN B N 1
ATOM 3238 C CA . ASN B 1 149 ? -4.324 5.426 -6.312 1 98.31 149 ASN B CA 1
ATOM 3239 C C . ASN B 1 149 ? -5.172 4.172 -6.109 1 98.31 149 ASN B C 1
ATOM 3241 O O . ASN B 1 149 ? -4.828 3.312 -5.297 1 98.31 149 ASN B O 1
ATOM 3245 N N . SER B 1 150 ? -6.293 4.102 -6.832 1 97.12 150 SER B N 1
ATOM 3246 C CA . SER B 1 150 ? -7.129 2.908 -6.754 1 97.12 150 SER B CA 1
ATOM 3247 C C . SER B 1 150 ? -6.523 1.754 -7.543 1 97.12 150 SER B C 1
ATOM 3249 O O . SER B 1 150 ? -6.887 0.594 -7.336 1 97.12 150 SER B O 1
ATOM 3251 N N . ASN B 1 151 ? -5.648 2.047 -8.531 1 97.56 151 ASN B N 1
ATOM 3252 C CA . ASN B 1 151 ? -4.891 1.022 -9.242 1 97.56 151 ASN B CA 1
ATOM 3253 C C . ASN B 1 151 ? -3.762 0.465 -8.383 1 97.56 151 ASN B C 1
ATOM 3255 O O . ASN B 1 151 ? -2.85 1.198 -7.996 1 97.56 151 ASN B O 1
ATOM 3259 N N . PRO B 1 152 ? -3.768 -0.803 -8.117 1 97.81 152 PRO B N 1
ATOM 3260 C CA . PRO B 1 152 ? -2.814 -1.356 -7.152 1 97.81 152 PRO B CA 1
ATOM 3261 C C . PRO B 1 152 ? -1.363 -1.197 -7.598 1 97.81 152 PRO B C 1
ATOM 3263 O O . PRO B 1 152 ? -0.471 -1.034 -6.766 1 97.81 152 PRO B O 1
ATOM 3266 N N . ILE B 1 153 ? -1.057 -1.264 -8.906 1 97.62 153 ILE B N 1
ATOM 3267 C CA . ILE B 1 153 ? 0.308 -1.127 -9.406 1 97.62 153 ILE B CA 1
ATOM 3268 C C . ILE B 1 153 ? 0.835 0.271 -9.086 1 97.62 153 ILE B C 1
ATOM 3270 O O . ILE B 1 153 ? 1.931 0.419 -8.539 1 97.62 153 ILE B O 1
ATOM 3274 N N . LEU B 1 154 ? 0.008 1.271 -9.375 1 98.56 154 LEU B N 1
ATOM 3275 C CA . LEU B 1 154 ? 0.37 2.66 -9.117 1 98.56 154 LEU B CA 1
ATOM 3276 C C . LEU B 1 154 ? 0.449 2.928 -7.617 1 98.56 154 LEU B C 1
ATOM 3278 O O . LEU B 1 154 ? 1.389 3.572 -7.145 1 98.56 154 LEU B O 1
ATOM 3282 N N . ASP B 1 155 ? -0.528 2.428 -6.891 1 98.75 155 ASP B N 1
ATOM 3283 C CA . ASP B 1 155 ? -0.64 2.697 -5.461 1 98.75 155 ASP B CA 1
ATOM 3284 C C . ASP B 1 155 ? 0.536 2.096 -4.695 1 98.75 155 ASP B C 1
ATOM 3286 O O . ASP B 1 155 ? 1.129 2.754 -3.838 1 98.75 155 ASP B O 1
ATOM 3290 N N . THR B 1 156 ? 0.854 0.831 -4.961 1 98.69 156 THR B N 1
ATOM 3291 C CA . THR B 1 156 ? 1.938 0.149 -4.266 1 98.69 156 THR B CA 1
ATOM 3292 C C . THR B 1 156 ? 3.268 0.859 -4.504 1 98.69 156 THR B C 1
ATOM 3294 O O . THR B 1 156 ? 4.078 0.995 -3.584 1 98.69 156 THR B O 1
ATOM 3297 N N . PHE B 1 157 ? 3.451 1.342 -5.727 1 98.69 157 PHE B N 1
ATOM 3298 C CA . PHE B 1 157 ? 4.695 2.037 -6.043 1 98.69 157 PHE B CA 1
ATOM 3299 C C . PHE B 1 157 ? 4.836 3.299 -5.199 1 98.69 157 PHE B C 1
ATOM 3301 O O . PHE B 1 157 ? 5.84 3.482 -4.512 1 98.69 157 PHE B O 1
ATOM 3308 N N . ILE B 1 158 ? 3.803 4.133 -5.184 1 98.81 158 ILE B N 1
ATOM 3309 C CA . ILE B 1 158 ? 3.92 5.43 -4.52 1 98.81 158 ILE B CA 1
ATOM 3310 C C . ILE B 1 158 ? 4.031 5.227 -3.012 1 98.81 158 ILE B C 1
ATOM 3312 O O . ILE B 1 158 ? 4.801 5.914 -2.34 1 98.81 158 ILE B O 1
ATOM 3316 N N . GLN B 1 159 ? 3.252 4.289 -2.41 1 98.81 159 GLN B N 1
ATOM 3317 C CA . GLN B 1 159 ? 3.381 3.994 -0.988 1 98.81 159 GLN B CA 1
ATOM 3318 C C . GLN B 1 159 ? 4.801 3.551 -0.645 1 98.81 159 GLN B C 1
ATOM 3320 O O . GLN B 1 159 ? 5.344 3.939 0.39 1 98.81 159 GLN B O 1
ATOM 3325 N N . THR B 1 160 ? 5.379 2.746 -1.506 1 98.88 160 THR B N 1
ATOM 3326 C CA . THR B 1 160 ? 6.688 2.156 -1.249 1 98.88 160 THR B CA 1
ATOM 3327 C C . THR B 1 160 ? 7.766 3.234 -1.198 1 98.88 160 THR B C 1
ATOM 3329 O O . THR B 1 160 ? 8.523 3.318 -0.228 1 98.88 160 THR B O 1
ATOM 3332 N N . ILE B 1 161 ? 7.82 4.109 -2.191 1 98.88 161 ILE B N 1
ATOM 3333 C CA . ILE B 1 161 ? 8.922 5.066 -2.225 1 98.88 161 ILE B CA 1
ATOM 3334 C C . ILE B 1 161 ? 8.734 6.105 -1.12 1 98.88 161 ILE B C 1
ATOM 3336 O O . ILE B 1 161 ? 9.711 6.594 -0.548 1 98.88 161 ILE B O 1
ATOM 3340 N N . GLU B 1 162 ? 7.508 6.441 -0.782 1 98.5 162 GLU B N 1
ATOM 3341 C CA . GLU B 1 162 ? 7.254 7.344 0.337 1 98.5 162 GLU B CA 1
ATOM 3342 C C . GLU B 1 162 ? 7.727 6.734 1.654 1 98.5 162 GLU B C 1
ATOM 3344 O O . GLU B 1 162 ? 8.312 7.426 2.49 1 98.5 162 GLU B O 1
ATOM 3349 N N . THR B 1 163 ? 7.445 5.461 1.848 1 98.69 163 THR B N 1
ATOM 3350 C CA . THR B 1 163 ? 7.828 4.781 3.08 1 98.69 163 THR B CA 1
ATOM 3351 C C . THR B 1 163 ? 9.344 4.68 3.191 1 98.69 163 THR B C 1
ATOM 3353 O O . THR B 1 163 ? 9.906 4.867 4.273 1 98.69 163 THR B O 1
ATOM 3356 N N . ILE B 1 164 ? 9.992 4.359 2.066 1 98.75 164 ILE B N 1
ATOM 3357 C CA . ILE B 1 164 ? 11.453 4.293 2.066 1 98.75 164 ILE B CA 1
ATOM 3358 C C . ILE B 1 164 ? 12.031 5.656 2.439 1 98.75 164 ILE B C 1
ATOM 3360 O O . ILE B 1 164 ? 12.953 5.742 3.252 1 98.75 164 ILE B O 1
ATOM 3364 N N . ARG B 1 165 ? 11.461 6.699 1.876 1 97.31 165 ARG B N 1
ATOM 3365 C CA . ARG B 1 165 ? 11.914 8.062 2.123 1 97.31 165 ARG B CA 1
ATOM 3366 C C . ARG B 1 165 ? 11.664 8.477 3.57 1 97.31 165 ARG B C 1
ATOM 3368 O O . ARG B 1 165 ? 12.5 9.125 4.195 1 97.31 165 ARG B O 1
ATOM 3375 N N . ASP B 1 166 ? 10.492 8.188 4.082 1 94.44 166 ASP B N 1
ATOM 3376 C CA . ASP B 1 166 ? 10 8.578 5.398 1 94.44 166 ASP B CA 1
ATOM 3377 C C . ASP B 1 166 ? 9.32 7.41 6.105 1 94.44 166 ASP B C 1
ATOM 3379 O O . ASP B 1 166 ? 8.125 7.184 5.934 1 94.44 166 ASP B O 1
ATOM 3383 N N . PRO B 1 167 ? 10.008 6.715 6.965 1 94.44 167 PRO B N 1
ATOM 3384 C CA . PRO B 1 167 ? 9.484 5.504 7.598 1 94.44 167 PRO B CA 1
ATOM 3385 C C . PRO B 1 167 ? 8.281 5.781 8.492 1 94.44 167 PRO B C 1
ATOM 3387 O O . PRO B 1 167 ? 7.617 4.844 8.953 1 94.44 167 PRO B O 1
ATOM 3390 N N . SER B 1 168 ? 7.965 7.051 8.75 1 93.94 168 SER B N 1
ATOM 3391 C CA . SER B 1 168 ? 6.777 7.367 9.539 1 93.94 168 SER B CA 1
ATOM 3392 C C . SER B 1 168 ? 5.531 7.422 8.656 1 93.94 168 SER B C 1
ATOM 3394 O O . SER B 1 168 ? 4.418 7.578 9.156 1 93.94 168 SER B O 1
ATOM 3396 N N . HIS B 1 169 ? 5.73 7.316 7.336 1 97.5 169 HIS B N 1
ATOM 3397 C CA . HIS B 1 169 ? 4.621 7.266 6.391 1 97.5 169 HIS B CA 1
ATOM 3398 C C . HIS B 1 169 ? 3.678 6.109 6.703 1 97.5 169 HIS B C 1
ATOM 3400 O O . HIS B 1 169 ? 4.129 4.988 6.953 1 97.5 169 HIS B O 1
ATOM 3406 N N . VAL B 1 170 ? 2.41 6.387 6.73 1 97.94 170 VAL B N 1
ATOM 3407 C CA . VAL B 1 170 ? 1.417 5.344 6.961 1 97.94 170 VAL B CA 1
ATOM 3408 C C . VAL B 1 170 ? 0.712 5.004 5.648 1 97.94 170 VAL B C 1
ATOM 3410 O O . VAL B 1 170 ? 0.78 3.863 5.18 1 97.94 170 VAL B O 1
ATOM 3413 N N . ARG B 1 171 ? 0.046 6.07 5.043 1 98.62 171 ARG B N 1
ATOM 3414 C CA . ARG B 1 171 ? -0.707 5.754 3.834 1 98.62 171 ARG B CA 1
ATOM 3415 C C . ARG B 1 171 ? -1.141 7.023 3.111 1 98.62 171 ARG B C 1
ATOM 3417 O O . ARG B 1 171 ? -1.703 7.934 3.725 1 98.62 171 ARG B O 1
ATOM 3424 N N . ASN B 1 172 ? -0.816 7.105 1.812 1 98.75 172 ASN B N 1
ATOM 3425 C CA . ASN B 1 172 ? -1.543 8.023 0.941 1 98.75 172 ASN B CA 1
ATOM 3426 C C . ASN B 1 172 ? -2.898 7.453 0.534 1 98.75 172 ASN B C 1
ATOM 3428 O O . ASN B 1 172 ? -2.969 6.516 -0.263 1 98.75 172 ASN B O 1
ATOM 3432 N N . TYR B 1 173 ? -3.936 8.023 1.021 1 98.69 173 TYR B N 1
ATOM 3433 C CA . TYR B 1 173 ? -5.262 7.508 0.696 1 98.69 173 TYR B CA 1
ATOM 3434 C C . TYR B 1 173 ? -5.699 7.965 -0.69 1 98.69 173 TYR B C 1
ATOM 3436 O O . TYR B 1 173 ? -5.461 9.109 -1.077 1 98.69 173 TYR B O 1
ATOM 3444 N N . SER B 1 174 ? -6.301 7.07 -1.462 1 98.25 174 SER B N 1
ATOM 3445 C CA . SER B 1 174 ? -6.875 7.457 -2.748 1 98.25 174 SER B CA 1
ATOM 3446 C C . SER B 1 174 ? -8.031 8.43 -2.566 1 98.25 174 SER B C 1
ATOM 3448 O O . SER B 1 174 ? -8.57 8.57 -1.464 1 98.25 174 SER B O 1
ATOM 3450 N N . LEU B 1 175 ? -8.391 9.07 -3.666 1 98 175 LEU B N 1
ATOM 3451 C CA . LEU B 1 175 ? -9.531 9.977 -3.617 1 98 175 LEU B CA 1
ATOM 3452 C C . LEU B 1 175 ? -10.789 9.25 -3.18 1 98 175 LEU B C 1
ATOM 3454 O O . LEU B 1 175 ? -11.578 9.773 -2.389 1 98 175 LEU B O 1
ATOM 3458 N N . ALA B 1 176 ? -10.969 8.039 -3.664 1 97.69 176 ALA B N 1
ATOM 3459 C CA . ALA B 1 176 ? -12.141 7.246 -3.289 1 97.69 176 ALA B CA 1
ATOM 3460 C C . ALA B 1 176 ? -12.133 6.941 -1.794 1 97.69 176 ALA B C 1
ATOM 3462 O O . ALA B 1 176 ? -13.18 6.984 -1.144 1 97.69 176 ALA B O 1
ATOM 3463 N N . GLU B 1 177 ? -11.023 6.605 -1.254 1 98.19 177 GLU B N 1
ATOM 3464 C CA . GLU B 1 177 ? -10.914 6.336 0.176 1 98.19 177 GLU B CA 1
ATOM 3465 C C . GLU B 1 177 ? -11.203 7.586 0.998 1 98.19 177 GLU B C 1
ATOM 3467 O O . GLU B 1 177 ? -11.914 7.523 2.006 1 98.19 177 GLU B O 1
ATOM 3472 N N . TRP B 1 178 ? -10.641 8.742 0.577 1 98.56 178 TRP B N 1
ATOM 3473 C CA . TRP B 1 178 ? -10.906 10 1.265 1 98.56 178 TRP B CA 1
ATOM 3474 C C . TRP B 1 178 ? -12.398 10.273 1.346 1 98.56 178 TRP B C 1
ATOM 3476 O O . TRP B 1 178 ? -12.938 10.539 2.426 1 98.56 178 TRP B O 1
ATOM 3486 N N . VAL B 1 179 ? -13.062 10.18 0.236 1 98.44 179 VAL B N 1
ATOM 3487 C CA . VAL B 1 179 ? -14.492 10.484 0.172 1 98.44 179 VAL B CA 1
ATOM 3488 C C . VAL B 1 179 ? -15.266 9.523 1.08 1 98.44 179 VAL B C 1
ATOM 3490 O O . VAL B 1 179 ? -16.125 9.953 1.849 1 98.44 179 VAL B O 1
ATOM 3493 N N . LYS B 1 180 ? -14.891 8.273 1.028 1 98.25 180 LYS B N 1
ATOM 3494 C CA . LYS B 1 180 ? -15.547 7.277 1.87 1 98.25 180 LYS B CA 1
ATOM 3495 C C . LYS B 1 180 ? -15.344 7.59 3.35 1 98.25 180 LYS B C 1
ATOM 3497 O O . LYS B 1 180 ? -16.297 7.57 4.133 1 98.25 180 LYS B O 1
ATOM 3502 N N . ILE B 1 181 ? -14.164 7.883 3.744 1 98.56 181 ILE B N 1
ATOM 3503 C CA . ILE B 1 181 ? -13.789 8.102 5.137 1 98.56 181 ILE B CA 1
ATOM 3504 C C . ILE B 1 181 ? -14.531 9.32 5.684 1 98.56 181 ILE B C 1
ATOM 3506 O O . ILE B 1 181 ? -15.141 9.258 6.754 1 98.56 181 ILE B O 1
ATOM 3510 N N . VAL B 1 182 ? -14.531 10.43 4.969 1 98.69 182 VAL B N 1
ATOM 3511 C CA . VAL B 1 182 ? -15.078 11.672 5.5 1 98.69 182 VAL B CA 1
ATOM 3512 C C . VAL B 1 182 ? -16.609 11.602 5.512 1 98.69 182 VAL B C 1
ATOM 3514 O O . VAL B 1 182 ? -17.25 12.117 6.43 1 98.69 182 VAL B O 1
ATOM 3517 N N . GLU B 1 183 ? -17.203 10.898 4.504 1 98.44 183 GLU B N 1
ATOM 3518 C CA . GLU B 1 183 ? -18.656 10.758 4.488 1 98.44 183 GLU B CA 1
ATOM 3519 C C . GLU B 1 183 ? -19.141 9.836 5.613 1 98.44 183 GLU B C 1
ATOM 3521 O O . GLU B 1 183 ? -20.172 10.078 6.223 1 98.44 183 GLU B O 1
ATOM 3526 N N . GLN B 1 184 ? -18.406 8.844 5.859 1 98.12 184 GLN B N 1
ATOM 3527 C CA . GLN B 1 184 ? -18.75 7.93 6.941 1 98.12 184 GLN B CA 1
ATOM 3528 C C . GLN B 1 184 ? -18.703 8.633 8.297 1 98.12 184 GLN B C 1
ATOM 3530 O O . GLN B 1 184 ? -19.469 8.297 9.203 1 98.12 184 GLN B O 1
ATOM 3535 N N . ALA B 1 185 ? -17.828 9.609 8.414 1 98.44 185 ALA B N 1
ATOM 3536 C CA . ALA B 1 185 ? -17.703 10.367 9.664 1 98.44 185 ALA B CA 1
ATOM 3537 C C . ALA B 1 185 ? -18.844 11.391 9.789 1 98.44 185 ALA B C 1
ATOM 3539 O O . ALA B 1 185 ? -19.016 11.984 10.859 1 98.44 185 ALA B O 1
ATOM 3540 N N . GLY B 1 186 ? -19.594 11.688 8.68 1 98.25 186 GLY B N 1
ATOM 3541 C CA . GLY B 1 186 ? -20.734 12.578 8.727 1 98.25 186 GLY B CA 1
ATOM 3542 C C . GLY B 1 186 ? -20.516 13.891 7.996 1 98.25 186 GLY B C 1
ATOM 3543 O O . GLY B 1 186 ? -21.375 14.766 8.008 1 98.25 186 GLY B O 1
ATOM 3544 N N . PHE B 1 187 ? -19.391 14.016 7.309 1 98.81 187 PHE B N 1
ATOM 3545 C CA . PHE B 1 187 ? -19.094 15.266 6.605 1 98.81 187 PHE B CA 1
ATOM 3546 C C . PHE B 1 187 ? -19.75 15.273 5.227 1 98.81 187 PHE B C 1
ATOM 3548 O O . PHE B 1 187 ? -19.938 14.219 4.613 1 98.81 187 PHE B O 1
ATOM 3555 N N . LYS B 1 188 ? -20.062 16.422 4.781 1 98.38 188 LYS B N 1
ATOM 3556 C CA . LYS B 1 188 ? -20.359 16.703 3.383 1 98.38 188 LYS B CA 1
ATOM 3557 C C . LYS B 1 188 ? -19.125 17.219 2.645 1 98.38 188 LYS B C 1
ATOM 3559 O O . LYS B 1 188 ? -18.422 18.094 3.141 1 98.38 188 LYS B O 1
ATOM 3564 N N . VAL B 1 189 ? -18.875 16.734 1.477 1 98.62 189 VAL B N 1
ATOM 3565 C CA . VAL B 1 189 ? -17.766 17.203 0.657 1 98.62 189 VAL B CA 1
ATOM 3566 C C . VAL B 1 189 ? -18.219 18.375 -0.208 1 98.62 189 VAL B C 1
ATOM 3568 O O . VAL B 1 189 ? -19.094 18.219 -1.067 1 98.62 189 VAL B O 1
ATOM 3571 N N . GLU B 1 190 ? -17.609 19.5 0.024 1 98.38 190 GLU B N 1
ATOM 3572 C CA . GLU B 1 190 ? -17.984 20.688 -0.733 1 98.38 190 GLU B CA 1
ATOM 3573 C C . GLU B 1 190 ? -17.062 20.875 -1.942 1 98.38 190 GLU B C 1
ATOM 3575 O O . GLU B 1 190 ? -17.516 21.359 -2.986 1 98.38 190 GLU B O 1
ATOM 3580 N N . THR B 1 191 ? -15.828 20.672 -1.754 1 98 191 THR B N 1
ATOM 3581 C CA . THR B 1 191 ? -14.82 20.875 -2.791 1 98 191 THR B CA 1
ATOM 3582 C C . THR B 1 191 ? -13.867 19.703 -2.873 1 98 191 THR B C 1
ATOM 3584 O O . THR B 1 191 ? -13.453 19.156 -1.846 1 98 191 THR B O 1
ATOM 3587 N N . ILE B 1 192 ? -13.602 19.234 -4.02 1 98.19 192 ILE B N 1
ATOM 3588 C CA . ILE B 1 192 ? -12.5 18.328 -4.336 1 98.19 192 ILE B CA 1
ATOM 3589 C C . ILE B 1 192 ? -11.688 18.891 -5.496 1 98.19 192 ILE B C 1
ATOM 3591 O O . ILE B 1 192 ? -12.195 19.031 -6.613 1 98.19 192 ILE B O 1
ATOM 3595 N N . GLU B 1 193 ? -10.453 19.219 -5.242 1 96.69 193 GLU B N 1
ATOM 3596 C CA . GLU B 1 193 ? -9.547 19.688 -6.285 1 96.69 193 GLU B CA 1
ATOM 3597 C C . GLU B 1 193 ? -8.203 18.969 -6.23 1 96.69 193 GLU B C 1
ATOM 3599 O O . GLU B 1 193 ? -7.59 18.875 -5.164 1 96.69 193 GLU B O 1
ATOM 3604 N N . LYS B 1 194 ? -7.805 18.5 -7.281 1 95.5 194 LYS B N 1
ATOM 3605 C CA . LYS B 1 194 ? -6.504 17.844 -7.352 1 95.5 194 LYS B CA 1
ATOM 3606 C C . LYS B 1 194 ? -5.41 18.828 -7.766 1 95.5 194 LYS B C 1
ATOM 3608 O O . LYS B 1 194 ? -5.676 19.797 -8.477 1 95.5 194 LYS B O 1
ATOM 3613 N N . GLN B 1 195 ? -4.277 18.578 -7.289 1 93.19 195 GLN B N 1
ATOM 3614 C CA . GLN B 1 195 ? -3.078 19.328 -7.672 1 93.19 195 GLN B CA 1
ATOM 3615 C C . GLN B 1 195 ? -1.934 18.375 -8.023 1 93.19 195 GLN B C 1
ATOM 3617 O O . GLN B 1 195 ? -1.715 17.375 -7.332 1 93.19 195 GLN B O 1
ATOM 3622 N N . SER B 1 196 ? -1.299 18.641 -9.156 1 93.62 196 SER B N 1
ATOM 3623 C CA . SER B 1 196 ? -0.103 17.891 -9.539 1 93.62 196 SER B CA 1
ATOM 3624 C C . SER B 1 196 ? 1.157 18.562 -8.992 1 93.62 196 SER B C 1
ATOM 3626 O O . SER B 1 196 ? 1.344 19.766 -9.141 1 93.62 196 SER B O 1
ATOM 3628 N N . LEU B 1 197 ? 1.971 17.797 -8.359 1 93.19 197 LEU B N 1
ATOM 3629 C CA . LEU B 1 197 ? 3.189 18.312 -7.746 1 93.19 197 LEU B CA 1
ATOM 3630 C C . LEU B 1 197 ? 4.426 17.641 -8.352 1 93.19 197 LEU B C 1
ATOM 3632 O O . LEU B 1 197 ? 4.629 16.438 -8.195 1 93.19 197 LEU B O 1
ATOM 3636 N N . GLN B 1 198 ? 5.191 18.406 -9.055 1 94.25 198 GLN B N 1
ATOM 3637 C CA . GLN B 1 198 ? 6.477 17.891 -9.5 1 94.25 198 GLN B CA 1
ATOM 3638 C C . GLN B 1 198 ? 7.508 17.938 -8.375 1 94.25 198 GLN B C 1
ATOM 3640 O O . GLN B 1 198 ? 7.758 18.984 -7.793 1 94.25 198 GLN B O 1
ATOM 3645 N N . LEU B 1 199 ? 8.062 16.844 -8.094 1 95.94 199 LEU B N 1
ATOM 3646 C CA . LEU B 1 199 ? 9 16.719 -6.98 1 95.94 199 LEU B CA 1
ATOM 3647 C C . LEU B 1 199 ? 10.406 16.422 -7.492 1 95.94 199 LEU B C 1
ATOM 3649 O O . LEU B 1 199 ? 10.648 15.359 -8.078 1 95.94 199 LEU B O 1
ATOM 3653 N N . ASN B 1 200 ? 11.281 17.406 -7.258 1 96.56 200 ASN B N 1
ATOM 3654 C CA . ASN B 1 200 ? 12.688 17.156 -7.547 1 96.56 200 ASN B CA 1
ATOM 3655 C C . ASN B 1 200 ? 13.258 16.062 -6.645 1 96.56 200 ASN B C 1
ATOM 3657 O O . ASN B 1 200 ? 13.227 16.188 -5.418 1 96.56 200 ASN B O 1
ATOM 3661 N N . PHE B 1 201 ? 13.859 15.086 -7.227 1 97.38 201 PHE B N 1
ATOM 3662 C CA . PHE B 1 201 ? 14.227 13.891 -6.473 1 97.38 201 PHE B CA 1
ATOM 3663 C C . PHE B 1 201 ? 15.266 14.211 -5.41 1 97.38 201 PHE B C 1
ATOM 3665 O O . PHE B 1 201 ? 15.109 13.836 -4.246 1 97.38 201 PHE B O 1
ATOM 3672 N N . GLN B 1 202 ? 16.281 14.906 -5.781 1 96.5 202 GLN B N 1
ATOM 3673 C CA . GLN B 1 202 ? 17.359 15.211 -4.855 1 96.5 202 GLN B CA 1
ATOM 3674 C C . GLN B 1 202 ? 16.859 16 -3.652 1 96.5 202 GLN B C 1
ATOM 3676 O O . GLN B 1 202 ? 17.141 15.648 -2.506 1 96.5 202 GLN B O 1
ATOM 3681 N N . SER B 1 203 ? 16.109 17.062 -3.889 1 94.19 203 SER B N 1
ATOM 3682 C CA . SER B 1 203 ? 15.555 17.859 -2.799 1 94.19 203 SER B CA 1
ATOM 3683 C C . SER B 1 203 ? 14.602 17.047 -1.937 1 94.19 203 SER B C 1
ATOM 3685 O O . SER B 1 203 ? 14.562 17.219 -0.717 1 94.19 203 SER B O 1
ATOM 3687 N N . TRP B 1 204 ? 13.875 16.172 -2.623 1 94.62 204 TRP B N 1
ATOM 3688 C CA . TRP B 1 204 ? 12.852 15.359 -1.971 1 94.62 204 TRP B CA 1
ATOM 3689 C C . TRP B 1 204 ? 13.484 14.406 -0.959 1 94.62 204 TRP B C 1
ATOM 3691 O O . TRP B 1 204 ? 13.016 14.297 0.177 1 94.62 204 TRP B O 1
ATOM 3701 N N . VAL B 1 205 ? 14.578 13.781 -1.268 1 95.94 205 VAL B N 1
ATOM 3702 C CA . VAL B 1 205 ? 15.195 12.82 -0.362 1 95.94 205 VAL B CA 1
ATOM 3703 C C . VAL B 1 205 ? 16.078 13.555 0.641 1 95.94 205 VAL B C 1
ATOM 3705 O O . VAL B 1 205 ? 16.203 13.141 1.796 1 95.94 205 VAL B O 1
ATOM 3708 N N . GLU B 1 206 ? 16.672 14.68 0.241 1 91.81 206 GLU B N 1
ATOM 3709 C CA . GLU B 1 206 ? 17.547 15.445 1.128 1 91.81 206 GLU B CA 1
ATOM 3710 C C . GLU B 1 206 ? 16.766 16.062 2.277 1 91.81 206 GLU B C 1
ATOM 3712 O O . GLU B 1 206 ? 17.234 16.094 3.418 1 91.81 206 GLU B O 1
ATOM 3717 N N . ARG B 1 207 ? 15.602 16.5 1.964 1 86.62 207 ARG B N 1
ATOM 3718 C CA . ARG B 1 207 ? 14.766 17.156 2.965 1 86.62 207 ARG B CA 1
ATOM 3719 C C . ARG B 1 207 ? 14.461 16.219 4.125 1 86.62 207 ARG B C 1
ATOM 3721 O O . ARG B 1 207 ? 14.375 16.656 5.277 1 86.62 207 ARG B O 1
ATOM 3728 N N . MET B 1 208 ? 14.414 14.93 3.83 1 90 208 MET B N 1
ATOM 3729 C CA . MET B 1 208 ? 14.047 13.945 4.848 1 90 208 MET B CA 1
ATOM 3730 C C . MET B 1 208 ? 15.281 13.227 5.379 1 90 208 MET B C 1
ATOM 3732 O O . MET B 1 208 ? 15.172 12.328 6.219 1 90 208 MET B O 1
ATOM 3736 N N . GLN B 1 209 ? 16.438 13.664 4.863 1 91.12 209 GLN B N 1
ATOM 3737 C CA . GLN B 1 209 ? 17.688 13 5.238 1 91.12 209 GLN B CA 1
ATOM 3738 C C . GLN B 1 209 ? 17.578 11.492 5.062 1 91.12 209 GLN B C 1
ATOM 3740 O O . GLN B 1 209 ? 17.938 10.727 5.965 1 91.12 209 GLN B O 1
ATOM 3745 N N . THR B 1 210 ? 17.062 11.117 3.957 1 94.88 210 THR B N 1
ATOM 3746 C CA . THR B 1 210 ? 16.922 9.711 3.613 1 94.88 210 THR B CA 1
ATOM 3747 C C . THR B 1 210 ? 18.281 9.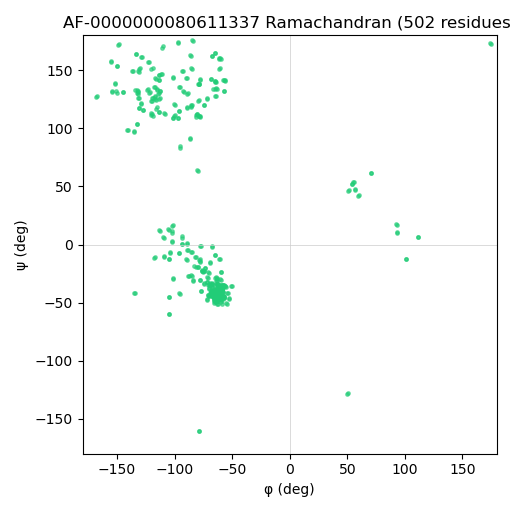031 3.51 1 94.88 210 THR B C 1
ATOM 3749 O O . THR B 1 210 ? 19.203 9.578 2.895 1 94.88 210 THR B O 1
ATOM 3752 N N . PRO B 1 211 ? 18.438 7.871 4.086 1 96.75 211 PRO B N 1
ATOM 3753 C CA . PRO B 1 211 ? 19.734 7.176 4.016 1 96.75 211 PRO B CA 1
ATOM 3754 C C . PRO B 1 211 ? 20.141 6.855 2.584 1 96.75 211 PRO B C 1
ATOM 3756 O O . PRO B 1 211 ? 19.297 6.59 1.731 1 96.75 211 PRO B O 1
ATOM 3759 N N . VAL B 1 212 ? 21.469 6.781 2.34 1 98.12 212 VAL B N 1
ATOM 3760 C CA . VAL B 1 212 ? 22.047 6.617 1.005 1 98.12 212 VAL B CA 1
ATOM 3761 C C . VAL B 1 212 ? 21.562 5.301 0.397 1 98.12 212 VAL B C 1
ATOM 3763 O O . VAL B 1 212 ? 21.188 5.254 -0.778 1 98.12 212 VAL B O 1
ATOM 3766 N N . GLU B 1 213 ? 21.594 4.18 1.171 1 98.44 213 GLU B N 1
ATOM 3767 C CA . GLU B 1 213 ? 21.125 2.889 0.671 1 98.44 213 GLU B CA 1
ATOM 3768 C C . GLU B 1 213 ? 19.656 2.947 0.264 1 98.44 213 GLU B C 1
ATOM 3770 O O . GLU B 1 213 ? 19.25 2.309 -0.708 1 98.44 213 GLU B O 1
ATOM 3775 N N . SER B 1 214 ? 18.875 3.695 0.994 1 98.5 214 SER B N 1
ATOM 3776 C CA . SER B 1 214 ? 17.453 3.887 0.692 1 98.5 214 SER B CA 1
ATOM 3777 C C . SER B 1 214 ? 17.266 4.684 -0.596 1 98.5 214 SER B C 1
ATOM 3779 O O . SER B 1 214 ? 16.375 4.383 -1.393 1 98.5 214 SER B O 1
ATOM 3781 N N . ILE B 1 215 ? 18.094 5.676 -0.754 1 98.62 215 ILE B N 1
ATOM 3782 C CA . ILE B 1 215 ? 18.062 6.469 -1.979 1 98.62 215 ILE B CA 1
ATOM 3783 C C . ILE B 1 215 ? 18.344 5.57 -3.182 1 98.62 215 ILE B C 1
ATOM 3785 O O . ILE B 1 215 ? 17.625 5.617 -4.18 1 98.62 215 ILE B O 1
ATOM 3789 N N . HIS B 1 216 ? 19.375 4.707 -3.082 1 98.69 216 HIS B N 1
ATOM 3790 C CA . HIS B 1 216 ? 19.703 3.766 -4.145 1 98.69 216 HIS B CA 1
ATOM 3791 C C . HIS B 1 216 ? 18.547 2.82 -4.422 1 98.69 216 HIS B C 1
ATOM 3793 O O . HIS B 1 216 ? 18.266 2.49 -5.578 1 98.69 216 HIS B O 1
ATOM 3799 N N . THR B 1 217 ? 17.891 2.408 -3.377 1 98.81 217 THR B N 1
ATOM 3800 C CA . THR B 1 217 ? 16.766 1.482 -3.518 1 98.81 217 THR B CA 1
ATOM 3801 C C . THR B 1 217 ? 15.609 2.148 -4.246 1 98.81 217 THR B C 1
ATOM 3803 O O . THR B 1 217 ? 14.969 1.531 -5.105 1 98.81 217 THR B O 1
ATOM 3806 N N . ILE B 1 218 ? 15.273 3.42 -3.891 1 98.88 218 ILE B N 1
ATOM 3807 C CA . ILE B 1 218 ? 14.203 4.125 -4.59 1 98.88 218 ILE B CA 1
ATOM 3808 C C . ILE B 1 218 ? 14.539 4.219 -6.078 1 98.88 218 ILE B C 1
ATOM 3810 O O . ILE B 1 218 ? 13.68 3.951 -6.926 1 98.88 218 ILE B O 1
ATOM 3814 N N . ARG B 1 219 ? 15.758 4.57 -6.426 1 98.75 219 ARG B N 1
ATOM 3815 C CA . ARG B 1 219 ? 16.172 4.68 -7.82 1 98.75 219 ARG B CA 1
ATOM 3816 C C . ARG B 1 219 ? 16.094 3.324 -8.523 1 98.75 219 ARG B C 1
ATOM 3818 O O . ARG B 1 219 ? 15.688 3.242 -9.68 1 98.75 219 ARG B O 1
ATOM 3825 N N . TYR B 1 220 ? 16.547 2.271 -7.793 1 98.38 220 TYR B N 1
ATOM 3826 C CA . TYR B 1 220 ? 16.438 0.916 -8.32 1 98.38 220 TYR B CA 1
ATOM 3827 C C . TYR B 1 220 ? 14.992 0.579 -8.656 1 98.38 220 TYR B C 1
ATOM 3829 O O . TYR B 1 220 ? 14.703 0.104 -9.758 1 98.38 220 TYR B O 1
ATOM 3837 N N . LEU B 1 221 ? 14.047 0.904 -7.77 1 98.62 221 LEU B N 1
ATOM 3838 C CA . LEU B 1 221 ? 12.641 0.622 -7.996 1 98.62 221 LEU B CA 1
ATOM 3839 C C . LEU B 1 221 ? 12.102 1.442 -9.164 1 98.62 221 LEU B C 1
ATOM 3841 O O . LEU B 1 221 ? 11.305 0.945 -9.961 1 98.62 221 LEU B O 1
ATOM 3845 N N . GLN B 1 222 ? 12.523 2.707 -9.242 1 98.5 222 GLN B N 1
ATOM 3846 C CA . GLN B 1 222 ? 12.141 3.533 -10.375 1 98.5 222 GLN B CA 1
ATOM 3847 C C . GLN B 1 222 ? 12.602 2.91 -11.695 1 98.5 222 GLN B C 1
ATOM 3849 O O . GLN B 1 222 ? 11.875 2.932 -12.688 1 98.5 222 GLN B O 1
ATOM 3854 N N . SER B 1 223 ? 13.789 2.354 -11.719 1 97.56 223 SER B N 1
ATOM 3855 C CA . SER B 1 223 ? 14.352 1.784 -12.938 1 97.56 223 SER B CA 1
ATOM 3856 C C . SER B 1 223 ? 13.625 0.508 -13.344 1 97.56 223 SER B C 1
ATOM 3858 O O . SER B 1 223 ? 13.609 0.141 -14.516 1 97.56 223 SER B O 1
ATOM 3860 N N . LYS B 1 224 ? 12.992 -0.167 -12.383 1 94.88 224 LYS B N 1
ATOM 3861 C CA . LYS B 1 224 ? 12.32 -1.437 -12.641 1 94.88 224 LYS B CA 1
ATOM 3862 C C . LYS B 1 224 ? 10.828 -1.229 -12.883 1 94.88 224 LYS B C 1
ATOM 3864 O O . LYS B 1 224 ? 10.125 -2.164 -13.266 1 94.88 224 LYS B O 1
ATOM 3869 N N . ALA B 1 225 ? 10.352 0.03 -12.68 1 94.38 225 ALA B N 1
ATOM 3870 C CA . ALA B 1 225 ? 8.914 0.312 -12.727 1 94.38 225 ALA B CA 1
ATOM 3871 C C . ALA B 1 225 ? 8.352 0.065 -14.117 1 94.38 225 ALA B C 1
ATOM 3873 O O . ALA B 1 225 ? 9 0.372 -15.125 1 94.38 225 ALA B O 1
ATOM 3874 N N . ALA B 1 226 ? 7.141 -0.506 -14.219 1 93.94 226 ALA B N 1
ATOM 3875 C CA . ALA B 1 226 ? 6.414 -0.648 -15.477 1 93.94 226 ALA B CA 1
ATOM 3876 C C . ALA B 1 226 ? 6.141 0.713 -16.109 1 93.94 226 ALA B C 1
ATOM 3878 O O . ALA B 1 226 ? 6.125 1.733 -15.414 1 93.94 226 ALA B O 1
ATOM 3879 N N . ASP B 1 227 ? 5.875 0.755 -17.375 1 95.38 227 ASP B N 1
ATOM 3880 C CA . ASP B 1 227 ? 5.633 1.992 -18.109 1 95.38 227 ASP B CA 1
ATOM 3881 C C . ASP B 1 227 ? 4.426 2.738 -17.547 1 95.38 227 ASP B C 1
ATOM 3883 O O . ASP B 1 227 ? 4.406 3.971 -17.516 1 95.38 227 ASP B O 1
ATOM 3887 N N . GLN B 1 228 ? 3.471 1.942 -17.141 1 95.94 228 GLN B N 1
ATOM 3888 C CA . GLN B 1 228 ? 2.279 2.58 -16.578 1 95.94 228 GLN B CA 1
ATOM 3889 C C . GLN B 1 228 ? 2.625 3.441 -15.375 1 95.94 228 GLN B C 1
ATOM 3891 O O . GLN B 1 228 ? 2.068 4.527 -15.195 1 95.94 228 GLN B O 1
ATOM 3896 N N . VAL B 1 229 ? 3.557 2.984 -14.555 1 97.81 229 VAL B N 1
ATOM 3897 C CA . VAL B 1 229 ? 3.994 3.73 -13.383 1 97.81 229 VAL B CA 1
ATOM 3898 C C . VAL B 1 229 ? 4.824 4.938 -13.812 1 97.81 229 VAL B C 1
ATOM 3900 O O . VAL B 1 229 ? 4.578 6.059 -13.367 1 97.81 229 VAL B O 1
ATOM 3903 N N . ARG B 1 230 ? 5.758 4.734 -14.695 1 97.12 230 ARG B N 1
ATOM 3904 C CA . ARG B 1 230 ? 6.645 5.789 -15.18 1 97.12 230 ARG B CA 1
ATOM 3905 C C . ARG B 1 230 ? 5.848 6.922 -15.828 1 97.12 230 ARG B C 1
ATOM 3907 O O . ARG B 1 230 ? 6.121 8.102 -15.586 1 97.12 230 ARG B O 1
ATOM 3914 N N . GLN B 1 231 ? 4.895 6.523 -16.641 1 97.56 231 GLN B N 1
ATOM 3915 C CA . GLN B 1 231 ? 4.098 7.512 -17.359 1 97.56 231 GLN B CA 1
ATOM 3916 C C . GLN B 1 231 ? 3.156 8.258 -16.422 1 97.56 231 GLN B C 1
ATOM 3918 O O . GLN B 1 231 ? 3.043 9.484 -16.484 1 97.56 231 GLN B O 1
ATOM 3923 N N . TYR B 1 232 ? 2.545 7.52 -15.562 1 98.06 232 TYR B N 1
ATOM 3924 C CA . TYR B 1 232 ? 1.58 8.148 -14.672 1 98.06 232 TYR B CA 1
ATOM 3925 C C . TYR B 1 232 ? 2.262 9.156 -13.75 1 98.06 232 TYR B C 1
ATOM 3927 O O . TYR B 1 232 ? 1.785 10.281 -13.586 1 98.06 232 TYR B O 1
ATOM 3935 N N . TYR B 1 233 ? 3.387 8.742 -13.18 1 98.5 233 TYR B N 1
ATOM 3936 C CA . TYR B 1 233 ? 4.074 9.602 -12.227 1 98.5 233 TYR B CA 1
ATOM 3937 C C . TYR B 1 233 ? 5.137 10.445 -12.922 1 98.5 233 TYR B C 1
ATOM 3939 O O . TYR B 1 233 ? 5.863 11.195 -12.273 1 98.5 233 TYR B O 1
ATOM 3947 N N . GLN B 1 234 ? 5.281 10.305 -14.227 1 98.44 234 GLN B N 1
ATOM 3948 C CA . GLN B 1 234 ? 6.199 11.102 -15.031 1 98.44 234 GLN B CA 1
ATOM 3949 C C . GLN B 1 234 ? 7.617 11.039 -14.477 1 98.44 234 GLN B C 1
ATOM 3951 O O . GLN B 1 234 ? 8.242 12.078 -14.234 1 98.44 234 GLN B O 1
ATOM 3956 N N . ILE B 1 235 ? 8.078 9.844 -14.273 1 98.5 235 ILE B N 1
ATOM 3957 C CA . ILE B 1 235 ? 9.406 9.648 -13.688 1 98.5 235 ILE B CA 1
ATOM 3958 C C . ILE B 1 235 ? 10.477 10.031 -14.711 1 98.5 235 ILE B C 1
ATOM 3960 O O . ILE B 1 235 ? 10.5 9.492 -15.82 1 98.5 235 ILE B O 1
ATOM 3964 N N . GLN B 1 236 ? 11.344 10.898 -14.297 1 98.44 236 GLN B N 1
ATOM 3965 C CA . GLN B 1 236 ? 12.414 11.383 -15.164 1 98.44 236 GLN B CA 1
ATOM 3966 C C . GLN B 1 236 ? 13.711 10.617 -14.922 1 98.44 236 GLN B C 1
ATOM 3968 O O . GLN B 1 236 ? 13.797 9.805 -14 1 98.44 236 GLN B O 1
ATOM 3973 N N . GLN B 1 237 ? 14.695 10.836 -15.68 1 97.88 237 GLN B N 1
ATOM 3974 C CA . GLN B 1 237 ? 15.969 10.125 -15.633 1 97.88 237 GLN B CA 1
ATOM 3975 C C . GLN B 1 237 ? 16.672 10.344 -14.297 1 97.88 237 GLN B C 1
ATOM 3977 O O . GLN B 1 237 ? 17.312 9.43 -13.773 1 97.88 237 GLN B O 1
ATOM 3982 N N . ASP B 1 238 ? 16.516 11.523 -13.727 1 98.19 238 ASP B N 1
ATOM 3983 C CA . ASP B 1 238 ? 17.219 11.82 -12.477 1 98.19 238 ASP B CA 1
ATOM 3984 C C . ASP B 1 238 ? 16.375 11.398 -11.266 1 98.19 238 ASP B C 1
ATOM 3986 O O . ASP B 1 238 ? 16.75 11.672 -10.125 1 98.19 238 ASP B O 1
ATOM 3990 N N . GLY B 1 239 ? 15.203 10.836 -11.5 1 98.44 239 GLY B N 1
ATOM 3991 C CA . GLY B 1 239 ? 14.359 10.336 -10.422 1 98.44 239 GLY B CA 1
ATOM 3992 C C . GLY B 1 239 ? 13.227 11.281 -10.07 1 98.44 239 GLY B C 1
ATOM 3993 O O . GLY B 1 239 ? 12.328 10.922 -9.312 1 98.44 239 GLY B O 1
ATOM 3994 N N . THR B 1 240 ? 13.32 12.5 -10.594 1 98.38 240 THR B N 1
ATOM 3995 C CA . THR B 1 240 ? 12.242 13.461 -10.383 1 98.38 240 THR B CA 1
ATOM 3996 C C . THR B 1 240 ? 10.914 12.891 -10.875 1 98.38 240 THR B C 1
ATOM 3998 O O . THR B 1 240 ? 10.867 12.188 -11.883 1 98.38 240 THR B O 1
ATOM 4001 N N . PHE B 1 241 ? 9.891 13.156 -10.156 1 98.38 241 PHE B N 1
ATOM 4002 C CA . PHE B 1 241 ? 8.602 12.594 -10.516 1 98.38 241 PHE B CA 1
ATOM 4003 C C . PHE B 1 241 ? 7.465 13.531 -10.117 1 98.38 241 PHE B C 1
ATOM 4005 O O . PHE B 1 241 ? 7.699 14.562 -9.484 1 98.38 241 PHE B O 1
ATOM 4012 N N . THR B 1 242 ? 6.258 13.188 -10.539 1 97.44 242 THR B N 1
ATOM 4013 C CA . THR B 1 242 ? 5.074 13.984 -10.234 1 97.44 242 THR B CA 1
ATOM 4014 C C . THR B 1 242 ? 4.086 13.18 -9.391 1 97.44 242 THR B C 1
ATOM 4016 O O . THR B 1 242 ? 3.758 12.039 -9.734 1 97.44 242 THR B O 1
ATOM 4019 N N . SER B 1 243 ? 3.734 13.727 -8.297 1 96.12 243 SER B N 1
ATOM 4020 C CA . SER B 1 243 ? 2.68 13.148 -7.469 1 96.12 243 SER B CA 1
ATOM 4021 C C . SER B 1 243 ? 1.433 14.031 -7.477 1 96.12 243 SER B C 1
ATOM 4023 O O . SER B 1 243 ? 1.45 15.141 -8.016 1 96.12 243 SER B O 1
ATOM 4025 N N . GLU B 1 244 ? 0.364 13.484 -6.938 1 96.38 244 GLU B N 1
ATOM 4026 C CA . GLU B 1 244 ? -0.885 14.234 -6.848 1 96.38 244 GLU B CA 1
ATOM 4027 C C . GLU B 1 244 ? -1.286 14.469 -5.395 1 96.38 244 GLU B C 1
ATOM 4029 O O . GLU B 1 244 ? -1.029 13.633 -4.531 1 96.38 244 GLU B O 1
ATOM 4034 N N . ALA B 1 245 ? -1.812 15.594 -5.148 1 96.88 245 ALA B N 1
ATOM 4035 C CA . ALA B 1 245 ? -2.414 15.945 -3.865 1 96.88 245 ALA B CA 1
ATOM 4036 C C . ALA B 1 245 ? -3.871 16.359 -4.039 1 96.88 245 ALA B C 1
ATOM 4038 O O . ALA B 1 245 ? -4.297 16.703 -5.145 1 96.88 245 ALA B O 1
ATOM 4039 N N . VAL B 1 246 ? -4.621 16.25 -3.002 1 97.81 246 VAL B N 1
ATOM 4040 C CA . VAL B 1 246 ? -6.02 16.672 -3.053 1 97.81 246 VAL B CA 1
ATOM 4041 C C . VAL B 1 246 ? -6.258 17.797 -2.059 1 97.81 246 VAL B C 1
ATOM 4043 O O . VAL B 1 246 ? -5.695 17.797 -0.961 1 97.81 246 VAL B O 1
ATOM 4046 N N . TYR B 1 247 ? -6.949 18.797 -2.469 1 97.88 247 TYR B N 1
ATOM 4047 C CA . TYR B 1 247 ? -7.543 19.844 -1.646 1 97.88 247 TYR B CA 1
ATOM 4048 C C . TYR B 1 247 ? -9.023 19.578 -1.407 1 97.88 247 TYR B C 1
ATOM 4050 O O . TYR B 1 247 ? -9.828 19.641 -2.338 1 97.88 247 TYR B O 1
ATOM 4058 N N . LEU B 1 248 ? -9.414 19.25 -0.166 1 98.62 248 LEU B N 1
ATOM 4059 C CA . LEU B 1 248 ? -10.789 18.953 0.227 1 98.62 248 LEU B CA 1
ATOM 4060 C C . LEU B 1 248 ? -11.336 20.016 1.166 1 98.62 248 LEU B C 1
ATOM 4062 O O . LEU B 1 248 ? -10.656 20.438 2.105 1 98.62 248 LEU B O 1
ATOM 4066 N N . VAL B 1 249 ? -12.477 20.469 0.898 1 98.81 249 VAL B N 1
ATOM 4067 C CA . VAL B 1 249 ? -13.227 21.266 1.852 1 98.81 249 VAL B CA 1
ATOM 4068 C C . VAL B 1 249 ? -14.469 20.5 2.312 1 98.81 249 VAL B C 1
ATOM 4070 O O . VAL B 1 249 ? -15.25 20.031 1.488 1 98.81 249 VAL B O 1
ATOM 4073 N N . LEU B 1 250 ? -14.562 20.391 3.572 1 98.88 250 LEU B N 1
ATOM 4074 C CA . LEU B 1 250 ? -15.656 19.625 4.168 1 98.88 250 LEU B CA 1
ATOM 4075 C C . LEU B 1 250 ? -16.5 20.5 5.074 1 98.88 250 LEU B C 1
ATOM 4077 O O . LEU B 1 250 ? -16 21.469 5.648 1 98.88 250 LEU B O 1
ATOM 4081 N N . SER B 1 251 ? -17.75 20.188 5.215 1 98.5 251 SER B N 1
ATOM 4082 C CA . SER B 1 251 ? -18.688 20.781 6.172 1 98.5 251 SER B CA 1
ATOM 4083 C C . SER B 1 251 ? -19.5 19.703 6.891 1 98.5 251 SER B C 1
ATOM 4085 O O . SER B 1 251 ? -19.469 18.531 6.504 1 98.5 251 SER B O 1
ATOM 4087 N N . LYS B 1 252 ? -20.141 20.094 8.016 1 96.31 252 LYS B N 1
ATOM 4088 C CA . LYS B 1 252 ? -21.031 19.156 8.695 1 96.31 252 LYS B CA 1
ATOM 4089 C C . LYS B 1 252 ? -22.375 19.062 7.984 1 96.31 252 LYS B C 1
ATOM 4091 O O . LYS B 1 252 ? -22.844 20.031 7.387 1 96.31 252 LYS B O 1
ATOM 4096 N N . THR B 1 253 ? -22.922 17.844 7.926 1 84.38 253 THR B N 1
ATOM 4097 C CA . THR B 1 253 ? -24.266 17.641 7.379 1 84.38 253 THR B CA 1
ATOM 4098 C C . THR B 1 253 ? -25.328 18.109 8.359 1 84.38 253 THR B C 1
ATOM 4100 O O . THR B 1 253 ? -25.125 18.062 9.578 1 84.38 253 THR B O 1
#

Radius of gyration: 25.36 Å; Cα contacts (8 Å, |Δi|>4): 1042; chains: 2; bounding box: 47×79×48 Å

Organism: Caenorhabditis remanei (NCBI:txid31234)

pLDDT: mean 93.37, std 11.35, range [45.59, 98.94]

Nearest PDB structures (foldseek):
  1xxl-assembly2_B  TM=9.530E-01  e=9.092E-25  Bacillus subtilis
  1vl5-assembly4_D  TM=9.552E-01  e=2.163E-23  Halalkalibacterium halodurans C-125
  1vl5-assembly3_C  TM=9.123E-01  e=2.283E-19  Halalkalibacterium halodurans C-125
  6uvq-assembly1_A  TM=7.053E-01  e=2.759E-14  Actinomadura melliaura
  3bus-assembly2_B  TM=6.977E-01  e=2.298E-14  Lentzea aerocolonigenes